Protein AF-0000000084533457 (afdb_homodimer)

Solvent-accessible surface area (backbone atoms only — not comparable to full-atom values): 25313 Å² total; per-residue (Å²): 115,80,77,41,49,51,48,24,44,57,60,74,36,68,66,51,47,45,72,42,27,30,34,26,41,60,38,74,40,74,82,47,90,66,35,37,81,44,15,37,37,72,59,75,63,66,35,71,66,60,92,63,49,63,60,55,22,42,52,46,94,38,44,37,50,47,30,35,30,41,43,26,63,57,58,88,76,48,69,46,67,65,41,41,50,59,51,54,64,70,58,70,28,91,75,57,40,80,71,50,72,47,79,39,67,43,50,27,77,52,61,59,56,39,87,90,76,60,30,19,49,38,48,28,42,53,59,88,79,62,45,43,44,82,52,34,73,72,40,50,23,35,38,37,34,33,62,20,86,14,50,32,27,46,32,38,42,54,46,24,45,65,61,50,37,56,72,76,32,93,65,32,70,80,31,62,74,49,46,62,52,56,40,54,60,44,51,88,67,82,52,84,54,50,29,36,40,32,64,36,46,55,46,19,30,38,34,30,28,35,52,38,28,29,26,40,35,23,18,52,92,30,87,39,42,29,26,36,36,33,32,36,33,62,52,69,72,75,82,51,68,68,64,43,116,78,75,38,49,51,49,26,43,56,62,73,36,68,65,51,46,45,72,41,29,30,34,26,42,58,39,74,38,73,83,48,91,67,35,37,81,47,16,36,36,72,58,76,61,68,36,71,65,61,90,62,49,63,63,53,22,45,53,46,94,37,44,37,52,48,31,36,31,41,42,28,64,55,59,86,77,47,69,47,66,67,43,41,51,57,50,52,64,70,57,70,28,93,74,57,41,80,71,50,72,48,80,39,68,44,50,27,77,51,60,61,55,38,86,89,77,60,29,20,51,37,48,27,41,53,56,88,79,62,45,44,44,80,52,33,74,70,43,52,22,36,37,39,35,31,62,22,85,15,49,31,26,45,32,37,41,54,46,23,45,64,60,51,37,56,73,75,33,96,64,32,70,79,32,64,74,49,46,63,52,57,41,55,60,45,51,87,67,82,53,84,52,49,31,34,41,31,64,36,45,55,44,19,30,37,35,30,29,36,50,38,28,30,25,42,35,23,19,52,92,31,86,39,42,28,26,36,37,34,31,36,33,62,55,69,72,75,81,53,68,68,63,43

Organism: Streptomyces rubellomurinus (strain ATCC 31215) (NCBI:txid359131)

Foldseek 3Di:
DPQQQLFAEEDDDVVLQQVFKWKAWWDFDDPDPQAPHLAIFTPPPTDGDDDCVNVSRHDDPPHDQLRYKFKFFAPPQDQDPVSVVVVVCVQPFVDKAWPDKDKAFAAFRFGDADPVPRHHRHFWFDCPVQDALVCLSVFFKKKKAKNFQKKKKKKWKRHWQSVLLVVPDPPRRRGRGTRVSVSVSCPPPPDIIMMMIGIHHNRMMMIHNRNTIGIGMHNRPMDGMIMMIMITGDGGPPSHDGPD/DPQQQLFAEEDDDVVLQQVFKWKAWWDFDDPDPQAPHLAIFTPPDTDGDDDCVNVSRHDDPPHDQLRYKFKFFAPPQDQDPVSVVVVVCPQPFVDKAWPDKDKAFAAFRFGDADPVPRHHRHFWFDCPVQDALVCLSVFWKKKKAKNFQKKKKKKWKRHWQSVLLVVPDPPSRGGRGTRVSVSVSCPPPPDIIMMMIGIHHNRMMMIHNRNTIGIGMHNRPMDGMIMMIMITGDGGPPSHDGPD

Sequence (488 aa):
MTSMHPAAIAFRDPAALRDRCEIGGVRLLRGDPDHESGAVLPAGEWAPLSGDLPAQCAPSVFTKDSGLVEFFRAPATVTDEYSLAALVRVLGDPHPIPLGTTDDPPGEPVTHRLPETGLRPGLHIDSYQNLPYLERDTSRRRLCVNLGPGERYLLLATINIKSICRTLHDHYETHYPHTDDLRQFLAGGRRRLGVLRIRIEPGEGWIAPTAMLPYDESTEDQELPSATASWLGTWERGLFGPLIMTSMHPAAIAFRDPAALRDRCEIGGVRLLRGDPDHESGAVLPAGEWAPLSGDLPAQCAPSVFTKDSGLVEFFRAPATVTDEYSLAALVRVLGDPHPIPLGTTDDPPGEPVTHRLPETGLRPGLHIDSYQNLPYLERDTSRRRLCVNLGPGERYLLLATINIKSICRTLHDHYETHYPHTDDLRQFLAGGRRRLGVLRIRIEPGEGWIAPTAMLPYDESTEDQELPSATASWLGTWERGLFGPLI

Secondary structure (DSSP, 8-state):
-----SSEEP-S-HHHHHHHEEEE-EEE--S-TTEEEEEEEE-S--EEPPTTHHHHH---TTB-GGGEEEEEEPPTT--SHHHHHHHHTTSS-SS-EEEEEEEE-TT-S-----TTT--EEESB---SS---GGGGGGPPEEEEEE-SSS-EEEEEESS-HHHHHHHH-TTGGG----HHHHHHHHTTS-----EEEEEE-TTEEEEE-TTTS-EEEE-TT-SS-EEEEEEEE---TTSS----/-----SSEEP-S-HHHHHHHEEEE-EEE--S-TTE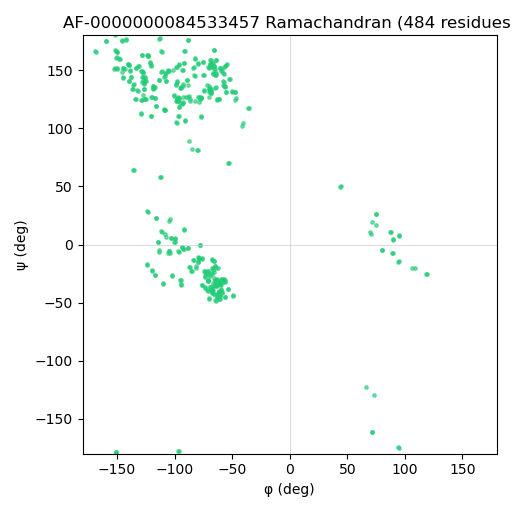EEEEEEE-S--EE--TTHHHHH---TTB-GGGEEEEEEPPTT--SHHHHHHHHTTSS-SS-EEEEEEEE-TT-S-----TTT--EEESB---SS---GGGGGGPPEEEEEE-SSS-EEEEEESS-HHHHHHHH-TTGGG----HHHHHHHHTTS-----EEEEEE-TTEEEEE-TTTS-EEEE-TT-SS-EEEEEEEE---TTSS----

Structure (mmCIF, N/CA/C/O backbone):
data_AF-0000000084533457-model_v1
#
loop_
_entity.id
_entity.type
_entity.pdbx_description
1 polymer 'Uncharacterized protein'
#
loop_
_atom_site.group_PDB
_atom_site.id
_atom_site.type_symbol
_atom_site.label_atom_id
_atom_site.label_alt_id
_atom_site.label_comp_id
_atom_site.label_asym_id
_atom_site.label_entity_id
_atom_site.label_seq_id
_atom_site.pdbx_PDB_ins_code
_atom_site.Cartn_x
_atom_site.Cartn_y
_atom_site.Cartn_z
_atom_site.occupancy
_atom_site.B_iso_or_equiv
_atom_site.auth_seq_id
_atom_site.auth_comp_id
_atom_site.auth_asym_id
_atom_site.auth_atom_id
_atom_site.pdbx_PDB_model_num
ATOM 1 N N . MET A 1 1 ? -15.844 3.191 -5.438 1 30.03 1 MET A N 1
ATOM 2 C CA . MET A 1 1 ? -14.719 2.779 -4.605 1 30.03 1 MET A CA 1
ATOM 3 C C . MET A 1 1 ? -13.5 2.461 -5.465 1 30.03 1 MET A C 1
ATOM 5 O O . MET A 1 1 ? -13.586 1.679 -6.414 1 30.03 1 MET A O 1
ATOM 9 N N . THR A 1 2 ? -12.695 3.354 -5.727 1 34.66 2 THR A N 1
ATOM 10 C CA . THR A 1 2 ? -11.523 3.111 -6.566 1 34.66 2 THR A CA 1
ATOM 11 C C . THR A 1 2 ? -10.898 1.758 -6.238 1 34.66 2 THR A C 1
ATOM 13 O O . THR A 1 2 ? -10.695 1.428 -5.07 1 34.66 2 THR A O 1
ATOM 16 N N . SER A 1 3 ? -11.133 0.85 -7.113 1 40.31 3 SER A N 1
ATOM 17 C CA . SER A 1 3 ? -10.672 -0.527 -6.977 1 40.31 3 SER A CA 1
ATOM 18 C C . SER A 1 3 ? -9.164 -0.582 -6.723 1 40.31 3 SER A C 1
ATOM 20 O O . SER A 1 3 ? -8.375 -0.182 -7.578 1 40.31 3 SER A O 1
ATOM 22 N N . MET A 1 4 ? -8.773 -0.173 -5.574 1 44.91 4 MET A N 1
ATOM 23 C CA . MET A 1 4 ? -7.402 -0.374 -5.102 1 44.91 4 MET A CA 1
ATOM 24 C C . MET A 1 4 ? -6.855 -1.718 -5.574 1 44.91 4 MET A C 1
ATOM 26 O O . MET A 1 4 ? -7.598 -2.699 -5.66 1 44.91 4 MET A O 1
ATOM 30 N N . HIS A 1 5 ? -5.797 -1.54 -6.375 1 56.28 5 HIS A N 1
ATOM 31 C CA . HIS A 1 5 ? -5.184 -2.826 -6.691 1 56.28 5 HIS A CA 1
ATOM 32 C C . HIS A 1 5 ? -4.996 -3.67 -5.438 1 56.28 5 HIS A C 1
ATOM 34 O O . HIS A 1 5 ? -4.512 -3.174 -4.418 1 56.28 5 HIS A O 1
ATOM 40 N N . PRO A 1 6 ? -5.57 -4.883 -5.488 1 58.97 6 PRO A N 1
ATOM 41 C CA . PRO A 1 6 ? -5.699 -5.793 -4.348 1 58.97 6 PRO A CA 1
ATOM 42 C C . PRO A 1 6 ? -4.352 -6.156 -3.729 1 58.97 6 PRO A C 1
ATOM 44 O O . PRO A 1 6 ? -4.258 -6.371 -2.518 1 58.97 6 PRO A O 1
ATOM 47 N N . ALA A 1 7 ? -3.27 -6.246 -4.484 1 68.69 7 ALA A N 1
ATOM 48 C CA . ALA A 1 7 ? -1.914 -6.605 -4.074 1 68.69 7 ALA A CA 1
ATOM 49 C C . ALA A 1 7 ? -0.874 -5.797 -4.844 1 68.69 7 ALA A C 1
ATOM 51 O O . ALA A 1 7 ? -1.183 -5.207 -5.883 1 68.69 7 ALA A O 1
ATOM 52 N N . ALA A 1 8 ? 0.263 -5.586 -4.195 1 87.81 8 ALA A N 1
ATOM 53 C CA . ALA A 1 8 ? 1.361 -4.863 -4.832 1 87.81 8 ALA A CA 1
ATOM 54 C C . ALA A 1 8 ? 2.326 -5.824 -5.52 1 87.81 8 ALA A C 1
ATOM 56 O O . ALA A 1 8 ? 2.695 -6.855 -4.949 1 87.81 8 ALA A O 1
ATOM 57 N N . ILE A 1 9 ? 2.58 -5.578 -6.754 1 90.62 9 ILE A N 1
ATOM 58 C CA . ILE A 1 9 ? 3.559 -6.355 -7.504 1 90.62 9 ILE A CA 1
ATOM 59 C C . ILE A 1 9 ? 4.922 -5.668 -7.445 1 90.62 9 ILE A C 1
ATOM 61 O O . ILE A 1 9 ? 5.066 -4.527 -7.883 1 90.62 9 ILE A O 1
ATOM 65 N N . ALA A 1 10 ? 5.867 -6.422 -6.918 1 91.25 10 ALA A N 1
ATOM 66 C CA . ALA A 1 10 ? 7.219 -5.883 -6.82 1 91.25 10 ALA A CA 1
ATOM 67 C C . ALA A 1 10 ? 7.941 -5.965 -8.156 1 91.25 10 ALA A C 1
ATOM 69 O O . ALA A 1 10 ? 7.988 -7.027 -8.789 1 91.25 10 ALA A O 1
ATOM 70 N N . PHE A 1 11 ? 8.477 -4.805 -8.586 1 89 11 PHE A N 1
ATOM 71 C CA . PHE A 1 11 ? 9.289 -4.75 -9.789 1 89 11 PHE A CA 1
ATOM 72 C C . PHE A 1 11 ? 10.297 -3.607 -9.719 1 89 11 PHE A C 1
ATOM 74 O O . PHE A 1 11 ? 10.062 -2.613 -9.023 1 89 11 PHE A O 1
ATOM 81 N N . ARG A 1 12 ? 11.406 -3.809 -10.406 1 85.19 12 ARG A N 1
ATOM 82 C CA . ARG A 1 12 ? 12.414 -2.752 -10.492 1 85.19 12 ARG A CA 1
ATOM 83 C C . ARG A 1 12 ? 12.219 -1.925 -11.766 1 85.19 12 ARG A C 1
ATOM 85 O O . ARG A 1 12 ? 12.531 -0.73 -11.781 1 85.19 12 ARG A O 1
ATOM 92 N N . ASP A 1 13 ? 11.711 -2.588 -12.812 1 86.88 13 ASP A N 1
ATOM 93 C CA . ASP A 1 13 ? 11.547 -1.988 -14.141 1 86.88 13 ASP A CA 1
ATOM 94 C C . ASP A 1 13 ? 10.133 -2.193 -14.664 1 86.88 13 ASP A C 1
ATOM 96 O O . ASP A 1 13 ? 9.758 -3.301 -15.055 1 86.88 13 ASP A O 1
ATOM 100 N N . PRO A 1 14 ? 9.375 -1.06 -14.773 1 86.56 14 PRO A N 1
ATOM 101 C CA . PRO A 1 14 ? 8.008 -1.207 -15.273 1 86.56 14 PRO A CA 1
ATOM 102 C C . PRO A 1 14 ? 7.945 -1.837 -16.672 1 86.56 14 PRO A C 1
ATOM 104 O O . PRO A 1 14 ? 6.98 -2.525 -17 1 86.56 14 PRO A O 1
ATOM 107 N N . ALA A 1 15 ? 8.977 -1.591 -17.438 1 90.5 15 ALA A N 1
ATOM 108 C CA . ALA A 1 15 ? 9.016 -2.17 -18.766 1 90.5 15 ALA A CA 1
ATOM 109 C C . ALA A 1 15 ? 9.117 -3.689 -18.703 1 90.5 15 ALA A C 1
ATOM 111 O O . ALA A 1 15 ? 8.547 -4.395 -19.547 1 90.5 15 ALA A O 1
ATOM 112 N N . ALA A 1 16 ? 9.836 -4.207 -17.734 1 92.81 16 ALA A N 1
ATOM 113 C CA . ALA A 1 16 ? 9.961 -5.652 -17.562 1 92.81 16 ALA A CA 1
ATOM 114 C C . ALA A 1 16 ? 8.625 -6.273 -17.156 1 92.81 16 ALA A C 1
ATOM 116 O O . ALA A 1 16 ? 8.289 -7.375 -17.594 1 92.81 16 ALA A O 1
ATOM 117 N N . LEU A 1 17 ? 7.918 -5.582 -16.312 1 92.38 17 LEU A N 1
ATOM 118 C CA . LEU A 1 17 ? 6.586 -6.055 -15.953 1 92.38 17 LEU A CA 1
ATOM 119 C C . LEU A 1 17 ? 5.668 -6.082 -17.172 1 92.38 17 LEU A C 1
ATOM 121 O O . LEU A 1 17 ? 4.965 -7.066 -17.406 1 92.38 17 LEU A O 1
ATOM 125 N N . ARG A 1 18 ? 5.742 -5.055 -17.984 1 93 18 ARG A N 1
ATOM 126 C CA . ARG A 1 18 ? 4.91 -4.961 -19.188 1 93 18 ARG A CA 1
ATOM 127 C C . ARG A 1 18 ? 5.238 -6.082 -20.172 1 93 18 ARG A C 1
ATOM 129 O O . ARG A 1 18 ? 4.348 -6.605 -20.844 1 93 18 ARG A O 1
ATOM 136 N N . ASP A 1 19 ? 6.434 -6.383 -20.172 1 94 19 ASP A N 1
ATOM 137 C CA . ASP A 1 19 ? 6.895 -7.383 -21.141 1 94 19 ASP A CA 1
ATOM 138 C C . ASP A 1 19 ? 6.34 -8.766 -20.797 1 94 19 ASP A C 1
ATOM 140 O O . ASP A 1 19 ? 6.148 -9.594 -21.688 1 94 19 ASP A O 1
ATOM 144 N N . ARG A 1 20 ? 6.004 -9.008 -19.578 1 94.81 20 ARG A N 1
ATOM 145 C CA . ARG A 1 20 ? 5.625 -10.367 -19.219 1 94.81 20 ARG A CA 1
ATOM 146 C C . ARG A 1 20 ? 4.156 -10.445 -18.828 1 94.81 20 ARG A C 1
ATOM 148 O O . ARG A 1 20 ? 3.613 -11.531 -18.625 1 94.81 20 ARG A O 1
ATOM 155 N N . CYS A 1 21 ? 3.559 -9.305 -18.766 1 94.81 21 CYS A N 1
ATOM 156 C CA . CYS A 1 21 ? 2.217 -9.273 -18.203 1 94.81 21 CYS A CA 1
ATOM 157 C C . CYS A 1 21 ? 1.195 -8.82 -19.234 1 94.81 21 CYS A C 1
ATOM 159 O O . CYS A 1 21 ? 1.444 -7.875 -19.984 1 94.81 21 CYS A O 1
ATOM 161 N N . GLU A 1 22 ? 0.096 -9.445 -19.344 1 95.75 22 GLU A N 1
ATOM 162 C CA . GLU A 1 22 ? -1.092 -9.047 -20.094 1 95.75 22 GLU A CA 1
ATOM 163 C C . GLU A 1 22 ? -2.322 -8.992 -19.188 1 95.75 22 GLU A C 1
ATOM 165 O O . GLU A 1 22 ? -2.291 -9.492 -18.062 1 95.75 22 GLU A O 1
ATOM 170 N N . ILE A 1 23 ? -3.309 -8.305 -19.688 1 94.25 23 ILE A N 1
ATOM 171 C CA . ILE A 1 23 ? -4.539 -8.195 -18.906 1 94.25 23 ILE A CA 1
ATOM 172 C C . ILE A 1 23 ? -5.73 -8.594 -19.781 1 94.25 23 ILE A C 1
ATOM 174 O O . ILE A 1 23 ? -5.719 -8.398 -20.984 1 94.25 23 ILE A O 1
ATOM 178 N N . GLY A 1 24 ? -6.699 -9.234 -19.188 1 95.12 24 GLY A N 1
ATOM 179 C CA . GLY A 1 24 ? -7.941 -9.625 -19.828 1 95.12 24 GLY A CA 1
ATOM 180 C C . GLY A 1 24 ? -9.117 -9.688 -18.859 1 95.12 24 GLY A C 1
ATOM 181 O O . GLY A 1 24 ? -9 -9.281 -17.703 1 95.12 24 GLY A O 1
ATOM 182 N N . GLY A 1 25 ? -10.219 -10.062 -19.438 1 95.44 25 GLY A N 1
ATOM 183 C CA . GLY A 1 25 ? -11.406 -10.266 -18.609 1 95.44 25 GLY A CA 1
ATOM 184 C C . GLY A 1 25 ? -11.617 -11.711 -18.219 1 95.44 25 GLY A C 1
ATOM 185 O O . GLY A 1 25 ? -10.758 -12.562 -18.469 1 95.44 25 GLY A O 1
ATOM 186 N N . VAL A 1 26 ? -12.734 -11.898 -17.5 1 97.06 26 VAL A N 1
ATOM 187 C CA . VAL A 1 26 ? -13.055 -13.25 -17.062 1 97.06 26 VAL A CA 1
ATOM 188 C C . VAL A 1 26 ? -14.445 -13.641 -17.578 1 97.06 26 VAL A C 1
ATOM 190 O O . VAL A 1 26 ? -15.203 -12.789 -18.047 1 97.06 26 VAL A O 1
ATOM 193 N N . ARG A 1 27 ? -14.672 -14.953 -17.547 1 95.31 27 ARG A N 1
ATOM 194 C CA . ARG A 1 27 ? -15.984 -15.5 -17.844 1 95.31 27 ARG A CA 1
ATOM 195 C C . ARG A 1 27 ? -16.391 -16.547 -16.812 1 95.31 27 ARG A C 1
ATOM 197 O O . ARG A 1 27 ? -15.531 -17.203 -16.219 1 95.31 27 ARG A O 1
ATOM 204 N N . LEU A 1 28 ? -17.656 -16.656 -16.641 1 94.88 28 LEU A N 1
ATOM 205 C CA . LEU A 1 28 ? -18.219 -17.703 -15.789 1 94.88 28 LEU A CA 1
ATOM 206 C C . LEU A 1 28 ? -18.609 -18.922 -16.609 1 94.88 28 LEU A C 1
ATOM 208 O O . LEU A 1 28 ? -19.219 -18.797 -17.672 1 94.88 28 LEU A O 1
ATOM 212 N N . LEU A 1 29 ? -18.234 -20.016 -16.062 1 93.31 29 LEU A N 1
ATOM 213 C CA . LEU A 1 29 ? -18.578 -21.25 -16.75 1 93.31 29 LEU A CA 1
ATOM 214 C C . LEU A 1 29 ? -19.828 -21.875 -16.141 1 93.31 29 LEU A C 1
ATOM 216 O O . LEU A 1 29 ? -20.031 -21.812 -14.922 1 93.31 29 LEU A O 1
ATOM 220 N N . ARG A 1 30 ? -20.672 -22.406 -17.094 1 87.38 30 ARG A N 1
ATOM 221 C CA . ARG A 1 30 ? -21.844 -23.172 -16.656 1 87.38 30 ARG A CA 1
ATOM 222 C C . ARG A 1 30 ? -21.875 -24.531 -17.328 1 87.38 30 ARG A C 1
ATOM 224 O O . ARG A 1 30 ? -21.828 -24.641 -18.562 1 87.38 30 ARG A O 1
ATOM 231 N N . GLY A 1 31 ? -21.953 -25.516 -16.547 1 84.56 31 GLY A N 1
ATOM 232 C CA . GLY A 1 31 ? -22.219 -26.859 -17.031 1 84.56 31 GLY A CA 1
ATOM 233 C C . GLY A 1 31 ? -21 -27.484 -17.719 1 84.56 31 GLY A C 1
ATOM 234 O O . GLY A 1 31 ? -21.156 -28.328 -18.609 1 84.56 31 GLY A O 1
ATOM 235 N N . ASP A 1 32 ? -19.859 -27.047 -17.594 1 90 32 ASP A N 1
ATOM 236 C CA . ASP A 1 32 ? -18.656 -27.656 -18.141 1 90 32 ASP A CA 1
ATOM 237 C C . ASP A 1 32 ? -18.188 -28.844 -17.281 1 90 32 ASP A C 1
ATOM 239 O O . ASP A 1 32 ? -17.984 -28.688 -16.078 1 90 32 ASP A O 1
ATOM 243 N N . PRO A 1 33 ? -18.078 -29.984 -17.844 1 92.56 33 PRO A N 1
ATOM 244 C CA . PRO A 1 33 ? -17.812 -31.203 -17.047 1 92.56 33 PRO A CA 1
ATOM 245 C C . PRO A 1 33 ? -16.438 -31.172 -16.391 1 92.56 33 PRO A C 1
ATOM 247 O O . PRO A 1 33 ? -16.203 -31.906 -15.422 1 92.56 33 PRO A O 1
ATOM 250 N N . ASP A 1 34 ? -15.461 -30.438 -16.875 1 95.06 34 ASP A N 1
ATOM 251 C CA . ASP A 1 34 ? -14.109 -30.422 -16.344 1 95.06 34 ASP A CA 1
ATOM 252 C C . ASP A 1 34 ? -13.945 -29.328 -15.289 1 95.06 34 ASP A C 1
ATOM 254 O O . ASP A 1 34 ? -12.891 -29.219 -14.656 1 95.06 34 ASP A O 1
ATOM 258 N N . HIS A 1 35 ? -15.016 -28.531 -15.102 1 96.62 35 HIS A N 1
ATOM 259 C CA . HIS A 1 35 ? -14.945 -27.391 -14.195 1 96.62 35 HIS A CA 1
ATOM 260 C C . HIS A 1 35 ? -16.109 -27.406 -13.203 1 96.62 35 HIS A C 1
ATOM 262 O O . HIS A 1 35 ? -17.156 -27.984 -13.477 1 96.62 35 HIS A O 1
ATOM 268 N N . GLU A 1 36 ? -15.773 -26.844 -11.977 1 95.56 36 GLU A N 1
ATOM 269 C CA . GLU A 1 36 ? -16.891 -26.609 -11.055 1 95.56 36 GLU A CA 1
ATOM 270 C C . GLU A 1 36 ? -17.922 -25.672 -11.664 1 95.56 36 GLU A C 1
ATOM 272 O O . GLU A 1 36 ? -17.578 -24.797 -12.461 1 95.56 36 GLU A O 1
ATOM 277 N N . SER A 1 37 ? -19.188 -25.969 -11.18 1 92.75 37 SER A N 1
ATOM 278 C CA . SER A 1 37 ? -20.234 -25.047 -11.617 1 92.75 37 SER A CA 1
ATOM 279 C C . SER A 1 37 ? -19.953 -23.625 -11.133 1 92.75 37 SER A C 1
ATOM 281 O O . SER A 1 37 ? -19.656 -23.406 -9.953 1 92.75 37 SER A O 1
ATOM 283 N N . GLY A 1 38 ? -19.938 -22.688 -12.125 1 94.5 38 GLY A N 1
ATOM 284 C CA . GLY A 1 38 ? -19.688 -21.297 -11.797 1 94.5 38 GLY A CA 1
ATOM 285 C C . GLY A 1 38 ? -18.219 -20.938 -11.773 1 94.5 38 GLY A C 1
ATOM 286 O O . GLY A 1 38 ? -17.844 -19.844 -11.336 1 94.5 38 GLY A O 1
ATOM 287 N N . ALA A 1 39 ? -17.422 -21.875 -12.273 1 97.25 39 ALA A N 1
ATOM 288 C CA . ALA A 1 39 ? -15.992 -21.594 -12.305 1 97.25 39 ALA A CA 1
ATOM 289 C C . ALA A 1 39 ? -15.703 -20.328 -13.094 1 97.25 39 ALA A C 1
ATOM 291 O O . ALA A 1 39 ? -16.312 -20.078 -14.141 1 97.25 39 ALA A O 1
ATOM 292 N N . VAL A 1 40 ? -14.812 -19.5 -12.562 1 97.75 40 VAL A N 1
ATOM 293 C CA . VAL A 1 40 ? -14.391 -18.25 -13.211 1 97.75 40 VAL A CA 1
ATOM 294 C C . VAL A 1 40 ? -13.094 -18.5 -13.977 1 97.75 40 VAL A C 1
ATOM 296 O O . VAL A 1 40 ? -12.078 -18.859 -13.391 1 97.75 40 VAL A O 1
ATOM 299 N N . LEU A 1 41 ? -13.148 -18.312 -15.289 1 97.56 41 LEU A N 1
ATOM 300 C CA . LEU A 1 41 ? -11.984 -18.5 -16.156 1 97.56 41 LEU A CA 1
ATOM 301 C C . LEU A 1 41 ? -11.648 -17.234 -16.922 1 97.56 41 LEU A C 1
ATOM 303 O O . LEU A 1 41 ? -12.508 -16.359 -17.094 1 97.56 41 LEU A O 1
ATOM 307 N N . PRO A 1 42 ? -10.375 -17.125 -17.328 1 97.44 42 PRO A N 1
ATOM 308 C CA . PRO A 1 42 ? -10.086 -16.047 -18.281 1 97.44 42 PRO A CA 1
ATOM 309 C C . PRO A 1 42 ? -10.93 -16.141 -19.547 1 97.44 42 PRO A C 1
ATOM 311 O O . PRO A 1 42 ? -11.203 -17.234 -20.031 1 97.44 42 PRO A O 1
ATOM 314 N N . ALA A 1 43 ? -11.25 -14.953 -20.094 1 95.38 43 ALA A N 1
ATOM 315 C CA . ALA A 1 43 ? -12.039 -14.898 -21.312 1 95.38 43 ALA A CA 1
ATOM 316 C C . ALA A 1 43 ? -11.156 -15.062 -22.547 1 95.38 43 ALA A C 1
ATOM 318 O O . ALA A 1 43 ? -11.656 -15.305 -23.656 1 95.38 43 ALA A O 1
ATOM 319 N N . GLY A 1 44 ? -9.875 -14.977 -22.469 1 88.25 44 GLY A N 1
ATOM 320 C CA . GLY A 1 44 ? -8.945 -15.203 -23.562 1 88.25 44 GLY A CA 1
ATOM 321 C C . GLY A 1 44 ? -8.555 -13.938 -24.281 1 88.25 44 GLY A C 1
ATOM 322 O O . GLY A 1 44 ? -7.617 -13.938 -25.094 1 88.25 44 GLY A O 1
ATOM 323 N N . GLU A 1 45 ? -9.148 -12.812 -24.188 1 91.38 45 GLU A N 1
ATOM 324 C CA . GLU A 1 45 ? -8.82 -11.547 -24.828 1 91.38 45 GLU A CA 1
ATOM 325 C C . GLU A 1 45 ? -7.777 -10.766 -24.031 1 91.38 45 GLU A C 1
ATOM 327 O O . GLU A 1 45 ? -8.109 -9.789 -23.359 1 91.38 45 GLU A O 1
ATOM 332 N N . TRP A 1 46 ? -6.5 -11.211 -24.312 1 95.94 46 TRP A N 1
ATOM 333 C CA . TRP A 1 46 ? -5.41 -10.602 -23.562 1 95.94 46 TRP A CA 1
ATOM 334 C C . TRP A 1 46 ? -4.902 -9.344 -24.266 1 95.94 46 TRP A C 1
ATOM 336 O O . TRP A 1 46 ? -4.793 -9.312 -25.484 1 95.94 46 TRP A O 1
ATOM 346 N N . ALA A 1 47 ? -4.645 -8.328 -23.562 1 95.5 47 ALA A N 1
ATOM 347 C CA . ALA A 1 47 ? -4.074 -7.074 -24.031 1 95.5 47 ALA A CA 1
ATOM 348 C C . ALA A 1 47 ? -2.85 -6.68 -23.203 1 95.5 47 ALA A C 1
ATOM 350 O O . ALA A 1 47 ? -2.744 -7.043 -22.031 1 95.5 47 ALA A O 1
ATOM 351 N N . PRO A 1 48 ? -1.915 -6.02 -23.891 1 93.44 48 PRO A N 1
ATOM 352 C CA . PRO A 1 48 ? -0.808 -5.492 -23.094 1 93.44 48 PRO A CA 1
ATOM 353 C C . PRO A 1 48 ? -1.278 -4.578 -21.969 1 93.44 48 PRO A C 1
ATOM 355 O O . PRO A 1 48 ? -2.365 -4 -22.047 1 93.44 48 PRO A O 1
ATOM 358 N N . LEU A 1 49 ? -0.421 -4.539 -20.922 1 87.19 49 LEU A N 1
ATOM 359 C CA . LEU A 1 49 ? -0.746 -3.605 -19.859 1 87.19 49 LEU A CA 1
ATOM 360 C C . LEU A 1 49 ? -0.721 -2.168 -20.359 1 87.19 49 LEU A C 1
ATOM 362 O O . LEU A 1 49 ? 0.161 -1.795 -21.141 1 87.19 49 LEU A O 1
ATOM 366 N N . SER A 1 50 ? -1.802 -1.476 -20.156 1 75.06 50 SER A N 1
ATOM 367 C CA . SER A 1 50 ? -1.876 -0.097 -20.625 1 75.06 50 SER A CA 1
ATOM 368 C C . SER A 1 50 ? -1.647 0.89 -19.484 1 75.06 50 SER A C 1
ATOM 370 O O . SER A 1 50 ? -1.885 0.565 -18.328 1 75.06 50 SER A O 1
ATOM 372 N N . GLY A 1 51 ? -1.068 2.09 -19.906 1 71.06 51 GLY A N 1
ATOM 373 C CA . GLY A 1 51 ? -1.149 3.307 -19.109 1 71.06 51 GLY A CA 1
ATOM 374 C C . GLY A 1 51 ? -0.396 3.215 -17.797 1 71.06 51 GLY A C 1
ATOM 375 O O . GLY A 1 51 ? 0.781 2.848 -17.781 1 71.06 51 GLY A O 1
ATOM 376 N N . ASP A 1 52 ? -1.153 3.449 -16.641 1 72.5 52 ASP A N 1
ATOM 377 C CA . ASP A 1 52 ? -0.642 3.707 -15.289 1 72.5 52 ASP A CA 1
ATOM 378 C C . ASP A 1 52 ? -0.816 2.482 -14.391 1 72.5 52 ASP A C 1
ATOM 380 O O . ASP A 1 52 ? -0.591 2.557 -13.18 1 72.5 52 ASP A O 1
ATOM 384 N N . LEU A 1 53 ? -0.983 1.302 -15.078 1 75.88 53 LEU A N 1
ATOM 385 C CA . LEU A 1 53 ? -1.28 0.128 -14.258 1 75.88 53 LEU A CA 1
ATOM 386 C C . LEU A 1 53 ? -0.054 -0.307 -13.469 1 75.88 53 LEU A C 1
ATOM 388 O O . LEU A 1 53 ? -0.157 -0.619 -12.273 1 75.88 53 LEU A O 1
ATOM 392 N N . PRO A 1 54 ? 1.156 -0.243 -14.109 1 76.94 54 PRO A N 1
ATOM 393 C CA . PRO A 1 54 ? 2.324 -0.605 -13.305 1 76.94 54 PRO A CA 1
ATOM 394 C C . PRO A 1 54 ? 2.506 0.3 -12.086 1 76.94 54 PRO A C 1
ATOM 396 O O . PRO A 1 54 ? 2.855 -0.178 -11.008 1 76.94 54 PRO A O 1
ATOM 399 N N . ALA A 1 55 ? 2.162 1.488 -12.281 1 76.06 55 ALA A N 1
ATOM 400 C CA . ALA A 1 55 ? 2.295 2.426 -11.172 1 76.06 55 ALA A CA 1
ATOM 401 C C . ALA A 1 55 ? 1.262 2.139 -10.086 1 76.06 55 ALA A C 1
ATOM 403 O O . ALA A 1 55 ? 1.545 2.285 -8.891 1 76.06 55 ALA A O 1
ATOM 404 N N . GLN A 1 56 ? 0.172 1.653 -10.484 1 75.25 56 GLN A N 1
ATOM 405 C CA . GLN A 1 56 ? -0.9 1.337 -9.547 1 75.25 56 GLN A CA 1
ATOM 406 C C . GLN A 1 56 ? -0.578 0.078 -8.75 1 75.25 56 GLN A C 1
ATOM 408 O O . GLN A 1 56 ? -1.025 -0.072 -7.609 1 75.25 56 GLN A O 1
ATOM 413 N N . CYS A 1 57 ? 0.275 -0.721 -9.32 1 79.44 57 CYS A N 1
ATOM 414 C CA . CYS A 1 57 ? 0.582 -2 -8.688 1 79.44 57 CYS A CA 1
ATOM 415 C C . CYS A 1 57 ? 1.855 -1.909 -7.859 1 79.44 57 CYS A C 1
ATOM 417 O O . CYS A 1 57 ? 2.203 -2.85 -7.141 1 79.44 57 CYS A O 1
ATOM 419 N N . ALA A 1 58 ? 2.469 -0.822 -7.949 1 82.56 58 ALA A N 1
ATOM 420 C CA . ALA A 1 58 ? 3.775 -0.71 -7.309 1 82.56 58 ALA A CA 1
ATOM 421 C C . ALA A 1 58 ? 3.641 -0.665 -5.789 1 82.56 58 ALA A C 1
ATOM 423 O O . ALA A 1 58 ? 2.75 0.004 -5.262 1 82.56 58 ALA A O 1
ATOM 424 N N . PRO A 1 59 ? 4.562 -1.438 -5.129 1 85.75 59 PRO A N 1
ATOM 425 C CA . PRO A 1 59 ? 4.562 -1.353 -3.666 1 85.75 59 PRO A CA 1
ATOM 426 C C . PRO A 1 59 ? 5.199 -0.065 -3.15 1 85.75 59 PRO A C 1
ATOM 428 O O . PRO A 1 59 ? 5.895 0.627 -3.898 1 85.75 59 PRO A O 1
ATOM 431 N N . SER A 1 60 ? 4.824 0.29 -1.928 1 82.38 60 SER A N 1
ATOM 432 C CA . SER A 1 60 ? 5.523 1.341 -1.193 1 82.38 60 SER A CA 1
ATOM 433 C C . SER A 1 60 ? 6.254 0.776 0.019 1 82.38 60 SER A C 1
ATOM 435 O O . SER A 1 60 ? 6.18 -0.424 0.292 1 82.38 60 SER A O 1
ATOM 437 N N . VAL A 1 61 ? 6.965 1.652 0.722 1 84.5 61 VAL A N 1
ATOM 438 C CA . VAL A 1 61 ? 7.66 1.243 1.938 1 84.5 61 VAL A CA 1
ATOM 439 C C . VAL A 1 61 ? 6.645 0.84 3.004 1 84.5 61 VAL A C 1
ATOM 441 O O . VAL A 1 61 ? 6.988 0.151 3.967 1 84.5 61 VAL A O 1
ATOM 444 N N . PHE A 1 62 ? 5.363 1.208 2.764 1 88.31 62 PHE A N 1
ATOM 445 C CA . PHE A 1 62 ? 4.332 0.923 3.752 1 88.31 62 PHE A CA 1
ATOM 446 C C . PHE A 1 62 ? 3.486 -0.271 3.322 1 88.31 62 PHE A C 1
ATOM 448 O O . PHE A 1 62 ? 2.49 -0.599 3.971 1 88.31 62 PHE A O 1
ATOM 455 N N . THR A 1 63 ? 3.871 -0.906 2.25 1 89.88 63 THR A N 1
ATOM 456 C CA . THR A 1 63 ? 3.199 -2.141 1.86 1 89.88 63 THR A CA 1
ATOM 457 C C . THR A 1 63 ? 3.67 -3.309 2.723 1 89.88 63 THR A C 1
ATOM 459 O O . THR A 1 63 ? 4.871 -3.559 2.838 1 89.88 63 THR A O 1
ATOM 462 N N . LYS A 1 64 ? 2.699 -3.99 3.311 1 91.31 64 LYS A N 1
ATOM 463 C CA . LYS A 1 64 ? 3.029 -5.188 4.082 1 91.31 64 LYS A CA 1
ATOM 464 C C . LYS A 1 64 ? 3.607 -6.277 3.182 1 91.31 64 LYS A C 1
ATOM 466 O O . LYS A 1 64 ? 3.145 -6.469 2.055 1 91.31 64 LYS A O 1
ATOM 471 N N . ASP A 1 65 ? 4.543 -7.012 3.799 1 92.19 65 ASP A N 1
ATOM 472 C CA . ASP A 1 65 ? 5.137 -8.109 3.045 1 92.19 65 ASP A CA 1
ATOM 473 C C . ASP A 1 65 ? 4.078 -9.141 2.652 1 92.19 65 ASP A C 1
ATOM 475 O O . ASP A 1 65 ? 4.141 -9.719 1.565 1 92.19 65 ASP A O 1
ATOM 479 N N . SER A 1 66 ? 3.066 -9.312 3.479 1 92.94 66 SER A N 1
ATOM 480 C CA . SER A 1 66 ? 2.029 -10.312 3.258 1 92.94 66 SER A CA 1
ATOM 481 C C . SER A 1 66 ? 1.183 -9.977 2.035 1 92.94 66 SER A C 1
ATOM 483 O O . SER A 1 66 ? 0.423 -10.812 1.547 1 92.94 66 SER A O 1
ATOM 485 N N . GLY A 1 67 ? 1.324 -8.789 1.564 1 93.25 67 GLY A N 1
ATOM 486 C CA . GLY A 1 67 ? 0.518 -8.367 0.43 1 93.25 67 GLY A CA 1
ATOM 487 C C . GLY A 1 67 ? 1.312 -8.258 -0.858 1 93.25 67 GLY A C 1
ATOM 488 O O . GLY A 1 67 ? 0.786 -7.816 -1.883 1 93.25 67 GLY A O 1
ATOM 489 N N . LEU A 1 68 ? 2.551 -8.672 -0.853 1 93.75 68 LEU A N 1
ATOM 490 C CA . LEU A 1 68 ? 3.424 -8.492 -2.008 1 93.75 68 LEU A CA 1
ATOM 491 C C . LEU A 1 68 ? 3.383 -9.711 -2.918 1 93.75 68 LEU A C 1
ATOM 493 O O . LEU A 1 68 ? 3.385 -10.852 -2.439 1 93.75 68 LEU A O 1
ATOM 497 N N . VAL A 1 69 ? 3.301 -9.414 -4.168 1 95.81 69 VAL A N 1
ATOM 498 C CA . VAL A 1 69 ? 3.598 -10.398 -5.199 1 95.81 69 VAL A CA 1
ATOM 499 C C . VAL A 1 69 ? 5.023 -10.203 -5.715 1 95.81 69 VAL A C 1
ATOM 501 O O . VAL A 1 69 ? 5.387 -9.102 -6.137 1 95.81 69 VAL A O 1
ATOM 504 N N . GLU A 1 70 ? 5.812 -11.211 -5.641 1 96.56 70 GLU A N 1
ATOM 505 C CA . GLU A 1 70 ? 7.215 -11.125 -6.047 1 96.56 70 GLU A CA 1
ATOM 506 C C . GLU A 1 70 ? 7.566 -12.242 -7.031 1 96.56 70 GLU A C 1
ATOM 508 O O . GLU A 1 70 ? 7.086 -13.367 -6.902 1 96.56 70 GLU A O 1
ATOM 513 N N . PHE A 1 71 ? 8.344 -11.891 -8.023 1 97.44 71 PHE A N 1
ATOM 514 C CA . PHE A 1 71 ? 8.844 -12.844 -9.008 1 97.44 71 PHE A CA 1
ATOM 515 C C . PHE A 1 71 ? 10.359 -13 -8.898 1 97.44 71 PHE A C 1
ATOM 517 O O . PHE A 1 71 ? 11.07 -12.016 -8.672 1 97.44 71 PHE A O 1
ATOM 524 N N . PHE A 1 72 ? 10.773 -14.266 -9.086 1 97.25 72 PHE A N 1
ATOM 525 C CA . PHE A 1 72 ? 12.203 -14.516 -8.906 1 97.25 72 PHE A CA 1
ATOM 526 C C . PHE A 1 72 ? 12.656 -15.672 -9.789 1 97.25 72 PHE A C 1
ATOM 528 O O . PHE A 1 72 ? 11.836 -16.406 -10.336 1 97.25 72 PHE A O 1
ATOM 535 N N . ARG A 1 73 ? 13.922 -15.734 -10.008 1 97.5 73 ARG A N 1
ATOM 536 C CA . ARG A 1 73 ? 14.562 -16.922 -10.57 1 97.5 73 ARG A CA 1
ATOM 537 C C . ARG A 1 73 ? 15.164 -17.781 -9.469 1 97.5 73 ARG A C 1
ATOM 539 O O . ARG A 1 73 ? 15.922 -17.297 -8.633 1 97.5 73 ARG A O 1
ATOM 546 N N . ALA A 1 74 ? 14.727 -19.016 -9.5 1 97 74 ALA A N 1
ATOM 547 C CA . ALA A 1 74 ? 15.312 -19.938 -8.516 1 97 74 ALA A CA 1
ATOM 548 C C . ALA A 1 74 ? 16.797 -20.172 -8.805 1 97 74 ALA A C 1
ATOM 550 O O . ALA A 1 74 ? 17.219 -20.141 -9.961 1 97 74 ALA A O 1
ATOM 551 N N . PRO A 1 75 ? 17.562 -20.375 -7.691 1 95.62 75 PRO A N 1
ATOM 552 C CA . PRO A 1 75 ? 18.953 -20.734 -7.918 1 95.62 75 PRO A CA 1
ATOM 553 C C . PRO A 1 75 ? 19.109 -21.969 -8.805 1 95.62 75 PRO A C 1
ATOM 555 O O . PRO A 1 75 ? 18.234 -22.844 -8.812 1 95.62 75 PRO A O 1
ATOM 558 N N . ALA A 1 76 ? 20.234 -22.062 -9.469 1 94.44 76 ALA A N 1
ATOM 559 C CA . ALA A 1 76 ? 20.484 -23.156 -10.406 1 94.44 76 ALA A CA 1
ATOM 560 C C . ALA A 1 76 ? 20.484 -24.516 -9.695 1 94.44 76 ALA A C 1
ATOM 562 O O . ALA A 1 76 ? 20.25 -25.547 -10.32 1 94.44 76 ALA A O 1
ATOM 563 N N . THR A 1 77 ? 20.672 -24.469 -8.422 1 94.69 77 THR A N 1
ATOM 564 C CA . THR A 1 77 ? 20.719 -25.688 -7.633 1 94.69 77 THR A CA 1
ATOM 565 C C . THR A 1 77 ? 19.312 -26.25 -7.422 1 94.69 77 THR A C 1
ATOM 567 O O . THR A 1 77 ? 19.156 -27.406 -6.996 1 94.69 77 THR A O 1
ATOM 570 N N . VAL A 1 78 ? 18.312 -25.516 -7.719 1 96.38 78 VAL A N 1
ATOM 571 C CA . VAL A 1 78 ? 16.938 -25.969 -7.574 1 96.38 78 VAL A CA 1
ATOM 572 C C . VAL A 1 78 ? 16.469 -26.609 -8.875 1 96.38 78 VAL A C 1
ATOM 574 O O . VAL A 1 78 ? 16.188 -25.922 -9.859 1 96.38 78 VAL A O 1
ATOM 577 N N . THR A 1 79 ? 16.359 -27.969 -8.812 1 94.38 79 THR A N 1
ATOM 578 C CA . THR A 1 79 ? 16 -28.672 -10.031 1 94.38 79 THR A CA 1
ATOM 579 C C . THR A 1 79 ? 14.758 -29.531 -9.82 1 94.38 79 THR A C 1
ATOM 581 O O . THR A 1 79 ? 14.156 -30.016 -10.781 1 94.38 79 THR A O 1
ATOM 584 N N . ASP A 1 80 ? 14.5 -29.75 -8.562 1 95.44 80 ASP A N 1
ATOM 585 C CA . ASP A 1 80 ? 13.336 -30.578 -8.242 1 95.44 80 ASP A CA 1
ATOM 586 C C . ASP A 1 80 ? 12.742 -30.188 -6.895 1 95.44 80 ASP A C 1
ATOM 588 O O . ASP A 1 80 ? 13.148 -29.188 -6.293 1 95.44 80 ASP A O 1
ATOM 592 N N . GLU A 1 81 ? 11.695 -30.891 -6.543 1 95.69 81 GLU A N 1
ATOM 593 C CA . GLU A 1 81 ? 10.969 -30.578 -5.312 1 95.69 81 GLU A CA 1
ATOM 594 C C . GLU A 1 81 ? 11.883 -30.688 -4.094 1 95.69 81 GLU A C 1
ATOM 596 O O . GLU A 1 81 ? 11.742 -29.906 -3.143 1 95.69 81 GLU A O 1
ATOM 601 N N . TYR A 1 82 ? 12.812 -31.609 -4.102 1 96.25 82 TYR A N 1
ATOM 602 C CA . TYR A 1 82 ? 13.688 -31.828 -2.955 1 96.25 82 TYR A CA 1
ATOM 603 C C . TYR A 1 82 ? 14.664 -30.672 -2.785 1 96.25 82 TYR A C 1
ATOM 605 O O . TYR A 1 82 ? 14.867 -30.172 -1.674 1 96.25 82 TYR A O 1
ATOM 613 N N . SER A 1 83 ? 15.25 -30.281 -3.887 1 97.12 83 SER A N 1
ATOM 614 C CA . SER A 1 83 ? 16.172 -29.141 -3.818 1 97.12 83 SER A CA 1
ATOM 615 C C . SER A 1 83 ? 15.422 -27.859 -3.482 1 97.12 83 SER A C 1
ATOM 617 O O . SER A 1 83 ? 15.969 -26.984 -2.809 1 97.12 83 SER A O 1
ATOM 619 N N . LEU A 1 84 ? 14.18 -27.781 -3.963 1 97.31 84 LEU A N 1
ATOM 620 C CA . LEU A 1 84 ? 13.383 -26.609 -3.592 1 97.31 84 LEU A CA 1
ATOM 621 C C . LEU A 1 84 ? 13.047 -26.641 -2.105 1 97.31 84 LEU A C 1
ATOM 623 O O . LEU A 1 84 ? 13.07 -25.594 -1.441 1 97.31 84 LEU A O 1
ATOM 627 N N . ALA A 1 85 ? 12.75 -27.797 -1.599 1 97 85 ALA A N 1
ATOM 628 C CA . ALA A 1 85 ? 12.469 -27.938 -0.171 1 97 85 ALA A CA 1
ATOM 629 C C . ALA A 1 85 ? 13.664 -27.484 0.666 1 97 85 ALA A C 1
ATOM 631 O O . ALA A 1 85 ? 13.5 -26.828 1.694 1 97 85 ALA A O 1
ATOM 632 N N . ALA A 1 86 ? 14.828 -27.844 0.234 1 96.38 86 ALA A N 1
ATOM 633 C CA . ALA A 1 86 ? 16.047 -27.438 0.932 1 96.38 86 ALA A CA 1
ATOM 634 C C . ALA A 1 86 ? 16.188 -25.922 0.945 1 96.38 86 ALA A C 1
ATOM 636 O O . ALA A 1 86 ? 16.547 -25.328 1.968 1 96.38 86 ALA A O 1
ATOM 637 N N . LEU A 1 87 ? 15.875 -25.328 -0.161 1 96.31 87 LEU A N 1
ATOM 638 C CA . LEU A 1 87 ? 15.93 -23.875 -0.257 1 96.31 87 LEU A CA 1
ATOM 639 C C . LEU A 1 87 ? 14.906 -23.234 0.671 1 96.31 87 LEU A C 1
ATOM 641 O O . LEU A 1 87 ? 15.234 -22.312 1.425 1 96.31 87 LEU A O 1
ATOM 645 N N . VAL A 1 88 ? 13.664 -23.688 0.67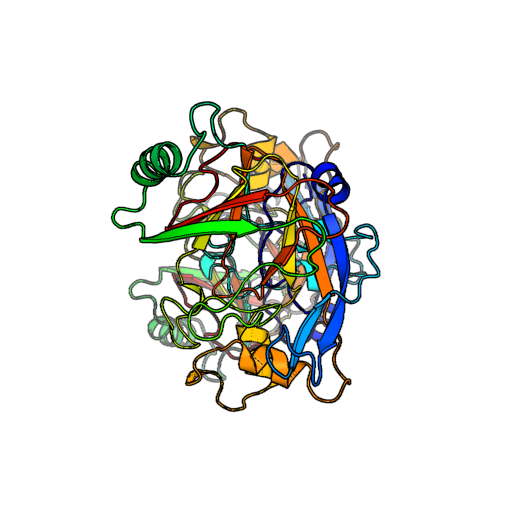 1 96.94 88 VAL A N 1
ATOM 646 C CA . VAL A 1 88 ? 12.555 -23.109 1.43 1 96.94 88 VAL A CA 1
ATOM 647 C C . VAL A 1 88 ? 12.883 -23.141 2.92 1 96.94 88 VAL A C 1
ATOM 649 O O . VAL A 1 88 ? 12.531 -22.203 3.656 1 96.94 88 VAL A O 1
ATOM 652 N N . ARG A 1 89 ? 13.641 -24.078 3.352 1 94.38 89 ARG A N 1
ATOM 653 C CA . ARG A 1 89 ? 13.977 -24.25 4.758 1 94.38 89 ARG A CA 1
ATOM 654 C C . ARG A 1 89 ? 14.852 -23.109 5.262 1 94.38 89 ARG A C 1
ATOM 656 O O . ARG A 1 89 ? 14.914 -22.859 6.465 1 94.38 89 ARG A O 1
ATOM 663 N N . VAL A 1 90 ? 15.461 -22.469 4.336 1 93.44 90 VAL A N 1
ATOM 664 C CA . VAL A 1 90 ? 16.422 -21.469 4.797 1 93.44 90 VAL A CA 1
ATOM 665 C C . VAL A 1 90 ? 15.898 -20.062 4.449 1 93.44 90 VAL A C 1
ATOM 667 O O . VAL A 1 90 ? 16.641 -19.094 4.527 1 93.44 90 VAL A O 1
ATOM 670 N N . LEU A 1 91 ? 14.664 -19.969 4.047 1 93.88 91 LEU A N 1
ATOM 671 C CA . LEU A 1 91 ? 14.141 -18.672 3.6 1 93.88 91 LEU A CA 1
ATOM 672 C C . LEU A 1 91 ? 13.578 -17.875 4.773 1 93.88 91 LEU A C 1
ATOM 674 O O . LEU A 1 91 ? 13.102 -16.766 4.594 1 93.88 91 LEU A O 1
ATOM 678 N N . GLY A 1 92 ? 13.555 -18.391 5.949 1 88.38 92 GLY A N 1
ATOM 679 C CA . GLY A 1 92 ? 13.234 -17.562 7.102 1 88.38 92 GLY A CA 1
ATOM 680 C C . GLY A 1 92 ? 11.992 -18.031 7.844 1 88.38 92 GLY A C 1
ATOM 681 O O . GLY A 1 92 ? 11.805 -17.703 9.016 1 88.38 92 GLY A O 1
ATOM 682 N N . ASP A 1 93 ? 11.031 -18.734 7.203 1 91.06 93 ASP A N 1
ATOM 683 C CA . ASP A 1 93 ? 9.875 -19.281 7.906 1 91.06 93 ASP A CA 1
ATOM 684 C C . ASP A 1 93 ? 10.258 -20.547 8.672 1 91.06 93 ASP A C 1
ATOM 686 O O . ASP A 1 93 ? 10.758 -21.516 8.078 1 91.06 93 ASP A O 1
ATOM 690 N N . PRO A 1 94 ? 9.969 -20.562 9.922 1 89.62 94 PRO A N 1
ATOM 691 C CA . PRO A 1 94 ? 10.375 -21.719 10.711 1 89.62 94 PRO A CA 1
ATOM 692 C C . PRO A 1 94 ? 9.523 -22.953 10.414 1 89.62 94 PRO A C 1
ATOM 694 O O . PRO A 1 94 ? 9.961 -24.094 10.648 1 89.62 94 PRO A O 1
ATOM 697 N N . HIS A 1 95 ? 8.266 -22.734 9.922 1 93.62 95 HIS A N 1
ATOM 698 C CA . HIS A 1 95 ? 7.391 -23.875 9.664 1 93.62 95 HIS A CA 1
ATOM 699 C C . HIS A 1 95 ? 6.68 -23.719 8.32 1 93.62 95 HIS A C 1
ATOM 701 O O . HIS A 1 95 ? 5.453 -23.656 8.266 1 93.62 95 HIS A O 1
ATOM 707 N N . PRO A 1 96 ? 7.469 -23.719 7.266 1 95.75 96 PRO A N 1
ATOM 708 C CA . PRO A 1 96 ? 6.797 -23.688 5.965 1 95.75 96 PRO A CA 1
ATOM 709 C C . PRO A 1 96 ? 5.961 -24.938 5.703 1 95.75 96 PRO A C 1
ATOM 711 O O . PRO A 1 96 ? 6.293 -26.016 6.191 1 95.75 96 PRO A O 1
ATOM 714 N N . ILE A 1 97 ? 4.879 -24.828 4.988 1 96.44 97 ILE A N 1
ATOM 715 C CA . ILE A 1 97 ? 3.955 -25.922 4.715 1 96.44 97 ILE A CA 1
ATOM 716 C C . ILE A 1 97 ? 4.066 -26.344 3.252 1 96.44 97 ILE A C 1
ATOM 718 O O . ILE A 1 97 ? 3.738 -25.562 2.352 1 96.44 97 ILE A O 1
ATOM 722 N N . PRO A 1 98 ? 4.488 -27.547 3.02 1 96.56 98 PRO A N 1
ATOM 723 C CA . PRO A 1 98 ? 4.512 -28.031 1.634 1 96.56 98 PRO A CA 1
ATOM 724 C C . PRO A 1 98 ? 3.111 -28.219 1.056 1 96.56 98 PRO A C 1
ATOM 726 O O . PRO A 1 98 ? 2.236 -28.781 1.726 1 96.56 98 PRO A O 1
ATOM 729 N N . LEU A 1 99 ? 2.916 -27.734 -0.153 1 95.62 99 LEU A N 1
ATOM 730 C CA . LEU A 1 99 ? 1.634 -27.906 -0.827 1 95.62 99 LEU A CA 1
ATOM 731 C C . LEU A 1 99 ? 1.727 -28.969 -1.915 1 95.62 99 LEU A C 1
ATOM 733 O O . LEU A 1 99 ? 0.719 -29.312 -2.533 1 95.62 99 LEU A O 1
ATOM 737 N N . GLY A 1 100 ? 2.955 -29.453 -2.129 1 93.25 100 GLY A N 1
ATOM 738 C CA . GLY A 1 100 ? 3.148 -30.547 -3.064 1 93.25 100 GLY A CA 1
ATOM 739 C C . GLY A 1 100 ? 3.514 -30.094 -4.461 1 93.25 100 GLY A C 1
ATOM 740 O O . GLY A 1 100 ? 3.828 -28.906 -4.668 1 93.25 100 GLY A O 1
ATOM 741 N N . THR A 1 101 ? 3.586 -31.047 -5.32 1 95.75 101 THR A N 1
ATOM 742 C CA . THR A 1 101 ? 3.926 -30.828 -6.723 1 95.75 101 THR A CA 1
ATOM 743 C C . THR A 1 101 ? 2.719 -31.078 -7.617 1 95.75 101 THR A C 1
ATOM 745 O O . THR A 1 101 ? 1.818 -31.844 -7.254 1 95.75 101 THR A O 1
ATOM 748 N N . THR A 1 102 ? 2.695 -30.359 -8.688 1 95.88 102 THR A N 1
ATOM 749 C CA . THR A 1 102 ? 1.658 -30.562 -9.695 1 95.88 102 THR A CA 1
ATOM 750 C C . THR A 1 102 ? 2.268 -30.625 -11.094 1 95.88 102 THR A C 1
ATOM 752 O O . THR A 1 102 ? 3.131 -29.812 -11.438 1 95.88 102 THR A O 1
ATOM 755 N N . ASP A 1 103 ? 1.837 -31.609 -11.828 1 96.56 103 ASP A N 1
ATOM 756 C CA . ASP A 1 103 ? 2.141 -31.719 -13.258 1 96.56 103 ASP A CA 1
ATOM 757 C C . ASP A 1 103 ? 0.958 -31.25 -14.102 1 96.56 103 ASP A C 1
ATOM 759 O O . ASP A 1 103 ? -0.162 -31.734 -13.93 1 96.56 103 ASP A O 1
ATOM 763 N N . ASP A 1 104 ? 1.271 -30.344 -15 1 97.62 104 ASP A N 1
ATOM 764 C CA . ASP A 1 104 ? 0.189 -29.781 -15.805 1 97.62 104 ASP A CA 1
ATOM 765 C C . ASP A 1 104 ? 0.471 -29.938 -17.297 1 97.62 104 ASP A C 1
ATOM 767 O O . ASP A 1 104 ? 1.532 -29.531 -17.781 1 97.62 104 ASP A O 1
ATOM 771 N N . PRO A 1 105 ? -0.488 -30.562 -18.047 1 97.44 105 PRO A N 1
ATOM 772 C CA . PRO A 1 105 ? -0.343 -30.578 -19.5 1 97.44 105 PRO A CA 1
ATOM 773 C C . PRO A 1 105 ? -0.401 -29.188 -20.125 1 97.44 105 PRO A C 1
ATOM 775 O O . PRO A 1 105 ? -0.857 -28.25 -19.469 1 97.44 105 PRO A O 1
ATOM 778 N N . PRO A 1 106 ? 0.152 -29.031 -21.375 1 97.94 106 PRO A N 1
ATOM 779 C CA . PRO A 1 106 ? 0.059 -27.734 -22.047 1 97.94 106 PRO A CA 1
ATOM 780 C C . PRO A 1 106 ? -1.363 -27.406 -22.5 1 97.94 106 PRO A C 1
ATOM 782 O O . PRO A 1 106 ? -2.191 -28.297 -22.656 1 97.94 106 PRO A O 1
ATOM 785 N N . GLY A 1 107 ? -1.674 -26.094 -22.578 1 97.19 107 GLY A N 1
ATOM 786 C CA . GLY A 1 107 ? -2.871 -25.641 -23.281 1 97.19 107 GLY A CA 1
ATOM 787 C C . GLY A 1 107 ? -4.059 -25.453 -22.359 1 97.19 107 GLY A C 1
ATOM 788 O O . GLY A 1 107 ? -5.184 -25.234 -22.812 1 97.19 107 GLY A O 1
ATOM 789 N N . GLU A 1 108 ? -3.852 -25.562 -21.047 1 96.69 108 GLU A N 1
ATOM 790 C CA . GLU A 1 108 ? -4.961 -25.453 -20.109 1 96.69 108 GLU A CA 1
ATOM 791 C C . GLU A 1 108 ? -5.191 -24 -19.703 1 96.69 108 GLU A C 1
ATOM 793 O O . GLU A 1 108 ? -4.273 -23.328 -19.219 1 96.69 108 GLU A O 1
ATOM 798 N N . PRO A 1 109 ? -6.418 -23.484 -19.828 1 96.88 109 PRO A N 1
ATOM 799 C CA . PRO A 1 109 ? -6.707 -22.109 -19.422 1 96.88 109 PRO A CA 1
ATOM 800 C C . PRO A 1 109 ? -6.484 -21.875 -17.922 1 96.88 109 PRO A C 1
ATOM 802 O O . PRO A 1 109 ? -6.141 -20.781 -17.5 1 96.88 109 PRO A O 1
ATOM 805 N N . VAL A 1 110 ? -6.738 -22.891 -17.125 1 98.25 110 VAL A N 1
ATOM 806 C CA . VAL A 1 110 ? -6.414 -22.922 -15.703 1 98.25 110 VAL A CA 1
ATOM 807 C C . VAL A 1 110 ? -5.91 -24.328 -15.336 1 98.25 110 VAL A C 1
ATOM 809 O O . VAL A 1 110 ? -6.25 -25.312 -15.992 1 98.25 110 VAL A O 1
ATOM 812 N N . THR A 1 111 ? -5.121 -24.359 -14.273 1 97.94 111 THR A N 1
ATOM 813 C CA . THR A 1 111 ? -4.426 -25.625 -14.078 1 97.94 111 THR A CA 1
ATOM 814 C C . THR A 1 111 ? -4.852 -26.281 -12.766 1 97.94 111 THR A C 1
ATOM 816 O O . THR A 1 111 ? -4.77 -27.5 -12.625 1 97.94 111 THR A O 1
ATOM 819 N N . HIS A 1 112 ? -5.293 -25.531 -11.781 1 97.56 112 HIS A N 1
ATOM 820 C CA . HIS A 1 112 ? -5.551 -26.109 -10.469 1 97.56 112 HIS A CA 1
ATOM 821 C C . HIS A 1 112 ? -6.746 -27.047 -10.508 1 97.56 112 HIS A C 1
ATOM 823 O O . HIS A 1 112 ? -7.801 -26.703 -11.047 1 97.56 112 HIS A O 1
ATOM 829 N N . ARG A 1 113 ? -6.57 -28.234 -9.938 1 96.06 113 ARG A N 1
ATOM 830 C CA . ARG A 1 113 ? -7.633 -29.219 -9.758 1 96.06 113 ARG A CA 1
ATOM 831 C C . ARG A 1 113 ? -7.859 -29.516 -8.281 1 96.06 113 ARG A C 1
ATOM 833 O O . ARG A 1 113 ? -6.898 -29.688 -7.523 1 96.06 113 ARG A O 1
ATOM 840 N N . LEU A 1 114 ? -9.094 -29.562 -7.953 1 94.5 114 LEU A N 1
ATOM 841 C CA . LEU A 1 114 ? -9.422 -29.969 -6.59 1 94.5 114 LEU A CA 1
ATOM 842 C C . LEU A 1 114 ? -9.102 -31.438 -6.367 1 94.5 114 LEU A C 1
ATOM 844 O O . LEU A 1 114 ? -9.539 -32.312 -7.137 1 94.5 114 LEU A O 1
ATOM 848 N N . PRO A 1 115 ? -8.414 -31.703 -5.316 1 89 115 PRO A N 1
ATOM 849 C CA . PRO A 1 115 ? -8.062 -33.094 -5.082 1 89 115 PRO A CA 1
ATOM 850 C C . PRO A 1 115 ? -9.289 -33.969 -4.832 1 89 115 PRO A C 1
ATOM 852 O O . PRO A 1 115 ? -9.305 -35.156 -5.211 1 89 115 PRO A O 1
ATOM 855 N N . GLU A 1 116 ? -10.32 -33.438 -4.262 1 91 116 GLU A N 1
ATOM 856 C CA . GLU A 1 116 ? -11.5 -34.188 -3.857 1 91 116 GLU A CA 1
ATOM 857 C C . GLU A 1 116 ? -12.336 -34.594 -5.066 1 91 116 GLU A C 1
ATOM 859 O O . GLU A 1 116 ? -12.883 -35.688 -5.105 1 91 116 GLU A O 1
ATOM 864 N N . THR A 1 117 ? -12.414 -33.75 -6.059 1 92.75 117 THR A N 1
ATOM 865 C CA . THR A 1 117 ? -13.375 -33.969 -7.133 1 92.75 117 THR A CA 1
ATOM 866 C C . THR A 1 117 ? -12.656 -34.125 -8.477 1 92.75 117 THR A C 1
ATOM 868 O O . THR A 1 117 ? -13.227 -34.625 -9.438 1 92.75 117 THR A O 1
ATOM 871 N N . GLY A 1 118 ? -11.438 -33.562 -8.492 1 94.12 118 GLY A N 1
ATOM 872 C CA . GLY A 1 118 ? -10.711 -33.5 -9.75 1 94.12 118 GLY A CA 1
ATOM 873 C C . GLY A 1 118 ? -11.148 -32.375 -10.656 1 94.12 118 GLY A C 1
ATOM 874 O O . GLY A 1 118 ? -10.578 -32.156 -11.727 1 94.12 118 GLY A O 1
ATOM 875 N N . LEU A 1 119 ? -12.18 -31.641 -10.266 1 96.12 119 LEU A N 1
ATOM 876 C CA . LEU A 1 119 ? -12.688 -30.531 -11.062 1 96.12 119 LEU A CA 1
ATOM 877 C C . LEU A 1 119 ? -11.82 -29.281 -10.883 1 96.12 119 LEU A C 1
ATOM 879 O O . LEU A 1 119 ? -11.102 -29.172 -9.891 1 96.12 119 LEU A O 1
ATOM 883 N N . ARG A 1 120 ? -11.875 -28.438 -11.898 1 97.25 120 ARG A N 1
ATOM 884 C CA . ARG A 1 120 ? -11.172 -27.172 -11.828 1 97.25 120 ARG A CA 1
ATOM 885 C C . ARG A 1 120 ? -12.078 -26.062 -11.297 1 97.25 120 ARG A C 1
ATOM 887 O O . ARG A 1 120 ? -13.117 -25.766 -11.891 1 97.25 120 ARG A O 1
ATOM 894 N N . PRO A 1 121 ? -11.688 -25.469 -10.266 1 97.19 121 PRO A N 1
ATOM 895 C CA . PRO A 1 121 ? -12.516 -24.391 -9.727 1 97.19 121 PRO A CA 1
ATOM 896 C C . PRO A 1 121 ? -12.352 -23.078 -10.492 1 97.19 121 PRO A C 1
ATOM 898 O O . PRO A 1 121 ? -13.148 -22.141 -10.32 1 97.19 121 PRO A O 1
ATOM 901 N N . GLY A 1 122 ? -11.297 -22.969 -11.398 1 98.19 122 GLY A N 1
ATOM 902 C CA . GLY A 1 122 ? -10.945 -21.672 -11.961 1 98.19 122 GLY A CA 1
ATOM 903 C C . GLY A 1 122 ? -10.289 -20.734 -10.953 1 98.19 122 GLY A C 1
ATOM 904 O O . GLY A 1 122 ? -9.688 -21.203 -9.977 1 98.19 122 GLY A O 1
ATOM 905 N N . LEU A 1 123 ? -10.32 -19.469 -11.305 1 98.38 123 LEU A N 1
ATOM 906 C CA . LEU A 1 123 ? -9.805 -18.516 -10.32 1 98.38 123 LEU A CA 1
ATOM 907 C C . LEU A 1 123 ? -10.391 -18.797 -8.938 1 98.38 123 LEU A C 1
ATOM 909 O O . LEU A 1 123 ? -11.602 -19.016 -8.805 1 98.38 123 LEU A O 1
ATOM 913 N N . HIS A 1 124 ? -9.516 -18.859 -7.941 1 98.38 124 HIS A N 1
ATOM 914 C CA . HIS A 1 124 ? -9.906 -19.219 -6.582 1 98.38 124 HIS A CA 1
ATOM 915 C C . HIS A 1 124 ? -8.992 -18.562 -5.555 1 98.38 124 HIS A C 1
ATOM 917 O O . HIS A 1 124 ? -7.977 -17.953 -5.918 1 98.38 124 HIS A O 1
ATOM 923 N N . ILE A 1 125 ? -9.391 -18.578 -4.332 1 97.38 125 ILE A N 1
ATOM 924 C CA . ILE A 1 125 ? -8.469 -18.203 -3.258 1 97.38 125 ILE A CA 1
ATOM 925 C C . ILE A 1 125 ? -8.086 -19.453 -2.459 1 97.38 125 ILE A C 1
ATOM 927 O O . ILE A 1 125 ? -8.891 -20.375 -2.303 1 97.38 125 ILE A O 1
ATOM 931 N N . ASP A 1 126 ? -6.824 -19.422 -2.02 1 95.69 126 ASP A N 1
ATOM 932 C CA . ASP A 1 126 ? -6.391 -20.484 -1.127 1 95.69 126 ASP A CA 1
ATOM 933 C C . ASP A 1 126 ? -7.043 -20.359 0.247 1 95.69 126 ASP A C 1
ATOM 935 O O . ASP A 1 126 ? -7.113 -19.25 0.803 1 95.69 126 ASP A O 1
ATOM 939 N N . SER A 1 127 ? -7.543 -21.453 0.772 1 91.69 127 SER A N 1
ATOM 940 C CA . SER A 1 127 ? -8.211 -21.406 2.068 1 91.69 127 SER A CA 1
ATOM 941 C C . SER A 1 127 ? -7.57 -22.391 3.055 1 91.69 127 SER A C 1
ATOM 943 O O . SER A 1 127 ? -8.234 -22.875 3.973 1 91.69 127 SER A O 1
ATOM 945 N N . TYR A 1 128 ? -6.316 -22.641 2.857 1 91.5 128 TYR A N 1
ATOM 946 C CA . TYR A 1 128 ? -5.605 -23.578 3.711 1 91.5 128 TYR A CA 1
ATOM 947 C C . TYR A 1 128 ? -5.699 -23.172 5.176 1 91.5 128 TYR A C 1
ATOM 949 O O . TYR A 1 128 ? -5.977 -24 6.043 1 91.5 128 TYR A O 1
ATOM 957 N N . GLN A 1 129 ? -5.484 -21.891 5.441 1 93 129 GLN A N 1
ATOM 958 C CA . GLN A 1 129 ? -5.566 -21.391 6.812 1 93 129 GLN A CA 1
ATOM 959 C C . GLN A 1 129 ? -6.996 -21.016 7.176 1 93 129 GLN A C 1
ATOM 961 O O . GLN A 1 129 ? -7.336 -20.922 8.359 1 93 129 GLN A O 1
ATOM 966 N N . ASN A 1 130 ? -7.781 -20.812 6.23 1 94.62 130 ASN A N 1
ATOM 967 C CA . ASN A 1 130 ? -9.195 -20.469 6.371 1 94.62 130 ASN A CA 1
ATOM 968 C C . ASN A 1 130 ? -9.406 -19.406 7.453 1 94.62 130 ASN A C 1
ATOM 970 O O . ASN A 1 130 ? -10.227 -19.594 8.352 1 94.62 130 ASN A O 1
ATOM 974 N N . LEU A 1 131 ? -8.672 -18.312 7.418 1 96.38 131 LEU A N 1
ATOM 975 C CA . LEU A 1 131 ? -8.805 -17.234 8.375 1 96.38 131 LEU A CA 1
ATOM 976 C C . LEU A 1 131 ? -10.055 -16.406 8.094 1 96.38 131 LEU A C 1
ATOM 978 O O . LEU A 1 131 ? -10.469 -16.266 6.941 1 96.38 131 LEU A O 1
ATOM 982 N N . PRO A 1 132 ? -10.68 -15.906 9.211 1 97.31 132 PRO A N 1
ATOM 983 C CA . PRO A 1 132 ? -11.828 -15.023 9.008 1 97.31 132 PRO A CA 1
ATOM 984 C C . PRO A 1 132 ? -11.445 -13.703 8.344 1 97.31 132 PRO A C 1
ATOM 986 O O . PRO A 1 132 ? -10.258 -13.383 8.227 1 97.31 132 PRO A O 1
ATOM 989 N N . TYR A 1 133 ? -12.461 -12.977 7.895 1 96.56 133 TYR A N 1
ATOM 990 C CA . TYR A 1 133 ? -12.305 -11.734 7.152 1 96.56 133 TYR A CA 1
ATOM 991 C C . TYR A 1 133 ? -11.328 -10.797 7.855 1 96.56 133 TYR A C 1
ATOM 993 O O . TYR A 1 133 ? -10.398 -10.273 7.234 1 96.56 133 TYR A O 1
ATOM 1001 N N . LEU A 1 134 ? -11.406 -10.648 9.141 1 93.56 134 LEU A N 1
ATOM 1002 C CA . LEU A 1 134 ? -10.648 -9.641 9.875 1 93.56 134 LEU A CA 1
ATOM 1003 C C . LEU A 1 134 ? -9.164 -10 9.914 1 93.56 134 LEU A C 1
ATOM 1005 O O . LEU A 1 134 ? -8.312 -9.117 10.016 1 93.56 134 LEU A O 1
ATOM 1009 N N . GLU A 1 135 ? -8.82 -11.266 9.742 1 95.06 135 GLU A N 1
ATOM 1010 C CA . GLU A 1 135 ? -7.438 -11.719 9.859 1 95.06 135 GLU A CA 1
ATOM 1011 C C . GLU A 1 135 ? -6.906 -12.227 8.523 1 95.06 135 GLU A C 1
ATOM 1013 O O . GLU A 1 135 ? -5.75 -12.648 8.43 1 95.06 135 GLU A O 1
ATOM 1018 N N . ARG A 1 136 ? -7.699 -12.148 7.488 1 95.19 136 ARG A N 1
ATOM 1019 C CA . ARG A 1 136 ? -7.379 -12.812 6.227 1 95.19 136 ARG A CA 1
ATOM 1020 C C . ARG A 1 136 ? -6.102 -12.242 5.617 1 95.19 136 ARG A C 1
ATOM 1022 O O . ARG A 1 136 ? -5.32 -12.969 5 1 95.19 136 ARG A O 1
ATOM 1029 N N . ASP A 1 137 ? -5.797 -10.922 5.867 1 91.56 137 ASP A N 1
ATOM 1030 C CA . ASP A 1 137 ? -4.645 -10.266 5.262 1 91.56 137 ASP A CA 1
ATOM 1031 C C . ASP A 1 137 ? -3.352 -10.656 5.977 1 91.56 137 ASP A C 1
ATOM 1033 O O . ASP A 1 137 ? -2.26 -10.273 5.555 1 91.56 137 ASP A O 1
ATOM 1037 N N . THR A 1 138 ? -3.455 -11.5 7.016 1 92.38 138 THR A N 1
ATOM 1038 C CA . THR A 1 138 ? -2.277 -12 7.715 1 92.38 138 THR A CA 1
ATOM 1039 C C . THR A 1 138 ? -1.925 -13.406 7.238 1 92.38 138 THR A C 1
ATOM 1041 O O . THR A 1 138 ? -1.009 -14.039 7.77 1 92.38 138 THR A O 1
ATOM 1044 N N . SER A 1 139 ? -2.656 -13.859 6.234 1 95.12 139 SER A N 1
ATOM 1045 C CA . SER A 1 139 ? -2.424 -15.203 5.707 1 95.12 139 SER A CA 1
ATOM 1046 C C . SER A 1 139 ? -1.005 -15.344 5.172 1 95.12 139 SER A C 1
ATOM 1048 O O . SER A 1 139 ? -0.4 -14.367 4.73 1 95.12 139 SER A O 1
ATOM 1050 N N . ARG A 1 140 ? -0.542 -16.578 5.238 1 96.19 140 ARG A N 1
ATOM 1051 C CA . ARG A 1 140 ? 0.741 -16.922 4.637 1 96.19 140 ARG A CA 1
ATOM 1052 C C . ARG A 1 140 ? 0.691 -16.781 3.119 1 96.19 140 ARG A C 1
ATOM 1054 O O . ARG A 1 140 ? -0.372 -16.922 2.512 1 96.19 140 ARG A O 1
ATOM 1061 N N . ARG A 1 141 ? 1.824 -16.484 2.557 1 97.06 141 ARG A N 1
ATOM 1062 C CA . ARG A 1 141 ? 1.928 -16.406 1.103 1 97.06 141 ARG A CA 1
ATOM 1063 C C . ARG A 1 141 ? 2.34 -17.75 0.505 1 97.06 141 ARG A C 1
ATOM 1065 O O . ARG A 1 141 ? 2.91 -18.594 1.199 1 97.06 141 ARG A O 1
ATOM 1072 N N . ARG A 1 142 ? 1.966 -17.859 -0.721 1 98.06 142 ARG A N 1
ATOM 1073 C CA . ARG A 1 142 ? 2.367 -19.047 -1.468 1 98.06 142 ARG A CA 1
ATOM 1074 C C . ARG A 1 142 ? 3.623 -18.781 -2.289 1 98.06 142 ARG A C 1
ATOM 1076 O O . ARG A 1 142 ? 3.723 -17.766 -2.965 1 98.06 142 ARG A O 1
ATOM 1083 N N . LEU A 1 143 ? 4.594 -19.625 -2.066 1 98.38 143 LEU A N 1
ATOM 1084 C CA . LEU A 1 143 ? 5.766 -19.703 -2.932 1 98.38 143 LEU A CA 1
ATOM 1085 C C . LEU A 1 143 ? 5.625 -20.828 -3.949 1 98.38 143 LEU A C 1
ATOM 1087 O O . LEU A 1 143 ? 5.316 -21.953 -3.584 1 98.38 143 LEU A O 1
ATOM 1091 N N . CYS A 1 144 ? 5.777 -20.531 -5.199 1 98.56 144 CYS A N 1
ATOM 1092 C CA . CYS A 1 144 ? 5.641 -21.516 -6.266 1 98.56 144 CYS A CA 1
ATOM 1093 C C . CYS A 1 144 ? 6.77 -21.375 -7.281 1 98.56 144 CYS A C 1
ATOM 1095 O O . CYS A 1 144 ? 7.156 -20.266 -7.641 1 98.56 144 CYS A O 1
ATOM 1097 N N . VAL A 1 145 ? 7.32 -22.5 -7.727 1 98.69 145 VAL A N 1
ATOM 1098 C CA . VAL A 1 145 ? 8.383 -22.5 -8.734 1 98.69 145 VAL A CA 1
ATOM 1099 C C . VAL A 1 145 ? 7.988 -23.422 -9.891 1 98.69 145 VAL A C 1
ATOM 1101 O O . VAL A 1 145 ? 7.477 -24.516 -9.68 1 98.69 145 VAL A O 1
ATOM 1104 N N . ASN A 1 146 ? 8.18 -22.891 -11.102 1 98.69 146 ASN A N 1
ATOM 1105 C CA . ASN A 1 146 ? 8.047 -23.703 -12.305 1 98.69 146 ASN A CA 1
ATOM 1106 C C . ASN A 1 146 ? 9.266 -24.594 -12.508 1 98.69 146 ASN A C 1
ATOM 1108 O O . ASN A 1 146 ? 10.336 -24.125 -12.891 1 98.69 146 ASN A O 1
ATOM 1112 N N . LEU A 1 147 ? 9.055 -25.844 -12.32 1 97.81 147 LEU A N 1
ATOM 1113 C CA . LEU A 1 147 ? 10.156 -26.812 -12.391 1 97.81 147 LEU A CA 1
ATOM 1114 C C . LEU A 1 147 ? 10.117 -27.594 -13.695 1 97.81 147 LEU A C 1
ATOM 1116 O O . LEU A 1 147 ? 10.992 -28.422 -13.953 1 97.81 147 LEU A O 1
ATOM 1120 N N . GLY A 1 148 ? 9.078 -27.422 -14.469 1 96.44 148 GLY A N 1
ATOM 1121 C CA . GLY A 1 148 ? 8.93 -28.141 -15.727 1 96.44 148 GLY A CA 1
ATOM 1122 C C . GLY A 1 148 ? 9.562 -27.422 -16.906 1 96.44 148 GLY A C 1
ATOM 1123 O O . GLY A 1 148 ? 10.086 -26.312 -16.75 1 96.44 148 GLY A O 1
ATOM 1124 N N . PRO A 1 149 ? 9.516 -28.078 -18.031 1 97.62 149 PRO A N 1
ATOM 1125 C CA . PRO A 1 149 ? 10.18 -27.531 -19.219 1 97.62 149 PRO A CA 1
ATOM 1126 C C . PRO A 1 149 ? 9.344 -26.469 -19.922 1 97.62 149 PRO A C 1
ATOM 1128 O O . PRO A 1 149 ? 9.867 -25.703 -20.734 1 97.62 149 PRO A O 1
ATOM 1131 N N . GLY A 1 150 ? 8.047 -26.453 -19.672 1 98.19 150 GLY A N 1
ATOM 1132 C CA . GLY A 1 150 ? 7.188 -25.5 -20.375 1 98.19 150 GLY A CA 1
ATOM 1133 C C . GLY A 1 150 ? 6.973 -24.219 -19.594 1 98.19 150 GLY A C 1
ATOM 1134 O O . GLY A 1 150 ? 6.914 -24.219 -18.359 1 98.19 150 GLY A O 1
ATOM 1135 N N . GLU A 1 151 ? 6.762 -23.125 -20.359 1 97.94 151 GLU A N 1
ATOM 1136 C CA . GLU A 1 151 ? 6.32 -21.859 -19.75 1 97.94 151 GLU A CA 1
ATOM 1137 C C . GLU A 1 151 ? 4.891 -21.984 -19.234 1 97.94 151 GLU A C 1
ATOM 1139 O O . GLU A 1 151 ? 4.133 -22.844 -19.656 1 97.94 151 GLU A O 1
ATOM 1144 N N . ARG A 1 152 ? 4.656 -21.219 -18.312 1 98.5 152 ARG A N 1
ATOM 1145 C CA . ARG A 1 152 ? 3.309 -21.141 -17.75 1 98.5 152 ARG A CA 1
ATOM 1146 C C . ARG A 1 152 ? 2.988 -19.719 -17.297 1 98.5 152 ARG A C 1
ATOM 1148 O O . ARG A 1 152 ? 3.828 -18.812 -17.406 1 98.5 152 ARG A O 1
ATOM 1155 N N . TYR A 1 153 ? 1.75 -19.484 -16.859 1 98.62 153 TYR A N 1
ATOM 1156 C CA . TYR A 1 153 ? 1.312 -18.156 -16.438 1 98.62 153 TYR A CA 1
ATOM 1157 C C . TYR A 1 153 ? 0.709 -18.188 -15.039 1 98.62 153 TYR A C 1
ATOM 1159 O O . TYR A 1 153 ? -0.007 -19.141 -14.695 1 98.62 153 TYR A O 1
ATOM 1167 N N . LEU A 1 154 ? 1.047 -17.203 -14.273 1 98.56 154 LEU A N 1
ATOM 1168 C CA . LEU A 1 154 ? 0.268 -16.891 -13.078 1 98.56 154 LEU A CA 1
ATOM 1169 C C . LEU A 1 154 ? -0.896 -15.969 -13.422 1 98.56 154 LEU A C 1
ATOM 1171 O O . LEU A 1 154 ? -0.705 -14.938 -14.07 1 98.56 154 LEU A O 1
ATOM 1175 N N . LEU A 1 155 ? -2.057 -16.391 -13.07 1 98.19 155 LEU A N 1
ATOM 1176 C CA . LEU A 1 155 ? -3.256 -15.578 -13.211 1 98.19 155 LEU A CA 1
ATOM 1177 C C . LEU A 1 155 ? -3.615 -14.898 -11.891 1 98.19 155 LEU A C 1
ATOM 1179 O O . LEU A 1 155 ? -3.738 -15.57 -10.867 1 98.19 155 LEU A O 1
ATOM 1183 N N . LEU A 1 156 ? -3.715 -13.586 -11.945 1 96.5 156 LEU A N 1
ATOM 1184 C CA . LEU A 1 156 ? -4.066 -12.836 -10.75 1 96.5 156 LEU A CA 1
ATOM 1185 C C . LEU A 1 156 ? -5.23 -11.883 -11.031 1 96.5 156 LEU A C 1
ATOM 1187 O O . LEU A 1 156 ? -5.152 -11.047 -11.938 1 96.5 156 LEU A O 1
ATOM 1191 N N . ALA A 1 157 ? -6.27 -12.047 -10.227 1 95.31 157 ALA A N 1
ATOM 1192 C CA . ALA A 1 157 ? -7.375 -11.102 -10.344 1 95.31 157 ALA A CA 1
ATOM 1193 C C . ALA A 1 157 ? -6.953 -9.703 -9.898 1 95.31 157 ALA A C 1
ATOM 1195 O O . ALA A 1 157 ? -6.059 -9.555 -9.062 1 95.31 157 ALA A O 1
ATOM 1196 N N . THR A 1 158 ? -7.672 -8.664 -10.414 1 90.12 158 THR A N 1
ATOM 1197 C CA . THR A 1 158 ? -7.328 -7.277 -10.109 1 90.12 158 THR A CA 1
ATOM 1198 C C . THR A 1 158 ? -8.109 -6.781 -8.891 1 90.12 158 THR A C 1
ATOM 1200 O O . THR A 1 158 ? -8.219 -5.574 -8.664 1 90.12 158 THR A O 1
ATOM 1203 N N . ILE A 1 159 ? -8.734 -7.691 -8.164 1 90.69 159 ILE A N 1
ATOM 1204 C CA . ILE A 1 159 ? -9.469 -7.359 -6.949 1 90.69 159 ILE A CA 1
ATOM 1205 C C . ILE A 1 159 ? -9.172 -8.406 -5.871 1 90.69 159 ILE A C 1
ATOM 1207 O O . ILE A 1 159 ? -8.961 -9.578 -6.18 1 90.69 159 ILE A O 1
ATOM 1211 N N . ASN A 1 160 ? -9.094 -7.957 -4.617 1 93.19 160 ASN A N 1
ATOM 1212 C CA . ASN A 1 160 ? -8.859 -8.922 -3.547 1 93.19 160 ASN A CA 1
ATOM 1213 C C . ASN A 1 160 ? -10.164 -9.438 -2.959 1 93.19 160 ASN A C 1
ATOM 1215 O O . ASN A 1 160 ? -11.219 -8.812 -3.129 1 93.19 160 ASN A O 1
ATOM 1219 N N . ILE A 1 161 ? -10.07 -10.484 -2.213 1 95.69 161 ILE A N 1
ATOM 1220 C CA . ILE A 1 161 ? -11.25 -11.203 -1.751 1 95.69 161 ILE A CA 1
ATOM 1221 C C . ILE A 1 161 ? -11.953 -10.391 -0.664 1 95.69 161 ILE A C 1
ATOM 1223 O O . ILE A 1 161 ? -13.164 -10.508 -0.479 1 95.69 161 ILE A O 1
ATOM 1227 N N . LYS A 1 162 ? -11.25 -9.594 0.057 1 93.5 162 LYS A N 1
ATOM 1228 C CA . LYS A 1 162 ? -11.891 -8.766 1.081 1 93.5 162 LYS A CA 1
ATOM 1229 C C . LYS A 1 162 ? -12.789 -7.711 0.452 1 93.5 162 LYS A C 1
ATOM 1231 O O . LYS A 1 162 ? -13.891 -7.453 0.944 1 93.5 162 LYS A O 1
ATOM 1236 N N . SER A 1 163 ? -12.328 -7.102 -0.633 1 90.88 163 SER A N 1
ATOM 1237 C CA . SER A 1 163 ? -13.156 -6.141 -1.35 1 90.88 163 SER A CA 1
ATOM 1238 C C . SER A 1 163 ? -14.43 -6.793 -1.884 1 90.88 163 SER A C 1
ATOM 1240 O O . SER A 1 163 ? -15.508 -6.203 -1.827 1 90.88 163 SER A O 1
ATOM 1242 N N . ILE A 1 164 ? -14.234 -7.934 -2.363 1 93.81 164 ILE A N 1
ATOM 1243 C CA . ILE A 1 164 ? -15.383 -8.688 -2.863 1 93.81 164 ILE A CA 1
ATOM 1244 C C . ILE A 1 164 ? -16.375 -8.93 -1.728 1 93.81 164 ILE A C 1
ATOM 1246 O O . ILE A 1 164 ? -17.562 -8.68 -1.874 1 93.81 164 ILE A O 1
ATOM 1250 N N . CYS A 1 165 ? -15.891 -9.359 -0.576 1 94.81 165 CYS A N 1
ATOM 1251 C CA . CYS A 1 165 ? -16.75 -9.656 0.569 1 94.81 165 CYS A CA 1
ATOM 1252 C C . CYS A 1 165 ? -17.5 -8.406 1.026 1 94.81 165 CYS A C 1
ATOM 1254 O O . CYS A 1 165 ? -18.688 -8.477 1.351 1 94.81 165 CYS A O 1
ATOM 1256 N N . ARG A 1 166 ? -16.844 -7.285 1.028 1 90.5 166 ARG A N 1
ATOM 1257 C CA . ARG A 1 166 ? -17.484 -6.043 1.451 1 90.5 166 ARG A CA 1
ATOM 1258 C C . ARG A 1 166 ? -18.625 -5.672 0.521 1 90.5 166 ARG A C 1
ATOM 1260 O O . ARG A 1 166 ? -19.609 -5.059 0.951 1 90.5 166 ARG A O 1
ATOM 1267 N N . THR A 1 167 ? -18.422 -5.973 -0.745 1 89.75 167 THR A N 1
ATOM 1268 C CA . THR A 1 167 ? -19.438 -5.672 -1.747 1 89.75 167 THR A CA 1
ATOM 1269 C C . THR A 1 167 ? -20.656 -6.594 -1.588 1 89.75 167 THR A C 1
ATOM 1271 O O . THR A 1 167 ? -21.797 -6.172 -1.781 1 89.75 167 THR A O 1
ATOM 1274 N N . LEU A 1 168 ? -20.469 -7.789 -1.147 1 93.69 168 LEU A N 1
ATOM 1275 C CA . LEU A 1 168 ? -21.5 -8.82 -1.189 1 93.69 168 LEU A CA 1
ATOM 1276 C C . LEU A 1 168 ? -22.266 -8.875 0.129 1 93.69 168 LEU A C 1
ATOM 1278 O O . LEU A 1 168 ? -23.438 -9.234 0.152 1 93.69 168 LEU A O 1
ATOM 1282 N N . HIS A 1 169 ? -21.484 -8.602 1.226 1 94.12 169 HIS A N 1
ATOM 1283 C CA . HIS A 1 169 ? -22.031 -8.922 2.533 1 94.12 169 HIS A CA 1
ATOM 1284 C C . HIS A 1 169 ? -22.172 -7.676 3.396 1 94.12 169 HIS A C 1
ATOM 1286 O O . HIS A 1 169 ? -21.234 -6.891 3.521 1 94.12 169 HIS A O 1
ATOM 1292 N N . ASP A 1 170 ? -23.312 -7.535 4.031 1 91.94 170 ASP A N 1
ATOM 1293 C CA . ASP A 1 170 ? -23.531 -6.434 4.961 1 91.94 170 ASP A CA 1
ATOM 1294 C C . ASP A 1 170 ? -22.672 -6.602 6.223 1 91.94 170 ASP A C 1
ATOM 1296 O O . ASP A 1 170 ? -22.141 -5.629 6.754 1 91.94 170 ASP A O 1
ATOM 1300 N N . HIS A 1 171 ? -22.531 -7.867 6.641 1 92.94 171 HIS A N 1
ATOM 1301 C CA . HIS A 1 171 ? -21.734 -8.18 7.82 1 92.94 171 HIS A CA 1
ATOM 1302 C C . HIS A 1 171 ? -20.469 -8.953 7.441 1 92.94 171 HIS A C 1
ATOM 1304 O O . HIS A 1 171 ? -20.188 -10.008 8.016 1 92.94 171 HIS A O 1
ATOM 1310 N N . TYR A 1 172 ? -19.703 -8.289 6.574 1 92.94 172 TYR A N 1
ATOM 1311 C CA . TYR A 1 172 ? -18.516 -8.945 6.016 1 92.94 172 TYR A CA 1
ATOM 1312 C C . TYR A 1 172 ? -17.484 -9.227 7.102 1 92.94 172 TYR A C 1
ATOM 1314 O O . TYR A 1 172 ? -16.672 -10.141 6.965 1 92.94 172 TYR A O 1
ATOM 1322 N N . GLU A 1 173 ? -17.516 -8.609 8.258 1 92.44 173 GLU A N 1
ATOM 1323 C CA . GLU A 1 173 ? -16.5 -8.727 9.297 1 92.44 173 GLU A CA 1
ATOM 1324 C C . GLU A 1 173 ? -16.531 -10.109 9.938 1 92.44 173 GLU A C 1
ATOM 1326 O O . GLU A 1 173 ? -15.508 -10.57 10.461 1 92.44 173 GLU A O 1
ATOM 1331 N N . THR A 1 174 ? -17.641 -10.773 9.922 1 94.25 174 THR A N 1
ATOM 1332 C CA . THR A 1 174 ? -17.766 -12.094 10.516 1 94.25 174 THR A CA 1
ATOM 1333 C C . THR A 1 174 ? -17.703 -13.18 9.438 1 94.25 174 THR A C 1
ATOM 1335 O O . THR A 1 174 ? -17.766 -14.367 9.75 1 94.25 174 THR A O 1
ATOM 1338 N N . HIS A 1 175 ? -17.516 -12.805 8.234 1 96.44 175 HIS A N 1
ATOM 1339 C CA . HIS A 1 175 ? -17.5 -13.719 7.098 1 96.44 175 HIS A CA 1
ATOM 1340 C C . HIS A 1 175 ? -16.141 -14.383 6.941 1 96.44 175 HIS A C 1
ATOM 1342 O O . HIS A 1 175 ? -15.117 -13.82 7.344 1 96.44 175 HIS A O 1
ATOM 1348 N N . TYR A 1 176 ? -16.172 -15.641 6.504 1 97.75 176 TYR A N 1
ATOM 1349 C CA . TYR A 1 176 ? -14.969 -16.328 6.035 1 97.75 176 TYR A CA 1
ATOM 1350 C C . TYR A 1 176 ? -14.875 -16.281 4.512 1 97.75 176 TYR A C 1
ATOM 1352 O O . TYR A 1 176 ? -15.609 -16.984 3.82 1 97.75 176 TYR A O 1
ATOM 1360 N N . PRO A 1 177 ? -13.984 -15.414 3.992 1 97.44 177 PRO A N 1
ATOM 1361 C CA . PRO A 1 177 ? -13.883 -15.305 2.535 1 97.44 177 PRO A CA 1
ATOM 1362 C C . PRO A 1 177 ? -13.688 -16.656 1.854 1 97.44 177 PRO A C 1
ATOM 1364 O O . PRO A 1 177 ? -12.961 -17.516 2.369 1 97.44 177 PRO A O 1
ATOM 1367 N N . HIS A 1 178 ? -14.273 -16.828 0.759 1 97.19 178 HIS A N 1
ATOM 1368 C CA . HIS A 1 178 ? -14.273 -18.094 0.032 1 97.19 178 HIS A CA 1
ATOM 1369 C C . HIS A 1 178 ? -14.328 -17.859 -1.475 1 97.19 178 HIS A C 1
ATOM 1371 O O . HIS A 1 178 ? -14.797 -16.812 -1.929 1 97.19 178 HIS A O 1
ATOM 1377 N N . THR A 1 179 ? -13.906 -18.891 -2.195 1 97.31 179 THR A N 1
ATOM 1378 C CA . THR A 1 179 ? -13.969 -18.844 -3.652 1 97.31 179 THR A CA 1
ATOM 1379 C C . THR A 1 179 ? -15.391 -18.594 -4.129 1 97.31 179 THR A C 1
ATOM 1381 O O . THR A 1 179 ? -15.594 -17.906 -5.141 1 97.31 179 THR A O 1
ATOM 1384 N N . ASP A 1 180 ? -16.328 -19.016 -3.393 1 96.56 180 ASP A N 1
ATOM 1385 C CA . ASP A 1 180 ? -17.734 -18.812 -3.758 1 96.56 180 ASP A CA 1
ATOM 1386 C C . ASP A 1 180 ? -18.094 -17.328 -3.76 1 96.56 180 ASP A C 1
ATOM 1388 O O . ASP A 1 180 ? -19 -16.906 -4.469 1 96.56 180 ASP A O 1
ATOM 1392 N N . ASP A 1 181 ? -17.453 -16.562 -2.932 1 96.88 181 ASP A N 1
ATOM 1393 C CA . ASP A 1 181 ? -17.672 -15.117 -2.947 1 96.88 181 ASP A CA 1
ATOM 1394 C C . ASP A 1 181 ? -17.328 -14.516 -4.309 1 96.88 181 ASP A C 1
ATOM 1396 O O . ASP A 1 181 ? -18.016 -13.617 -4.789 1 96.88 181 ASP A O 1
ATOM 1400 N N . LEU A 1 182 ? -16.266 -15.016 -4.895 1 96.94 182 LEU A N 1
ATOM 1401 C CA . LEU A 1 182 ? -15.883 -14.57 -6.23 1 96.94 182 LEU A CA 1
ATOM 1402 C C . LEU A 1 182 ? -16.953 -14.914 -7.25 1 96.94 182 LEU A C 1
ATOM 1404 O O . LEU A 1 182 ? -17.344 -14.078 -8.062 1 96.94 182 LEU A O 1
ATOM 1408 N N . ARG A 1 183 ? -17.453 -16.141 -7.172 1 96.94 183 ARG A N 1
ATOM 1409 C CA . ARG A 1 183 ? -18.5 -16.594 -8.086 1 96.94 183 ARG A CA 1
ATOM 1410 C C . ARG A 1 183 ? -19.75 -15.727 -7.941 1 96.94 183 ARG A C 1
ATOM 1412 O O . ARG A 1 183 ? -20.328 -15.281 -8.938 1 96.94 183 ARG A O 1
ATOM 1419 N N . GLN A 1 184 ? -20.094 -15.477 -6.727 1 96.25 184 GLN A N 1
ATOM 1420 C CA . GLN A 1 184 ? -21.266 -14.664 -6.453 1 96.25 184 GLN A CA 1
ATOM 1421 C C . GLN A 1 184 ? -21.062 -13.227 -6.938 1 96.25 184 GLN A C 1
ATOM 1423 O O . GLN A 1 184 ? -22 -12.609 -7.457 1 96.25 184 GLN A O 1
ATOM 1428 N N . PHE A 1 185 ? -19.953 -12.727 -6.703 1 96.25 185 PHE A N 1
ATOM 1429 C CA . PHE A 1 185 ? -19.609 -11.375 -7.117 1 96.25 185 PHE A CA 1
ATOM 1430 C C . PHE A 1 185 ? -19.844 -11.188 -8.609 1 96.25 185 PHE A C 1
ATOM 1432 O O . PHE A 1 185 ? -20.297 -10.125 -9.047 1 96.25 185 PHE A O 1
ATOM 1439 N N . LEU A 1 186 ? -19.547 -12.195 -9.344 1 95.94 186 LEU A N 1
ATOM 1440 C CA . LEU A 1 186 ? -19.641 -12.109 -10.797 1 95.94 186 LEU A CA 1
ATOM 1441 C C . LEU A 1 186 ? -21 -12.609 -11.289 1 95.94 186 LEU A C 1
ATOM 1443 O O . LEU A 1 186 ? -21.312 -12.484 -12.477 1 95.94 186 LEU A O 1
ATOM 1447 N N . ALA A 1 187 ? -21.719 -13.031 -10.242 1 89.81 187 ALA A N 1
ATOM 1448 C CA . ALA A 1 187 ? -23.016 -13.586 -10.609 1 89.81 187 ALA A CA 1
ATOM 1449 C C . ALA A 1 187 ? -23.953 -12.492 -11.109 1 89.81 187 ALA A C 1
ATOM 1451 O O . ALA A 1 187 ? -23.922 -11.359 -10.617 1 89.81 187 ALA A O 1
ATOM 1452 N N . GLY A 1 188 ? -24.594 -12.586 -12.156 1 82.25 188 GLY A N 1
ATOM 1453 C CA . GLY A 1 188 ? -25.578 -11.656 -12.695 1 82.25 188 GLY A CA 1
ATOM 1454 C C . GLY A 1 188 ? -25.047 -10.852 -13.875 1 82.25 188 GLY A C 1
ATOM 1455 O O . GLY A 1 188 ? -25.812 -10.211 -14.586 1 82.25 188 GLY A O 1
ATOM 1456 N N . GLY A 1 189 ? -23.75 -10.758 -14 1 80.38 189 GLY A N 1
ATOM 1457 C CA . GLY A 1 189 ? -23.156 -10.211 -15.203 1 80.38 189 GLY A CA 1
ATOM 1458 C C . GLY A 1 189 ? -22.953 -8.703 -15.141 1 80.38 189 GLY A C 1
ATOM 1459 O O . GLY A 1 189 ? -22.531 -8.086 -16.125 1 80.38 189 GLY A O 1
ATOM 1460 N N . ARG A 1 190 ? -23.234 -8.023 -14 1 79.94 190 ARG A N 1
ATOM 1461 C CA . ARG A 1 190 ? -23.141 -6.566 -13.898 1 79.94 190 ARG A CA 1
ATOM 1462 C C . ARG A 1 190 ? -21.719 -6.133 -13.57 1 79.94 190 ARG A C 1
ATOM 1464 O O . ARG A 1 190 ? -21.312 -5.012 -13.883 1 79.94 190 ARG A O 1
ATOM 1471 N N . ARG A 1 191 ? -20.984 -7.016 -13 1 88.5 191 ARG A N 1
ATOM 1472 C CA . ARG A 1 191 ? -19.641 -6.637 -12.578 1 88.5 191 ARG A CA 1
ATOM 1473 C C . ARG A 1 191 ? -18.594 -7.258 -13.484 1 88.5 191 ARG A C 1
ATOM 1475 O O . ARG A 1 191 ? -18.75 -8.398 -13.938 1 88.5 191 ARG A O 1
ATOM 1482 N N . ARG A 1 192 ? -17.625 -6.457 -13.734 1 89.31 192 ARG A N 1
ATOM 1483 C CA . ARG A 1 192 ? -16.484 -6.91 -14.523 1 89.31 192 ARG A CA 1
ATOM 1484 C C . ARG A 1 192 ? -15.25 -7.086 -13.648 1 89.31 192 ARG A C 1
ATOM 1486 O O . ARG A 1 192 ? -15.117 -6.43 -12.617 1 89.31 192 ARG A O 1
ATOM 1493 N N . LEU A 1 193 ? -14.461 -8.039 -14.031 1 92.44 193 LEU A N 1
ATOM 1494 C CA . LEU A 1 193 ? -13.227 -8.336 -13.312 1 92.44 193 LEU A CA 1
ATOM 1495 C C . LEU A 1 193 ? -12.062 -8.508 -14.281 1 92.44 193 LEU A C 1
ATOM 1497 O O . LEU A 1 193 ? -12.172 -9.219 -15.281 1 92.44 193 LEU A O 1
ATOM 1501 N N . GLY A 1 194 ? -11.055 -7.707 -13.969 1 92.31 194 GLY A N 1
ATOM 1502 C CA . GLY A 1 194 ? -9.82 -7.926 -14.703 1 92.31 194 GLY A CA 1
ATOM 1503 C C . GLY A 1 194 ? -8.961 -9.031 -14.117 1 92.31 194 GLY A C 1
ATOM 1504 O O . GLY A 1 194 ? -9.023 -9.297 -12.914 1 92.31 194 GLY A O 1
ATOM 1505 N N . VAL A 1 195 ? -8.219 -9.633 -14.984 1 95.38 195 VAL A N 1
ATOM 1506 C CA . VAL A 1 195 ? -7.258 -10.648 -14.57 1 95.38 195 VAL A CA 1
ATOM 1507 C C . VAL A 1 195 ? -5.938 -10.438 -15.305 1 95.38 195 VAL A C 1
ATOM 1509 O O . VAL A 1 195 ? -5.926 -10.141 -16.5 1 95.38 195 VAL A O 1
ATOM 1512 N N . LEU A 1 196 ? -4.887 -10.492 -14.555 1 94.94 196 LEU A N 1
ATOM 1513 C CA . LEU A 1 196 ? -3.545 -10.438 -15.125 1 94.94 196 LEU A CA 1
ATOM 1514 C C . LEU A 1 196 ? -3.045 -11.836 -15.461 1 94.94 196 LEU A C 1
ATOM 1516 O O . LEU A 1 196 ? -3.311 -12.789 -14.727 1 94.94 196 LEU A O 1
ATOM 1520 N N . ARG A 1 197 ? -2.379 -11.938 -16.516 1 96.81 197 ARG A N 1
ATOM 1521 C CA . ARG A 1 197 ? -1.597 -13.125 -16.859 1 96.81 197 ARG A CA 1
ATOM 1522 C C . ARG A 1 197 ? -0.11 -12.789 -16.938 1 96.81 197 ARG A C 1
ATOM 1524 O O . ARG A 1 197 ? 0.305 -11.953 -17.734 1 96.81 197 ARG A O 1
ATOM 1531 N N . ILE A 1 198 ? 0.67 -13.43 -16.109 1 97 198 ILE A N 1
ATOM 1532 C CA . ILE A 1 198 ? 2.092 -13.125 -15.977 1 97 198 ILE A CA 1
ATOM 1533 C C . ILE A 1 198 ? 2.918 -14.367 -16.328 1 97 198 ILE A C 1
ATOM 1535 O O . ILE A 1 198 ? 2.756 -15.422 -15.711 1 97 198 ILE A O 1
ATOM 1539 N N . ARG A 1 199 ? 3.805 -14.195 -17.188 1 98.12 199 ARG A N 1
ATOM 1540 C CA . ARG A 1 199 ? 4.59 -15.312 -17.688 1 98.12 199 ARG A CA 1
ATOM 1541 C C . ARG A 1 199 ? 5.613 -15.773 -16.656 1 98.12 199 ARG A C 1
ATOM 1543 O O . ARG A 1 199 ? 6.297 -14.953 -16.047 1 98.12 199 ARG A O 1
ATOM 1550 N N . ILE A 1 200 ? 5.652 -17.047 -16.453 1 98.44 200 ILE A N 1
ATOM 1551 C CA . ILE A 1 200 ? 6.629 -17.703 -15.594 1 98.44 200 ILE A CA 1
ATOM 1552 C C . ILE A 1 200 ? 7.434 -18.719 -16.391 1 98.44 200 ILE A C 1
ATOM 1554 O O . ILE A 1 200 ? 6.906 -19.766 -16.781 1 98.44 200 ILE A O 1
ATOM 1558 N N . GLU A 1 201 ? 8.68 -18.453 -16.609 1 98.12 201 GLU A N 1
ATOM 1559 C CA . GLU A 1 201 ? 9.547 -19.359 -17.359 1 98.12 201 GLU A CA 1
ATOM 1560 C C . GLU A 1 201 ? 10.078 -20.484 -16.484 1 98.12 201 GLU A C 1
ATOM 1562 O O . GLU A 1 201 ? 10.008 -20.406 -15.25 1 98.12 201 GLU A O 1
ATOM 1567 N N . PRO A 1 202 ? 10.539 -21.609 -17.172 1 97.88 202 PRO A N 1
ATOM 1568 C CA . PRO A 1 202 ? 11.188 -22.656 -16.391 1 97.88 202 PRO A CA 1
ATOM 1569 C C . PRO A 1 202 ? 12.281 -22.109 -15.469 1 97.88 202 PRO A C 1
ATOM 1571 O O . PRO A 1 202 ? 13.094 -21.281 -15.891 1 97.88 202 PRO A O 1
ATOM 1574 N N . GLY A 1 203 ? 12.211 -22.531 -14.195 1 97.81 203 GLY A N 1
ATOM 1575 C CA . GLY A 1 203 ? 13.203 -22.078 -13.227 1 97.81 203 GLY A CA 1
ATOM 1576 C C . GLY A 1 203 ? 12.797 -20.797 -12.523 1 97.81 203 GLY A C 1
ATOM 1577 O O . GLY A 1 203 ? 13.453 -20.375 -11.57 1 97.81 203 GLY A O 1
ATOM 1578 N N . GLU A 1 204 ? 11.734 -20.203 -12.961 1 98.19 204 GLU A N 1
ATOM 1579 C CA . GLU A 1 204 ? 11.227 -19 -12.305 1 98.19 204 GLU A CA 1
ATOM 1580 C C . GLU A 1 204 ? 10.125 -19.328 -11.312 1 98.19 204 GLU A C 1
ATOM 1582 O O . GLU A 1 204 ? 9.523 -20.406 -11.383 1 98.19 204 GLU A O 1
ATOM 1587 N N . GLY A 1 205 ? 9.977 -18.438 -10.328 1 98.06 205 GLY A N 1
ATOM 1588 C CA . GLY A 1 205 ? 8.938 -18.609 -9.328 1 98.06 205 GLY A CA 1
ATOM 1589 C C . GLY A 1 205 ? 8.297 -17.312 -8.906 1 98.06 205 GLY A C 1
ATOM 1590 O O . GLY A 1 205 ? 8.617 -16.25 -9.453 1 98.06 205 GLY A O 1
ATOM 1591 N N . TRP A 1 206 ? 7.336 -17.5 -8.086 1 98.12 206 TRP A N 1
ATOM 1592 C CA . TRP A 1 206 ? 6.629 -16.344 -7.539 1 98.12 206 TRP A CA 1
ATOM 1593 C C . TRP A 1 206 ? 6.215 -16.594 -6.094 1 98.12 206 TRP A C 1
ATOM 1595 O O . TRP A 1 206 ? 6.109 -17.734 -5.656 1 98.12 206 TRP A O 1
ATOM 1605 N N . ILE A 1 207 ? 6.109 -15.531 -5.32 1 97.62 207 ILE A N 1
ATOM 1606 C CA . ILE A 1 207 ? 5.488 -15.477 -4.004 1 97.62 207 ILE A CA 1
ATOM 1607 C C . ILE A 1 207 ? 4.281 -14.539 -4.043 1 97.62 207 ILE A C 1
ATOM 1609 O O . ILE A 1 207 ? 4.395 -13.398 -4.488 1 97.62 207 ILE A O 1
ATOM 1613 N N . ALA A 1 208 ? 3.111 -15.008 -3.627 1 97.44 208 ALA A N 1
ATOM 1614 C CA . ALA A 1 208 ? 1.905 -14.188 -3.729 1 97.44 208 ALA A CA 1
ATOM 1615 C C . ALA A 1 208 ? 0.917 -14.523 -2.617 1 97.44 208 ALA A C 1
ATOM 1617 O O . ALA A 1 208 ? 0.92 -15.641 -2.094 1 97.44 208 ALA A O 1
ATOM 1618 N N . PRO A 1 209 ? 0.13 -13.547 -2.229 1 96.81 209 PRO A N 1
ATOM 1619 C CA . PRO A 1 209 ? -0.915 -13.797 -1.233 1 96.81 209 PRO A CA 1
ATOM 1620 C C . PRO A 1 209 ? -2.156 -14.453 -1.834 1 96.81 209 PRO A C 1
ATOM 1622 O O . PRO A 1 209 ? -3.221 -13.836 -1.893 1 96.81 209 PRO A O 1
ATOM 1625 N N . THR A 1 210 ? -2.064 -15.711 -1.998 1 97.5 210 THR A N 1
ATOM 1626 C CA . THR A 1 210 ? -3.08 -16.438 -2.75 1 97.5 210 THR A CA 1
ATOM 1627 C C . THR A 1 210 ? -4.324 -16.672 -1.896 1 97.5 210 THR A C 1
ATOM 1629 O O . THR A 1 210 ? -5.375 -17.062 -2.412 1 97.5 210 THR A O 1
ATOM 1632 N N . ALA A 1 211 ? -4.242 -16.422 -0.606 1 97.12 211 ALA A N 1
ATOM 1633 C CA . ALA A 1 211 ? -5.43 -16.469 0.243 1 97.12 211 ALA A CA 1
ATOM 1634 C C . ALA A 1 211 ? -6.242 -15.188 0.111 1 97.12 211 ALA A C 1
ATOM 1636 O O . ALA A 1 211 ? -7.398 -15.125 0.54 1 97.12 211 ALA A O 1
ATOM 1637 N N . MET A 1 212 ? -5.656 -14.195 -0.431 1 95.81 212 MET A N 1
ATOM 1638 C CA . MET A 1 212 ? -6.277 -12.875 -0.53 1 95.81 212 MET A CA 1
ATOM 1639 C C . MET A 1 212 ? -6.633 -12.547 -1.977 1 95.81 212 MET A C 1
ATOM 1641 O O . MET A 1 212 ? -7.598 -11.828 -2.234 1 95.81 212 MET A O 1
ATOM 1645 N N . LEU A 1 213 ? -5.844 -13.023 -2.885 1 95.88 213 LEU A N 1
ATOM 1646 C CA . LEU A 1 213 ? -5.996 -12.703 -4.297 1 95.88 213 LEU A CA 1
ATOM 1647 C C . LEU A 1 213 ? -6.488 -13.914 -5.082 1 95.88 213 LEU A C 1
ATOM 1649 O O . LEU A 1 213 ? -5.801 -14.938 -5.156 1 95.88 213 LEU A O 1
ATOM 1653 N N . PRO A 1 214 ? -7.695 -13.727 -5.625 1 97.19 214 PRO A N 1
ATOM 1654 C CA . PRO A 1 214 ? -8.086 -14.82 -6.512 1 97.19 214 PRO A CA 1
ATOM 1655 C C . PRO A 1 214 ? -7.062 -15.078 -7.617 1 97.19 214 PRO A C 1
ATOM 1657 O O . PRO A 1 214 ? -6.613 -14.133 -8.273 1 97.19 214 PRO A O 1
ATOM 1660 N N . TYR A 1 215 ? -6.727 -16.328 -7.742 1 98.31 215 TYR A N 1
ATOM 1661 C CA . TYR A 1 215 ? -5.652 -16.672 -8.672 1 98.31 215 TYR A CA 1
ATOM 1662 C C . TYR A 1 215 ? -5.855 -18.078 -9.25 1 98.31 215 TYR A C 1
ATOM 1664 O O . TYR A 1 215 ? -6.742 -18.812 -8.812 1 98.31 215 TYR A O 1
ATOM 1672 N N . ASP A 1 216 ? -5.191 -18.344 -10.211 1 98.56 216 ASP A N 1
ATOM 1673 C CA . ASP A 1 216 ? -4.871 -19.656 -10.742 1 98.56 216 ASP A CA 1
ATOM 1674 C C . ASP A 1 216 ? -3.631 -19.609 -11.633 1 98.56 216 ASP A C 1
ATOM 1676 O O . ASP A 1 216 ? -2.973 -18.562 -11.727 1 98.56 216 ASP A O 1
ATOM 1680 N N . GLU A 1 217 ? -3.205 -20.719 -12.07 1 98.62 217 GLU A N 1
ATOM 1681 C CA . GLU A 1 217 ? -2.17 -20.75 -13.102 1 98.62 217 GLU A CA 1
ATOM 1682 C C . GLU A 1 217 ? -2.729 -21.281 -14.422 1 98.62 217 GLU A C 1
ATOM 1684 O O . GLU A 1 217 ? -3.881 -21.719 -14.484 1 98.62 217 GLU A O 1
ATOM 1689 N N . SER A 1 218 ? -1.925 -21.078 -15.477 1 98.56 218 SER A N 1
ATOM 1690 C CA . SER A 1 218 ? -2.352 -21.438 -16.828 1 98.56 218 SER A CA 1
ATOM 1691 C C . SER A 1 218 ? -1.176 -21.938 -17.656 1 98.56 218 SER A C 1
ATOM 1693 O O . SER A 1 218 ? -0.05 -21.453 -17.5 1 98.56 218 SER A O 1
ATOM 1695 N N . THR A 1 219 ? -1.441 -22.906 -18.484 1 98.31 219 THR A N 1
ATOM 1696 C CA . THR A 1 219 ? -0.488 -23.328 -19.5 1 98.31 219 THR A CA 1
ATOM 1697 C C . THR A 1 219 ? -1.038 -23.078 -20.891 1 98.31 219 THR A C 1
ATOM 1699 O O . THR A 1 219 ? -0.635 -23.734 -21.859 1 98.31 219 THR A O 1
ATOM 1702 N N . GLU A 1 220 ? -1.98 -22.141 -20.938 1 96.62 220 GLU A N 1
ATOM 1703 C CA . GLU A 1 220 ? -2.576 -21.781 -22.219 1 96.62 220 GLU A CA 1
ATOM 1704 C C . GLU A 1 220 ? -1.51 -21.328 -23.219 1 96.62 220 GLU A C 1
ATOM 1706 O O . GLU A 1 220 ? -0.573 -20.625 -22.859 1 96.62 220 GLU A O 1
ATOM 1711 N N . ASP A 1 221 ? -1.696 -21.766 -24.516 1 94.81 221 ASP A N 1
ATOM 1712 C CA . ASP A 1 221 ? -0.858 -21.359 -25.625 1 94.81 221 ASP A CA 1
ATOM 1713 C C . ASP A 1 221 ? 0.538 -21.969 -25.531 1 94.81 221 ASP A C 1
ATOM 1715 O O . ASP A 1 221 ? 1.46 -21.547 -26.234 1 94.81 221 ASP A O 1
ATOM 1719 N N . GLN A 1 222 ? 0.706 -22.938 -24.547 1 97.06 222 GLN A N 1
ATOM 1720 C CA . GLN A 1 222 ? 2.008 -23.578 -24.422 1 97.06 222 GLN A CA 1
ATOM 1721 C C . GLN A 1 222 ? 2.027 -24.922 -25.141 1 97.06 222 GLN A C 1
ATOM 1723 O O . GLN A 1 222 ? 0.986 -25.562 -25.281 1 97.06 222 GLN A O 1
ATOM 1728 N N . GLU A 1 223 ? 3.211 -25.297 -25.562 1 97.31 223 GLU A N 1
ATOM 1729 C CA . GLU A 1 223 ? 3.375 -26.562 -26.281 1 97.31 223 GLU A CA 1
ATOM 1730 C C . GLU A 1 223 ? 3.951 -27.641 -25.375 1 97.31 223 GLU A C 1
ATOM 1732 O O . GLU A 1 223 ? 3.709 -28.828 -25.594 1 97.31 223 GLU A O 1
ATOM 1737 N N . LEU A 1 224 ? 4.68 -27.266 -24.375 1 98.12 224 LEU A N 1
ATOM 1738 C CA . LEU A 1 224 ? 5.32 -28.203 -23.469 1 98.12 224 LEU A CA 1
ATOM 1739 C C . LEU A 1 224 ? 4.598 -28.234 -22.125 1 98.12 224 LEU A C 1
ATOM 1741 O O . LEU A 1 224 ? 4.031 -27.234 -21.688 1 98.12 224 LEU A O 1
ATOM 1745 N N . PRO A 1 225 ? 4.621 -29.406 -21.469 1 97.75 225 PRO A N 1
ATOM 1746 C CA . PRO A 1 225 ? 4.07 -29.484 -20.125 1 97.75 225 PRO A CA 1
ATOM 1747 C C . PRO A 1 225 ? 4.898 -28.719 -19.094 1 97.75 225 PRO A C 1
ATOM 1749 O O . PRO A 1 225 ? 6.047 -28.359 -19.359 1 97.75 225 PRO A O 1
ATOM 1752 N N . SER A 1 226 ? 4.25 -28.406 -18.016 1 97.31 226 SER A N 1
ATOM 1753 C CA . SER A 1 226 ? 4.961 -27.766 -16.922 1 97.31 226 SER A CA 1
ATOM 1754 C C . SER A 1 226 ? 4.711 -28.5 -15.602 1 97.31 226 SER A C 1
ATOM 1756 O O . SER A 1 226 ? 3.863 -29.391 -15.539 1 97.31 226 SER A O 1
ATOM 1758 N N . ALA A 1 227 ? 5.582 -28.203 -14.641 1 97.62 227 ALA A N 1
ATOM 1759 C CA . ALA A 1 227 ? 5.488 -28.766 -13.289 1 97.62 227 ALA A CA 1
ATOM 1760 C C . ALA A 1 227 ? 5.824 -27.703 -12.242 1 97.62 227 ALA A C 1
ATOM 1762 O O . ALA A 1 227 ? 6.715 -26.875 -12.445 1 97.62 227 ALA A O 1
ATOM 1763 N N . THR A 1 228 ? 5.07 -27.75 -11.18 1 98.25 228 THR A N 1
ATOM 1764 C CA . THR A 1 228 ? 5.32 -26.75 -10.141 1 98.25 228 THR A CA 1
ATOM 1765 C C . THR A 1 228 ? 5.426 -27.422 -8.773 1 98.25 228 THR A C 1
ATOM 1767 O O . THR A 1 228 ? 4.922 -28.516 -8.57 1 98.25 228 THR A O 1
ATOM 1770 N N . ALA A 1 229 ? 6.121 -26.828 -7.898 1 98.38 229 ALA A N 1
ATOM 1771 C CA . ALA A 1 229 ? 6.125 -27.109 -6.469 1 98.38 229 ALA A CA 1
ATOM 1772 C C . ALA A 1 229 ? 5.84 -25.844 -5.656 1 98.38 229 ALA A C 1
ATOM 1774 O O . ALA A 1 229 ? 6.301 -24.766 -6.004 1 98.38 229 ALA A O 1
ATOM 1775 N N . SER A 1 230 ? 5.102 -26.047 -4.551 1 97.94 230 SER A N 1
ATOM 1776 C CA . SER A 1 230 ? 4.656 -24.859 -3.814 1 97.94 230 SER A CA 1
ATOM 1777 C C . SER A 1 230 ? 4.758 -25.078 -2.309 1 97.94 230 SER A C 1
ATOM 1779 O O . SER A 1 230 ? 4.723 -26.219 -1.838 1 97.94 230 SER A O 1
ATOM 1781 N N . TRP A 1 231 ? 4.898 -24.047 -1.602 1 98.06 231 TRP A N 1
ATOM 1782 C CA . TRP A 1 231 ? 4.898 -23.984 -0.144 1 98.06 231 TRP A CA 1
ATOM 1783 C C . TRP A 1 231 ? 4.117 -22.766 0.344 1 98.06 231 TRP A C 1
ATOM 1785 O O . TRP A 1 231 ? 4.055 -21.75 -0.342 1 98.06 231 TRP A O 1
ATOM 1795 N N . LEU A 1 232 ? 3.549 -22.922 1.477 1 97.56 232 LEU A N 1
ATOM 1796 C CA . LEU A 1 232 ? 3.025 -21.781 2.209 1 97.56 232 LEU A CA 1
ATOM 1797 C C . LEU A 1 232 ? 4.008 -21.328 3.289 1 97.56 232 LEU A C 1
ATOM 1799 O O . LEU A 1 232 ? 4.617 -22.156 3.961 1 97.56 232 LEU A O 1
ATOM 1803 N N . GLY A 1 233 ? 4.172 -20 3.4 1 97.12 233 GLY A N 1
ATOM 1804 C CA . GLY A 1 233 ? 5.035 -19.484 4.449 1 97.12 233 GLY A CA 1
ATOM 1805 C C . GLY A 1 233 ? 4.906 -17.984 4.648 1 97.12 233 GLY A C 1
ATOM 1806 O O . GLY A 1 233 ? 4.195 -17.312 3.898 1 97.12 233 GLY A O 1
ATOM 1807 N N . THR A 1 234 ? 5.461 -17.547 5.797 1 95.19 234 THR A N 1
ATOM 1808 C CA . THR A 1 234 ? 5.668 -16.125 6.059 1 95.19 234 THR A CA 1
ATOM 1809 C C . THR A 1 234 ? 7.094 -15.719 5.707 1 95.19 234 THR A C 1
ATOM 1811 O O . THR A 1 234 ? 8.047 -16.125 6.371 1 95.19 234 THR A O 1
ATOM 1814 N N . TRP A 1 235 ? 7.191 -14.922 4.633 1 94.69 235 TRP A N 1
ATOM 1815 C CA . TRP A 1 235 ? 8.508 -14.555 4.125 1 94.69 235 TRP A CA 1
ATOM 1816 C C . TRP A 1 235 ? 8.648 -13.039 4.023 1 94.69 235 TRP A C 1
ATOM 1818 O O . TRP A 1 235 ? 7.699 -12.344 3.65 1 94.69 235 TRP A O 1
ATOM 1828 N N . GLU A 1 236 ? 9.836 -12.602 4.371 1 92.81 236 GLU A N 1
ATOM 1829 C CA . GLU A 1 236 ? 10.148 -11.188 4.18 1 92.81 236 GLU A CA 1
ATOM 1830 C C . GLU A 1 236 ? 10.266 -10.844 2.699 1 92.81 236 GLU A C 1
ATOM 1832 O O . GLU A 1 236 ? 10.469 -11.734 1.864 1 92.81 236 GLU A O 1
ATOM 1837 N N . ARG A 1 237 ? 10.047 -9.609 2.424 1 92 237 ARG A N 1
ATOM 1838 C CA . ARG A 1 237 ? 10.203 -9.172 1.042 1 92 237 ARG A CA 1
ATOM 1839 C C . ARG A 1 237 ? 11.664 -9.273 0.602 1 92 237 ARG A C 1
ATOM 1841 O O . ARG A 1 237 ? 12.57 -9.227 1.433 1 92 237 ARG A O 1
ATOM 1848 N N . GLY A 1 238 ? 11.883 -9.438 -0.675 1 91.06 238 GLY A N 1
ATOM 1849 C CA . GLY A 1 238 ? 13.203 -9.312 -1.275 1 91.06 238 GLY A CA 1
ATOM 1850 C C . GLY A 1 238 ? 14.102 -10.508 -0.991 1 91.06 238 GLY A C 1
ATOM 1851 O O . GLY A 1 238 ? 15.328 -10.367 -0.942 1 91.06 238 GLY A O 1
ATOM 1852 N N . LEU A 1 239 ? 13.469 -11.602 -0.767 1 91.19 239 LEU A N 1
ATOM 1853 C CA . LEU A 1 239 ? 14.258 -12.797 -0.486 1 91.19 239 LEU A CA 1
ATOM 1854 C C . LEU A 1 239 ? 15.148 -13.148 -1.669 1 91.19 239 LEU A C 1
ATOM 1856 O O . LEU A 1 239 ? 16.25 -13.68 -1.485 1 91.19 239 LEU A O 1
ATOM 1860 N N . PHE A 1 240 ? 14.547 -12.797 -2.797 1 90.81 240 PHE A N 1
ATOM 1861 C CA . PHE A 1 240 ? 15.273 -13.117 -4.023 1 90.81 240 PHE A CA 1
ATOM 1862 C C . PHE A 1 240 ? 15.562 -11.859 -4.824 1 90.81 240 PHE A C 1
ATOM 1864 O O . PHE A 1 240 ? 14.945 -10.812 -4.594 1 90.81 240 PHE A O 1
ATOM 1871 N N . GLY A 1 241 ? 16.656 -11.914 -5.633 1 86.81 241 GLY A N 1
ATOM 1872 C CA . GLY A 1 241 ? 16.766 -10.836 -6.602 1 86.81 241 GLY A CA 1
ATOM 1873 C C . GLY A 1 241 ? 15.562 -10.703 -7.508 1 86.81 241 GLY A C 1
ATOM 1874 O O . GLY A 1 241 ? 14.969 -11.711 -7.91 1 86.81 241 GLY A O 1
ATOM 1875 N N . PRO A 1 242 ? 15.094 -9.508 -7.738 1 86.88 242 PRO A N 1
ATOM 1876 C CA . PRO A 1 242 ? 13.883 -9.336 -8.547 1 86.88 242 PRO A CA 1
ATOM 1877 C C . PRO A 1 242 ? 14.07 -9.797 -9.992 1 86.88 242 PRO A C 1
ATOM 1879 O O . PRO A 1 242 ? 15.117 -9.555 -10.594 1 86.88 242 PRO A O 1
ATOM 1882 N N . LEU A 1 243 ? 13.094 -10.477 -10.414 1 91.19 243 LEU A N 1
ATOM 1883 C CA . LEU A 1 243 ? 13.047 -10.93 -11.805 1 91.19 243 LEU A CA 1
ATOM 1884 C C . LEU A 1 243 ? 12.672 -9.781 -12.734 1 91.19 243 LEU A C 1
ATOM 1886 O O . LEU A 1 243 ? 13.078 -9.758 -13.898 1 91.19 243 LEU A O 1
ATOM 1890 N N . ILE A 1 244 ? 11.852 -8.953 -12.227 1 90.88 244 ILE A N 1
ATOM 1891 C CA . ILE A 1 244 ? 11.352 -7.832 -13.008 1 90.88 244 ILE A CA 1
ATOM 1892 C C . ILE A 1 244 ? 11.57 -6.531 -12.242 1 90.88 244 ILE A C 1
ATOM 1894 O O . ILE A 1 244 ? 11.688 -6.539 -11.016 1 90.88 244 ILE A O 1
ATOM 1898 N N . MET B 1 1 ? 12.031 4.84 -11.703 1 29.83 1 MET B N 1
ATOM 1899 C CA . MET B 1 1 ? 11.422 4.312 -10.484 1 29.83 1 MET B CA 1
ATOM 1900 C C . MET B 1 1 ? 10.055 4.941 -10.234 1 29.83 1 MET B C 1
ATOM 1902 O O . MET B 1 1 ? 9.922 6.164 -10.227 1 29.83 1 MET B O 1
ATOM 1906 N N . THR B 1 2 ? 9.055 4.387 -10.719 1 34.59 2 THR B N 1
ATOM 1907 C CA . THR B 1 2 ? 7.719 4.945 -10.531 1 34.59 2 THR B CA 1
ATOM 1908 C C . THR B 1 2 ? 7.531 5.445 -9.102 1 34.59 2 THR B C 1
ATOM 1910 O O . THR B 1 2 ? 7.863 4.746 -8.141 1 34.59 2 T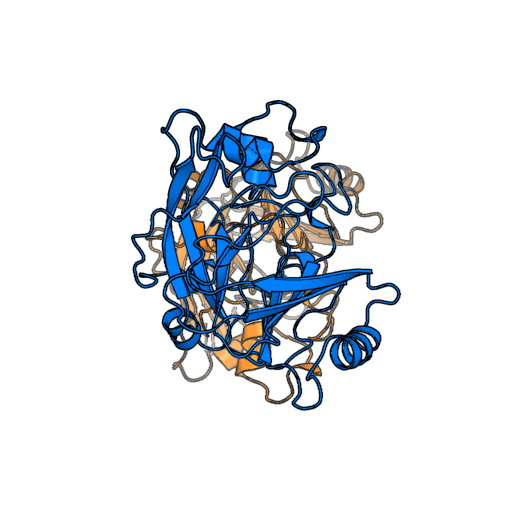HR B O 1
ATOM 1913 N N . SER B 1 3 ? 7.625 6.738 -8.977 1 39.31 3 SER B N 1
ATOM 1914 C CA . SER B 1 3 ? 7.535 7.41 -7.684 1 39.31 3 SER B CA 1
ATOM 1915 C C . SER B 1 3 ? 6.27 7 -6.934 1 39.31 3 SER B C 1
ATOM 1917 O O . SER B 1 3 ? 5.156 7.25 -7.402 1 39.31 3 SER B O 1
ATOM 1919 N N . MET B 1 4 ? 6.238 5.789 -6.496 1 45.09 4 MET B N 1
ATOM 1920 C CA . MET B 1 4 ? 5.211 5.352 -5.551 1 45.09 4 MET B CA 1
ATOM 1921 C C . MET B 1 4 ? 4.852 6.469 -4.582 1 45.09 4 MET B C 1
ATOM 1923 O O . MET B 1 4 ? 5.719 7.254 -4.184 1 45.09 4 MET B O 1
ATOM 1927 N N . HIS B 1 5 ? 3.57 6.824 -4.711 1 56.03 5 HIS B N 1
ATOM 1928 C CA . HIS B 1 5 ? 3.201 7.809 -3.701 1 56.03 5 HIS B CA 1
ATOM 1929 C C . HIS B 1 5 ? 3.701 7.398 -2.318 1 56.03 5 HIS B C 1
ATOM 1931 O O . HIS B 1 5 ? 3.586 6.234 -1.934 1 56.03 5 HIS B O 1
ATOM 1937 N N . PRO B 1 6 ? 4.438 8.32 -1.707 1 58.97 6 PRO B N 1
ATOM 1938 C CA . PRO B 1 6 ? 5.18 8.102 -0.465 1 58.97 6 PRO B CA 1
ATOM 1939 C C . PRO B 1 6 ? 4.289 7.617 0.678 1 58.97 6 PRO B C 1
ATOM 1941 O O . PRO B 1 6 ? 4.738 6.848 1.532 1 58.97 6 PRO B O 1
ATOM 1944 N N . ALA B 1 7 ? 3.033 8.008 0.742 1 68.88 7 ALA B N 1
ATOM 1945 C CA . ALA B 1 7 ? 2.061 7.66 1.774 1 68.88 7 ALA B CA 1
ATOM 1946 C C . ALA B 1 7 ? 0.661 7.523 1.184 1 68.88 7 ALA B C 1
ATOM 1948 O O . ALA B 1 7 ? 0.383 8.039 0.1 1 68.88 7 ALA B O 1
ATOM 1949 N N . ALA B 1 8 ? -0.111 6.637 1.789 1 87.25 8 ALA B N 1
ATOM 1950 C CA . ALA B 1 8 ? -1.492 6.43 1.359 1 87.25 8 ALA B CA 1
ATOM 1951 C C . ALA B 1 8 ? -2.439 7.391 2.074 1 87.25 8 ALA B C 1
ATOM 1953 O O . ALA B 1 8 ? -2.334 7.586 3.287 1 87.25 8 ALA B O 1
ATOM 1954 N N . ILE B 1 9 ? -3.223 8.086 1.318 1 90.06 9 ILE B N 1
ATOM 1955 C CA . ILE B 1 9 ? -4.25 8.961 1.873 1 90.06 9 ILE B CA 1
ATOM 1956 C C . ILE B 1 9 ? -5.582 8.219 1.929 1 90.06 9 ILE B C 1
ATOM 1958 O O . ILE B 1 9 ? -6.102 7.781 0.899 1 90.06 9 ILE B O 1
ATOM 1962 N N . ALA B 1 10 ? -6.09 8.141 3.139 1 90.81 10 ALA B N 1
ATOM 1963 C CA . ALA B 1 10 ? -7.375 7.473 3.322 1 90.81 10 ALA B CA 1
ATOM 1964 C C . ALA B 1 10 ? -8.531 8.391 2.934 1 90.81 10 ALA B C 1
ATOM 1966 O O . ALA B 1 10 ? -8.609 9.531 3.395 1 90.81 10 ALA B O 1
ATOM 1967 N N . PHE B 1 11 ? -9.391 7.867 2.049 1 88.44 11 PHE B N 1
ATOM 1968 C CA . PHE B 1 11 ? -10.602 8.578 1.668 1 88.44 11 PHE B CA 1
ATOM 1969 C C . PHE B 1 11 ? -11.695 7.605 1.249 1 88.44 11 PHE B C 1
ATOM 1971 O O . PHE B 1 11 ? -11.398 6.492 0.807 1 88.44 11 PHE B O 1
ATOM 1978 N N . ARG B 1 12 ? -12.922 8.047 1.44 1 84.69 12 ARG B N 1
ATOM 1979 C CA . ARG B 1 12 ? -14.062 7.246 0.996 1 84.69 12 ARG B CA 1
ATOM 1980 C C . ARG B 1 12 ? -14.539 7.691 -0.381 1 84.69 12 ARG B C 1
ATOM 1982 O O . ARG B 1 12 ? -15.062 6.887 -1.154 1 84.69 12 ARG B O 1
ATOM 1989 N N . ASP B 1 13 ? -14.359 8.992 -0.646 1 86.44 13 ASP B N 1
ATOM 1990 C CA . ASP B 1 13 ? -14.844 9.617 -1.874 1 86.44 13 ASP B CA 1
ATOM 1991 C C . ASP B 1 13 ? -13.734 10.406 -2.559 1 86.44 13 ASP B C 1
ATOM 1993 O O . ASP B 1 13 ? -13.352 11.484 -2.09 1 86.44 13 ASP B O 1
ATOM 1997 N N . PRO B 1 14 ? -13.312 9.906 -3.766 1 86.19 14 PRO B N 1
ATOM 1998 C CA . PRO B 1 14 ? -12.25 10.633 -4.461 1 86.19 14 PRO B CA 1
ATOM 1999 C C . PRO B 1 14 ? -12.625 12.086 -4.766 1 86.19 14 PRO B C 1
ATOM 2001 O O . PRO B 1 14 ? -11.758 12.961 -4.801 1 86.19 14 PRO B O 1
ATOM 2004 N N . ALA B 1 15 ? -13.891 12.297 -4.957 1 90.19 15 ALA B N 1
ATOM 2005 C CA . ALA B 1 15 ? -14.344 13.656 -5.234 1 90.19 15 ALA B CA 1
ATOM 2006 C C . ALA B 1 15 ? -14.133 14.562 -4.027 1 90.19 15 ALA B C 1
ATOM 2008 O O . ALA B 1 15 ? -13.812 15.742 -4.176 1 90.19 15 ALA B O 1
ATOM 2009 N N . ALA B 1 16 ? -14.297 14.031 -2.842 1 92.69 16 ALA B N 1
ATOM 2010 C CA . ALA B 1 16 ? -14.078 14.812 -1.624 1 92.69 16 ALA B CA 1
ATOM 2011 C C . ALA B 1 16 ? -12.602 15.164 -1.459 1 92.69 16 ALA B C 1
ATOM 2013 O O . ALA B 1 16 ? -12.273 16.266 -1.003 1 92.69 16 ALA B O 1
ATOM 2014 N N . LEU B 1 17 ? -11.773 14.227 -1.782 1 92.25 17 LEU B N 1
ATOM 2015 C CA . LEU B 1 17 ? -10.344 14.516 -1.75 1 92.25 17 LEU B CA 1
ATOM 2016 C C . LEU B 1 17 ? -9.984 15.617 -2.748 1 92.25 17 LEU B C 1
ATOM 2018 O O . LEU B 1 17 ? -9.258 16.547 -2.414 1 92.25 17 LEU B O 1
ATOM 2022 N N . ARG B 1 18 ? -10.555 15.547 -3.934 1 92.88 18 ARG B N 1
ATOM 2023 C CA . ARG B 1 18 ? -10.289 16.531 -4.973 1 92.88 18 ARG B CA 1
ATOM 2024 C C . ARG B 1 18 ? -10.766 17.922 -4.551 1 92.88 18 ARG B C 1
ATOM 2026 O O . ARG B 1 18 ? -10.133 18.922 -4.875 1 92.88 18 ARG B O 1
ATOM 2033 N N . ASP B 1 19 ? -11.797 17.891 -3.861 1 93.88 19 ASP B N 1
ATOM 2034 C CA . ASP B 1 19 ? -12.406 19.156 -3.457 1 93.88 19 ASP B CA 1
ATOM 2035 C C . ASP B 1 19 ? -11.516 19.906 -2.463 1 93.88 19 ASP B C 1
ATOM 2037 O O . ASP B 1 19 ? -11.539 21.125 -2.4 1 93.88 19 ASP B O 1
ATOM 2041 N N . ARG B 1 20 ? -10.703 19.219 -1.749 1 94.62 20 ARG B N 1
ATOM 2042 C CA . ARG B 1 20 ? -9.961 19.891 -0.69 1 94.62 20 ARG B CA 1
ATOM 2043 C C . ARG B 1 20 ? -8.469 19.922 -0.998 1 94.62 20 ARG B C 1
ATOM 2045 O O . ARG B 1 20 ? -7.695 20.578 -0.289 1 94.62 20 ARG B O 1
ATOM 2052 N N . CYS B 1 21 ? -8.125 19.281 -2.053 1 94.75 21 CYS B N 1
ATOM 2053 C CA . CYS B 1 21 ? -6.699 19.078 -2.289 1 94.75 21 CYS B CA 1
ATOM 2054 C C . CYS B 1 21 ? -6.27 19.75 -3.588 1 94.75 21 CYS B C 1
ATOM 2056 O O . CYS B 1 21 ? -6.965 19.656 -4.602 1 94.75 21 CYS B O 1
ATOM 2058 N N . GLU B 1 22 ? -5.207 20.438 -3.605 1 95.62 22 GLU B N 1
ATOM 2059 C CA . GLU B 1 22 ? -4.5 20.953 -4.77 1 95.62 22 GLU B CA 1
ATOM 2060 C C . GLU B 1 22 ? -3.051 20.484 -4.801 1 95.62 22 GLU B C 1
ATOM 2062 O O . GLU B 1 22 ? -2.547 19.953 -3.809 1 95.62 22 GLU B O 1
ATOM 2067 N N . ILE B 1 23 ? -2.488 20.594 -5.977 1 94.31 23 ILE B N 1
ATOM 2068 C CA . ILE B 1 23 ? -1.099 20.172 -6.121 1 94.31 23 ILE B CA 1
ATOM 2069 C C . ILE B 1 23 ? -0.283 21.297 -6.758 1 94.31 23 ILE B C 1
ATOM 2071 O O . ILE B 1 23 ? -0.805 22.078 -7.559 1 94.31 23 ILE B O 1
ATOM 2075 N N . GLY B 1 24 ? 0.936 21.438 -6.348 1 95.12 24 GLY B N 1
ATOM 2076 C CA . GLY B 1 24 ? 1.882 22.391 -6.887 1 95.12 24 GLY B CA 1
ATOM 2077 C C . GLY B 1 24 ? 3.324 21.938 -6.781 1 95.12 24 GLY B C 1
ATOM 2078 O O . GLY B 1 24 ? 3.594 20.797 -6.402 1 95.12 24 GLY B O 1
ATOM 2079 N N . GLY B 1 25 ? 4.176 22.812 -7.242 1 95.38 25 GLY B N 1
ATOM 2080 C CA . GLY B 1 25 ? 5.602 22.547 -7.109 1 95.38 25 GLY B CA 1
ATOM 2081 C C . GLY B 1 25 ? 6.219 23.234 -5.902 1 95.38 25 GLY B C 1
ATOM 2082 O O . GLY B 1 25 ? 5.512 23.828 -5.086 1 95.38 25 GLY B O 1
ATOM 2083 N N . VAL B 1 26 ? 7.535 23.031 -5.805 1 97 26 VAL B N 1
ATOM 2084 C CA . VAL B 1 26 ? 8.25 23.641 -4.688 1 97 26 VAL B CA 1
ATOM 2085 C C . VAL B 1 26 ? 9.383 24.516 -5.215 1 97 26 VAL B C 1
ATOM 2087 O O . VAL B 1 26 ? 9.719 24.453 -6.398 1 97 26 VAL B O 1
ATOM 2090 N N . ARG B 1 27 ? 9.852 25.375 -4.316 1 95.31 27 ARG B N 1
ATOM 2091 C CA . ARG B 1 27 ? 11.023 26.188 -4.586 1 95.31 27 ARG B CA 1
ATOM 2092 C C . ARG B 1 27 ? 11.992 26.172 -3.408 1 95.31 27 ARG B C 1
ATOM 2094 O O . ARG B 1 27 ? 11.578 25.984 -2.264 1 95.31 27 ARG B O 1
ATOM 2101 N N . LEU B 1 28 ? 13.234 26.359 -3.744 1 94.88 28 LEU B N 1
ATOM 2102 C CA . LEU B 1 28 ? 14.266 26.5 -2.729 1 94.88 28 LEU B CA 1
ATOM 2103 C C . LEU B 1 28 ? 14.523 27.969 -2.416 1 94.88 28 LEU B C 1
ATOM 2105 O O . LEU B 1 28 ? 14.625 28.797 -3.328 1 94.88 28 LEU B O 1
ATOM 2109 N N . LEU B 1 29 ? 14.602 28.219 -1.187 1 93.31 29 LEU B N 1
ATOM 2110 C CA . LEU B 1 29 ? 14.883 29.594 -0.783 1 93.31 29 LEU B CA 1
ATOM 2111 C C . LEU B 1 29 ? 16.375 29.766 -0.477 1 93.31 29 LEU B C 1
ATOM 2113 O O . LEU B 1 29 ? 17 28.859 0.068 1 93.31 29 LEU B O 1
ATOM 2117 N N . ARG B 1 30 ? 16.828 30.969 -0.937 1 88.44 30 ARG B N 1
ATOM 2118 C CA . ARG B 1 30 ? 18.203 31.359 -0.59 1 88.44 30 ARG B CA 1
ATOM 2119 C C . ARG B 1 30 ? 18.219 32.75 0.047 1 88.44 30 ARG B C 1
ATOM 2121 O O . ARG B 1 30 ? 17.719 33.719 -0.53 1 88.44 30 ARG B O 1
ATOM 2128 N N . GLY B 1 31 ? 18.844 32.812 1.17 1 85.19 31 GLY B N 1
ATOM 2129 C CA . GLY B 1 31 ? 19.125 34.094 1.788 1 85.19 31 GLY B CA 1
ATOM 2130 C C . GLY B 1 31 ? 17.891 34.781 2.346 1 85.19 31 GLY B C 1
ATOM 2131 O O . GLY B 1 31 ? 17.844 36 2.422 1 85.19 31 GLY B O 1
ATOM 2132 N N . ASP B 1 32 ? 16.797 34.156 2.602 1 89.81 32 ASP B N 1
ATOM 2133 C CA . ASP B 1 32 ? 15.602 34.75 3.23 1 89.81 32 ASP B CA 1
ATOM 2134 C C . ASP B 1 32 ? 15.75 34.781 4.75 1 89.81 32 ASP B C 1
ATOM 2136 O O . ASP B 1 32 ? 16.016 33.75 5.375 1 89.81 32 ASP B O 1
ATOM 2140 N N . PRO B 1 33 ? 15.641 35.906 5.352 1 92.38 33 PRO B N 1
ATOM 2141 C CA . PRO B 1 33 ? 15.938 36.031 6.781 1 92.38 33 PRO B CA 1
ATOM 2142 C C . PRO B 1 33 ? 14.961 35.281 7.664 1 92.38 33 PRO B C 1
ATOM 2144 O O . PRO B 1 33 ? 15.273 34.969 8.82 1 92.38 33 PRO B O 1
ATOM 2147 N N . ASP B 1 34 ? 13.758 34.969 7.242 1 95.06 34 ASP B N 1
ATOM 2148 C CA . ASP B 1 34 ? 12.75 34.312 8.062 1 95.06 34 ASP B CA 1
ATOM 2149 C C . ASP B 1 34 ? 12.805 32.781 7.879 1 95.06 34 ASP B C 1
ATOM 2151 O O . ASP B 1 34 ? 12.094 32.031 8.555 1 95.06 34 ASP B O 1
ATOM 2155 N N . HIS B 1 35 ? 13.688 32.344 6.965 1 96.62 35 HIS B N 1
ATOM 2156 C CA . HIS B 1 35 ? 13.766 30.906 6.637 1 96.62 35 HIS B CA 1
ATOM 2157 C C . HIS B 1 35 ? 15.195 30.406 6.734 1 96.62 35 HIS B C 1
ATOM 2159 O O . HIS B 1 35 ? 16.141 31.172 6.605 1 96.62 35 HIS B O 1
ATOM 2165 N N . GLU B 1 36 ? 15.266 29.078 7.113 1 95.5 36 GLU B N 1
ATOM 2166 C CA . GLU B 1 36 ? 16.578 28.453 7.004 1 95.5 36 GLU B CA 1
ATOM 2167 C C . GLU B 1 36 ? 17.094 28.5 5.57 1 95.5 36 GLU B C 1
ATOM 2169 O O . GLU B 1 36 ? 16.312 28.484 4.621 1 95.5 36 GLU B O 1
ATOM 2174 N N . SER B 1 37 ? 18.484 28.547 5.547 1 92.62 37 SER B N 1
ATOM 2175 C CA . SER B 1 37 ? 19.078 28.469 4.219 1 92.62 37 SER B CA 1
ATOM 2176 C C . SER B 1 37 ? 18.734 27.156 3.533 1 92.62 37 SER B C 1
ATOM 2178 O O . SER B 1 37 ? 18.875 26.078 4.125 1 92.62 37 SER B O 1
ATOM 2180 N N . GLY B 1 38 ? 18.156 27.297 2.305 1 94.44 38 GLY B N 1
ATOM 2181 C CA . GLY B 1 38 ? 17.797 26.109 1.545 1 94.44 38 GLY B CA 1
ATOM 2182 C C . GLY B 1 38 ? 16.406 25.594 1.865 1 94.44 38 GLY B C 1
ATOM 2183 O O . GLY B 1 38 ? 16.031 24.5 1.441 1 94.44 38 GLY B O 1
ATOM 2184 N N . ALA B 1 39 ? 15.695 26.422 2.598 1 97.19 39 ALA B N 1
ATOM 2185 C CA . ALA B 1 39 ? 14.336 26 2.932 1 97.19 39 ALA B CA 1
ATOM 2186 C C . ALA B 1 39 ? 13.523 25.719 1.672 1 97.19 39 ALA B C 1
ATOM 2188 O O . ALA B 1 39 ? 13.617 26.453 0.687 1 97.19 39 ALA B O 1
ATOM 2189 N N . VAL B 1 40 ? 12.766 24.609 1.696 1 97.75 40 VAL B N 1
ATOM 2190 C CA . VAL B 1 40 ? 11.898 24.234 0.591 1 97.75 40 VAL B CA 1
ATOM 2191 C C . VAL B 1 40 ? 10.477 24.703 0.86 1 97.75 40 VAL B C 1
ATOM 2193 O O . VAL B 1 40 ? 9.859 24.312 1.853 1 97.75 40 VAL B O 1
ATOM 2196 N N . LEU B 1 41 ? 9.977 25.578 -0.013 1 97.56 41 LEU B N 1
ATOM 2197 C CA . LEU B 1 41 ? 8.633 26.125 0.126 1 97.56 41 LEU B CA 1
ATOM 2198 C C . LEU B 1 41 ? 7.793 25.812 -1.108 1 97.56 41 LEU B C 1
ATOM 2200 O O . LEU B 1 41 ? 8.336 25.547 -2.184 1 97.56 41 LEU B O 1
ATOM 2204 N N . PRO B 1 42 ? 6.465 25.828 -0.912 1 97.44 42 PRO B N 1
ATOM 2205 C CA . PRO B 1 42 ? 5.637 25.781 -2.119 1 97.44 42 PRO B CA 1
ATOM 2206 C C . PRO B 1 42 ? 5.922 26.938 -3.072 1 97.44 42 PRO B C 1
ATOM 2208 O O . PRO B 1 42 ? 6.188 28.062 -2.625 1 97.44 42 PRO B O 1
ATOM 2211 N N . ALA B 1 43 ? 5.777 26.656 -4.363 1 95.31 43 ALA B N 1
ATOM 2212 C CA . ALA B 1 43 ? 6.008 27.672 -5.379 1 95.31 43 ALA B CA 1
ATOM 2213 C C . ALA B 1 43 ? 4.777 28.547 -5.566 1 95.31 43 ALA B C 1
ATOM 2215 O O . ALA B 1 43 ? 4.855 29.625 -6.164 1 95.31 43 ALA B O 1
ATOM 2216 N N . GLY B 1 44 ? 3.652 28.188 -5.074 1 88.44 44 GLY B N 1
ATOM 2217 C CA . GLY B 1 44 ? 2.443 29 -5.109 1 88.44 44 GLY B CA 1
ATOM 2218 C C . GLY B 1 44 ? 1.539 28.672 -6.281 1 88.44 44 GLY B C 1
ATOM 2219 O O . GLY B 1 44 ? 0.397 29.125 -6.34 1 88.44 44 GLY B O 1
ATOM 2220 N N . GLU B 1 45 ? 1.905 27.969 -7.301 1 91.88 45 GLU B N 1
ATOM 2221 C CA . GLU B 1 45 ? 1.076 27.578 -8.438 1 91.88 45 GLU B CA 1
ATOM 2222 C C . GLU B 1 45 ? 0.329 26.281 -8.164 1 91.88 45 GLU B C 1
ATOM 2224 O O . GLU B 1 45 ? 0.782 25.203 -8.547 1 91.88 45 GLU B O 1
ATOM 2229 N N . TRP B 1 46 ? -0.885 26.516 -7.582 1 95.88 46 TRP B N 1
ATOM 2230 C CA . TRP B 1 46 ? -1.681 25.344 -7.203 1 95.88 46 TRP B CA 1
ATOM 2231 C C . TRP B 1 46 ? -2.648 24.953 -8.312 1 95.88 46 TRP B C 1
ATOM 2233 O O . TRP B 1 46 ? -3.232 25.828 -8.969 1 95.88 46 TRP B O 1
ATOM 2243 N N . ALA B 1 47 ? -2.775 23.734 -8.57 1 95.5 47 ALA B N 1
ATOM 2244 C CA . ALA B 1 47 ? -3.715 23.188 -9.531 1 95.5 47 ALA B CA 1
ATOM 2245 C C . ALA B 1 47 ? -4.57 22.094 -8.898 1 95.5 47 ALA B C 1
ATOM 2247 O O . ALA B 1 47 ? -4.137 21.422 -7.949 1 95.5 47 ALA B O 1
ATOM 2248 N N . PRO B 1 48 ? -5.805 22 -9.406 1 93.25 48 PRO B N 1
ATOM 2249 C CA . PRO B 1 48 ? -6.59 20.859 -8.93 1 93.25 48 PRO B CA 1
ATOM 2250 C C . PRO B 1 48 ? -5.898 19.516 -9.188 1 93.25 48 PRO B C 1
ATOM 2252 O O . PRO B 1 48 ? -5.062 19.406 -10.086 1 93.25 48 PRO B O 1
ATOM 2255 N N . LEU B 1 49 ? -6.273 18.578 -8.297 1 86.88 49 LEU B N 1
ATOM 2256 C CA . LEU B 1 49 ? -5.742 17.234 -8.539 1 86.88 49 LEU B CA 1
ATOM 2257 C C . LEU B 1 49 ? -6.25 16.688 -9.867 1 86.88 49 LEU B C 1
ATOM 2259 O O . LEU B 1 49 ? -7.422 16.844 -10.203 1 86.88 49 LEU B O 1
ATOM 2263 N N . SER B 1 50 ? -5.352 16.312 -10.727 1 74.88 50 SER B N 1
ATOM 2264 C CA . SER B 1 50 ? -5.746 15.781 -12.031 1 74.88 50 SER B CA 1
ATOM 2265 C C . SER B 1 50 ? -5.562 14.273 -12.086 1 74.88 50 SER B C 1
ATOM 2267 O O . SER B 1 50 ? -4.762 13.711 -11.336 1 74.88 50 SER B O 1
ATOM 2269 N N . GLY B 1 51 ? -6.477 13.672 -12.922 1 71 51 GLY B N 1
ATOM 2270 C CA . GLY B 1 51 ? -6.215 12.32 -13.398 1 71 51 GLY B CA 1
ATOM 2271 C C . GLY B 1 51 ? -6.41 11.266 -12.328 1 71 51 GLY B C 1
ATOM 2272 O O . GLY B 1 51 ? -7.406 11.281 -11.609 1 71 51 GLY B O 1
ATOM 2273 N N . ASP B 1 52 ? -5.34 10.367 -12.188 1 72.38 52 ASP B N 1
ATOM 2274 C CA . ASP B 1 52 ? -5.375 9.117 -11.422 1 72.38 52 ASP B CA 1
ATOM 2275 C C . ASP B 1 52 ? -4.629 9.266 -10.102 1 72.38 52 ASP B C 1
ATOM 2277 O O . ASP B 1 52 ? -4.371 8.273 -9.414 1 72.38 52 ASP B O 1
ATOM 2281 N N . LEU B 1 53 ? -4.504 10.562 -9.664 1 76.06 53 LEU B N 1
ATOM 2282 C CA . LEU B 1 53 ? -3.697 10.766 -8.461 1 76.06 53 LEU B CA 1
ATOM 2283 C C . LEU B 1 53 ? -4.418 10.227 -7.23 1 76.06 53 LEU B C 1
ATOM 2285 O O . LEU B 1 53 ? -3.809 9.555 -6.398 1 76.06 53 LEU B O 1
ATOM 2289 N N . PRO B 1 54 ? -5.777 10.445 -7.176 1 77.06 54 PRO B N 1
ATOM 2290 C CA . PRO B 1 54 ? -6.457 9.867 -6.016 1 77.06 54 PRO B CA 1
ATOM 2291 C C . PRO B 1 54 ? -6.328 8.344 -5.961 1 77.06 54 PRO B C 1
ATOM 2293 O O . PRO B 1 54 ? -6.141 7.773 -4.879 1 77.06 54 PRO B O 1
ATOM 2296 N N . ALA B 1 55 ? -6.32 7.801 -7.086 1 76 55 ALA B N 1
ATOM 2297 C CA . ALA B 1 55 ? -6.199 6.344 -7.129 1 76 55 ALA B CA 1
ATOM 2298 C C . ALA B 1 55 ? -4.797 5.902 -6.727 1 76 55 ALA B C 1
ATOM 2300 O O . ALA B 1 55 ? -4.629 4.863 -6.082 1 76 55 ALA B O 1
ATOM 2301 N N . GLN B 1 56 ? -3.867 6.699 -7.004 1 75.06 56 GLN B N 1
ATOM 2302 C CA . GLN B 1 56 ? -2.48 6.387 -6.676 1 75.06 56 GLN B CA 1
ATOM 2303 C C . GLN B 1 56 ? -2.223 6.527 -5.18 1 75.06 56 GLN B C 1
ATOM 2305 O O . GLN B 1 56 ? -1.352 5.852 -4.629 1 75.06 56 GLN B O 1
ATOM 2310 N N . CYS B 1 57 ? -3.047 7.305 -4.559 1 79.31 57 CYS B N 1
ATOM 2311 C CA . CYS B 1 57 ? -2.838 7.586 -3.143 1 79.31 57 CYS B CA 1
ATOM 2312 C C . CYS B 1 57 ? -3.686 6.668 -2.271 1 79.31 57 CYS B C 1
ATOM 2314 O O . CYS B 1 57 ? -3.539 6.656 -1.048 1 79.31 57 CYS B O 1
ATOM 2316 N N . ALA B 1 58 ? -4.492 5.938 -2.904 1 82.38 58 ALA B N 1
ATOM 2317 C CA . ALA B 1 58 ? -5.449 5.148 -2.137 1 82.38 58 ALA B CA 1
ATOM 2318 C C . ALA B 1 58 ? -4.75 4.016 -1.391 1 82.38 58 ALA B C 1
ATOM 2320 O O . ALA B 1 58 ? -3.869 3.35 -1.941 1 82.38 58 ALA B O 1
ATOM 2321 N N . PRO B 1 59 ? -5.172 3.865 -0.113 1 85.5 59 PRO B N 1
ATOM 2322 C CA . PRO B 1 59 ? -4.621 2.727 0.625 1 85.5 59 PRO B CA 1
ATOM 2323 C C . PRO B 1 59 ? -5.234 1.395 0.198 1 85.5 59 PRO B C 1
ATOM 2325 O O . PRO B 1 59 ? -6.289 1.372 -0.439 1 85.5 59 PRO B O 1
ATOM 2328 N N . SER B 1 60 ? -4.477 0.327 0.461 1 82.25 60 SER B N 1
ATOM 2329 C CA . SER B 1 60 ? -5.012 -1.026 0.351 1 82.25 60 SER B CA 1
ATOM 2330 C C . SER B 1 60 ? -5.086 -1.703 1.715 1 82.25 60 SER B C 1
ATOM 2332 O O . SER B 1 60 ? -4.688 -1.121 2.727 1 82.25 60 SER B O 1
ATOM 2334 N N . VAL B 1 61 ? -5.621 -2.926 1.723 1 84.56 61 VAL B N 1
ATOM 2335 C CA . VAL B 1 61 ? -5.695 -3.697 2.959 1 84.56 61 VAL B CA 1
ATOM 2336 C C . VAL B 1 61 ? -4.285 -4.035 3.441 1 84.56 61 VAL B C 1
ATOM 2338 O O . VAL B 1 61 ? -4.086 -4.363 4.613 1 84.56 61 VAL B O 1
ATOM 2341 N N . PHE B 1 62 ? -3.289 -3.838 2.535 1 88.44 62 PHE B N 1
ATOM 2342 C CA . PHE B 1 62 ? -1.916 -4.191 2.879 1 88.44 62 PHE B CA 1
ATOM 2343 C C . PHE B 1 62 ? -1.104 -2.943 3.209 1 88.44 62 PHE B C 1
ATOM 2345 O O . PHE B 1 62 ? 0.108 -3.025 3.42 1 88.44 62 PHE B O 1
ATOM 2352 N N . THR B 1 63 ? -1.749 -1.814 3.246 1 89.94 63 THR B N 1
ATOM 2353 C CA . THR B 1 63 ? -1.069 -0.604 3.691 1 89.94 63 THR B CA 1
ATOM 2354 C C . THR B 1 63 ? -0.931 -0.589 5.211 1 89.94 63 THR B C 1
ATOM 2356 O O . THR B 1 63 ? -1.919 -0.749 5.93 1 89.94 63 THR B O 1
ATOM 2359 N N . LYS B 1 64 ? 0.304 -0.415 5.66 1 91.25 64 LYS B N 1
ATOM 2360 C CA . LYS B 1 64 ? 0.535 -0.283 7.094 1 91.25 64 LYS B CA 1
ATOM 2361 C C . LYS B 1 64 ? -0.133 0.973 7.645 1 91.25 64 LYS B C 1
ATOM 2363 O O . LYS B 1 64 ? -0.126 2.021 6.996 1 91.25 64 LYS B O 1
ATOM 2368 N N . ASP B 1 65 ? -0.599 0.812 8.891 1 92.25 65 ASP B N 1
ATOM 2369 C CA . ASP B 1 65 ? -1.22 1.966 9.531 1 92.25 65 ASP B CA 1
ATOM 2370 C C . ASP B 1 65 ? -0.227 3.117 9.664 1 92.25 65 ASP B C 1
ATOM 2372 O O . ASP B 1 65 ? -0.601 4.285 9.539 1 92.25 65 ASP B O 1
ATOM 2376 N N . SER B 1 66 ? 1.042 2.801 9.844 1 92.88 66 SER B N 1
ATOM 2377 C CA . SER B 1 66 ? 2.078 3.807 10.062 1 92.88 66 SER B CA 1
ATOM 2378 C C . SER B 1 66 ? 2.299 4.648 8.812 1 92.88 66 SER B C 1
ATOM 2380 O O . SER B 1 66 ? 2.951 5.695 8.867 1 92.88 66 SER B O 1
ATOM 2382 N N . GLY B 1 67 ? 1.761 4.207 7.723 1 93.31 67 GLY B N 1
ATOM 2383 C CA . GLY B 1 67 ? 1.961 4.926 6.473 1 93.31 67 GLY B CA 1
ATOM 2384 C C . GLY B 1 67 ? 0.717 5.648 5.996 1 93.31 67 GLY B C 1
ATOM 2385 O O . GLY B 1 67 ? 0.691 6.176 4.883 1 93.31 67 GLY B O 1
ATOM 2386 N N . LEU B 1 68 ? -0.306 5.711 6.805 1 93.75 68 LEU B N 1
ATOM 2387 C CA . LEU B 1 68 ? -1.581 6.281 6.387 1 93.75 68 LEU B CA 1
ATOM 2388 C C . LEU B 1 68 ? -1.679 7.75 6.793 1 93.75 68 LEU B C 1
ATOM 2390 O O . LEU B 1 68 ? -1.289 8.117 7.902 1 93.75 68 LEU B O 1
ATOM 2394 N N . VAL B 1 69 ? -2.139 8.516 5.852 1 95.81 69 VAL B N 1
ATOM 2395 C CA . VAL B 1 69 ? -2.625 9.859 6.152 1 95.81 69 VAL B CA 1
ATOM 2396 C C . VAL B 1 69 ? -4.148 9.836 6.277 1 95.81 69 VAL B C 1
ATOM 2398 O O . VAL B 1 69 ? -4.844 9.383 5.371 1 95.81 69 VAL B O 1
ATOM 2401 N N . GLU B 1 70 ? -4.645 10.281 7.379 1 96.56 70 GLU B N 1
ATOM 2402 C CA . GLU B 1 70 ? -6.082 10.281 7.637 1 96.56 70 GLU B CA 1
ATOM 2403 C C . GLU B 1 70 ? -6.57 11.656 8.062 1 96.56 70 GLU B C 1
ATOM 2405 O O . GLU B 1 70 ? -5.871 12.383 8.773 1 96.56 70 GLU B O 1
ATOM 2410 N N . PHE B 1 71 ? -7.734 12.031 7.574 1 97.5 71 PHE B N 1
ATOM 2411 C CA . PHE B 1 71 ? -8.391 13.281 7.941 1 97.5 71 PHE B CA 1
ATOM 2412 C C . PHE B 1 71 ? -9.68 13.008 8.703 1 97.5 71 PHE B C 1
ATOM 2414 O O . PHE B 1 71 ? -10.414 12.078 8.383 1 97.5 71 PHE B O 1
ATOM 2421 N N . PHE B 1 72 ? -9.891 13.883 9.711 1 97.25 72 PHE B N 1
ATOM 2422 C CA . PHE B 1 72 ? -11.062 13.641 10.547 1 97.25 72 PHE B CA 1
ATOM 2423 C C . PHE B 1 72 ? -11.609 14.945 11.102 1 97.25 72 PHE B C 1
ATOM 2425 O O . PHE B 1 72 ? -10.938 15.977 11.047 1 97.25 72 PHE B O 1
ATOM 2432 N N . ARG B 1 73 ? -12.82 14.906 11.531 1 97.5 73 ARG B N 1
ATOM 2433 C CA . ARG B 1 73 ? -13.391 15.969 12.359 1 97.5 73 ARG B CA 1
ATOM 2434 C C . ARG B 1 73 ? -13.336 15.594 13.836 1 97.5 73 ARG B C 1
ATOM 2436 O O . ARG B 1 73 ? -13.781 14.508 14.219 1 97.5 73 ARG B O 1
ATOM 2443 N N . ALA B 1 74 ? -12.727 16.484 14.562 1 97.06 74 ALA B N 1
ATOM 2444 C CA . ALA B 1 74 ? -12.695 16.234 16 1 97.06 74 ALA B CA 1
ATOM 2445 C C . ALA B 1 74 ? -14.094 16.312 16.594 1 97.06 74 ALA B C 1
ATOM 2447 O O . ALA B 1 74 ? -14.938 17.078 16.125 1 97.06 74 ALA B O 1
ATOM 2448 N N . PRO B 1 75 ? -14.312 15.477 17.656 1 95.69 75 PRO B N 1
ATOM 2449 C CA . PRO B 1 75 ? -15.586 15.617 18.359 1 95.69 75 PRO B CA 1
ATOM 2450 C C . PRO B 1 75 ? -15.844 17.047 18.844 1 95.69 75 PRO B C 1
ATOM 2452 O O . PRO B 1 75 ? -14.891 17.781 19.141 1 95.69 75 PRO B O 1
ATOM 2455 N N . ALA B 1 76 ? -17.109 17.359 19.016 1 94.5 76 ALA B N 1
ATOM 2456 C CA . ALA B 1 76 ? -17.5 18.719 19.406 1 94.5 76 ALA B CA 1
ATOM 2457 C C . ALA B 1 76 ? -16.953 19.062 20.797 1 94.5 76 ALA B C 1
ATOM 2459 O O . ALA B 1 76 ? -16.812 20.234 21.125 1 94.5 76 ALA B O 1
ATOM 2460 N N . THR B 1 77 ? -16.641 18.047 21.516 1 94.75 77 THR B N 1
ATOM 2461 C CA . THR B 1 77 ? -16.156 18.25 22.875 1 94.75 77 THR B CA 1
ATOM 2462 C C . THR B 1 77 ? -14.703 18.719 22.859 1 94.75 77 THR B C 1
ATOM 2464 O O . THR B 1 77 ? -14.18 19.172 23.875 1 94.75 77 THR B O 1
ATOM 2467 N N . VAL B 1 78 ? -14.055 18.656 21.75 1 96.44 78 VAL B N 1
ATOM 2468 C CA . VAL B 1 78 ? -12.664 19.094 21.625 1 96.44 78 VAL B CA 1
ATOM 2469 C C . VAL B 1 78 ? -12.625 20.562 21.219 1 96.44 78 VAL B C 1
ATOM 2471 O O . VAL B 1 78 ? -12.875 20.891 20.062 1 96.44 78 VAL B O 1
ATOM 2474 N N . THR B 1 79 ? -12.258 21.391 22.219 1 94.38 79 THR B N 1
ATOM 2475 C CA . THR B 1 79 ? -12.281 22.828 21.938 1 94.38 79 THR B CA 1
ATOM 2476 C C . THR B 1 79 ? -10.922 23.453 22.219 1 94.38 79 THR B C 1
ATOM 2478 O O . THR B 1 79 ? -10.656 24.594 21.812 1 94.38 79 THR B O 1
ATOM 2481 N N . ASP B 1 80 ? -10.148 22.719 22.953 1 95.44 80 ASP B N 1
ATOM 2482 C CA . ASP B 1 80 ? -8.82 23.234 23.297 1 95.44 80 ASP B CA 1
ATOM 2483 C C . ASP B 1 80 ? -7.828 22.094 23.516 1 95.44 80 ASP B C 1
ATOM 2485 O O . ASP B 1 80 ? -8.148 20.922 23.266 1 95.44 80 ASP B O 1
ATOM 2489 N N . GLU B 1 81 ? -6.613 22.484 23.828 1 95.75 81 GLU B N 1
ATOM 2490 C CA . GLU B 1 81 ? -5.539 21.516 23.969 1 95.75 81 GLU B CA 1
ATOM 2491 C C . GLU B 1 81 ? -5.863 20.5 25.078 1 95.75 81 GLU B C 1
ATOM 2493 O O . GLU B 1 81 ? -5.508 19.328 24.969 1 95.75 81 GLU B O 1
ATOM 2498 N N . TYR B 1 82 ? -6.531 20.922 26.109 1 96.25 82 TYR B N 1
ATOM 2499 C CA . TYR B 1 82 ? -6.832 20.047 27.234 1 96.25 82 TYR B CA 1
ATOM 2500 C C . TYR B 1 82 ? -7.859 18.984 26.844 1 96.25 82 TYR B C 1
ATOM 2502 O O . TYR B 1 82 ? -7.695 17.812 27.172 1 96.25 82 TYR B O 1
ATOM 2510 N N . SER B 1 83 ? -8.891 19.453 26.203 1 97.12 83 SER B N 1
ATOM 2511 C CA . SER B 1 83 ? -9.898 18.5 25.75 1 97.12 83 SER B CA 1
ATOM 2512 C C . SER B 1 83 ? -9.336 17.547 24.688 1 97.12 83 SER B C 1
ATOM 2514 O O . SER B 1 83 ? -9.719 16.391 24.609 1 97.12 83 SER B O 1
ATOM 2516 N N . LEU B 1 84 ? -8.422 18.094 23.875 1 97.31 84 LEU B N 1
ATOM 2517 C CA . LEU B 1 84 ? -7.77 17.219 22.906 1 97.31 84 LEU B CA 1
ATOM 2518 C C . LEU B 1 84 ? -6.875 16.203 23.609 1 97.31 84 LEU B C 1
ATOM 2520 O O . LEU B 1 84 ? -6.832 15.031 23.203 1 97.31 84 LEU B O 1
ATOM 2524 N N . ALA B 1 85 ? -6.188 16.625 24.625 1 97.12 85 ALA B N 1
ATOM 2525 C CA . ALA B 1 85 ? -5.352 15.719 25.391 1 97.12 85 ALA B CA 1
ATOM 2526 C C . ALA B 1 85 ? -6.18 14.578 25.984 1 97.12 85 ALA B C 1
ATOM 2528 O O . ALA B 1 85 ? -5.742 13.422 25.984 1 97.12 85 ALA B O 1
ATOM 2529 N N . ALA B 1 86 ? -7.332 14.898 26.453 1 96.44 86 ALA B N 1
ATOM 2530 C CA . ALA B 1 86 ? -8.227 13.883 27 1 96.44 86 ALA B CA 1
ATOM 2531 C C . ALA B 1 86 ? -8.633 12.875 25.938 1 96.44 86 ALA B C 1
ATOM 2533 O O . ALA B 1 86 ? -8.664 11.664 26.203 1 96.44 86 ALA B O 1
ATOM 2534 N N . LEU B 1 87 ? -8.906 13.391 24.797 1 96.44 87 LEU B N 1
ATOM 2535 C CA . LEU B 1 87 ? -9.273 12.516 23.688 1 96.44 87 LEU B CA 1
ATOM 2536 C C . LEU B 1 87 ? -8.109 11.602 23.312 1 96.44 87 LEU B C 1
ATOM 2538 O O . LEU B 1 87 ? -8.281 10.391 23.156 1 96.44 87 LEU B O 1
ATOM 2542 N N . VAL B 1 88 ? -6.895 12.133 23.141 1 97 88 VAL B N 1
ATOM 2543 C CA . VAL B 1 88 ? -5.711 11.414 22.703 1 97 88 VAL B CA 1
ATOM 2544 C C . VAL B 1 88 ? -5.422 10.25 23.641 1 97 88 VAL B C 1
ATOM 2546 O O . VAL B 1 88 ? -4.992 9.18 23.219 1 97 88 VAL B O 1
ATOM 2549 N N . ARG B 1 89 ? -5.742 10.383 24.875 1 94.38 89 ARG B N 1
ATOM 2550 C CA . ARG B 1 89 ? -5.465 9.383 25.906 1 94.38 89 ARG B CA 1
ATOM 2551 C C . ARG B 1 89 ? -6.281 8.117 25.672 1 94.38 89 ARG B C 1
ATOM 2553 O O . ARG B 1 89 ? -5.914 7.035 26.141 1 94.38 89 ARG B O 1
ATOM 2560 N N . VAL B 1 90 ? -7.32 8.281 24.922 1 93.62 90 VAL B N 1
ATOM 2561 C CA . VAL B 1 90 ? -8.195 7.121 24.781 1 93.62 90 VAL B CA 1
ATOM 2562 C C . VAL B 1 90 ? -8.117 6.582 23.359 1 93.62 90 VAL B C 1
ATOM 2564 O O . VAL B 1 90 ? -8.938 5.75 22.953 1 93.62 90 VAL B O 1
ATOM 2567 N N . LEU B 1 91 ? -7.188 7.051 22.594 1 94.12 91 LEU B N 1
ATOM 2568 C CA . LEU B 1 91 ? -7.125 6.66 21.188 1 94.12 91 LEU B CA 1
ATOM 2569 C C . LEU B 1 91 ? -6.301 5.387 21.016 1 94.12 91 LEU B C 1
ATOM 2571 O O . LEU B 1 91 ? -6.129 4.906 19.891 1 94.12 91 LEU B O 1
ATOM 2575 N N . GLY B 1 92 ? -5.73 4.844 22.031 1 88.94 92 GLY B N 1
ATOM 2576 C CA . GLY B 1 92 ? -5.137 3.52 21.922 1 88.94 92 GLY B CA 1
ATOM 2577 C C . GLY B 1 92 ? -3.646 3.506 22.188 1 88.94 92 GLY B C 1
ATOM 2578 O O . GLY B 1 92 ? -3.076 2.461 22.516 1 88.94 92 GLY B O 1
ATOM 2579 N N . ASP B 1 93 ? -2.893 4.602 22 1 91.44 93 ASP B N 1
ATOM 2580 C CA . ASP B 1 93 ? -1.475 4.656 22.344 1 91.44 93 ASP B CA 1
ATOM 2581 C C . ASP B 1 93 ? -1.28 4.832 23.844 1 91.44 93 ASP B C 1
ATOM 2583 O O . ASP B 1 93 ? -1.777 5.797 24.438 1 91.44 93 ASP B O 1
ATOM 2587 N N . PRO B 1 94 ? -0.55 3.967 24.438 1 90.06 94 PRO B N 1
ATOM 2588 C CA . PRO B 1 94 ? -0.39 4.062 25.891 1 90.06 94 PRO B CA 1
ATOM 2589 C C . PRO B 1 94 ? 0.492 5.234 26.312 1 90.06 94 PRO B C 1
ATOM 2591 O O . PRO B 1 94 ? 0.395 5.711 27.453 1 90.06 94 PRO B O 1
ATOM 2594 N N . HIS B 1 95 ? 1.386 5.672 25.391 1 93.88 95 HIS B N 1
ATOM 2595 C CA . HIS B 1 95 ? 2.291 6.758 25.75 1 93.88 95 HIS B CA 1
ATOM 2596 C C . HIS B 1 95 ? 2.385 7.789 24.625 1 93.88 95 HIS B C 1
ATOM 2598 O O . HIS B 1 95 ? 3.461 8.008 24.062 1 93.88 95 HIS B O 1
ATOM 2604 N N . PRO B 1 96 ? 1.271 8.422 24.359 1 96 96 PRO B N 1
ATOM 2605 C CA . PRO B 1 96 ? 1.365 9.492 23.359 1 96 96 PRO B CA 1
ATOM 2606 C C . PRO B 1 96 ? 2.25 10.648 23.812 1 96 96 PRO B C 1
ATOM 2608 O O . PRO B 1 96 ? 2.344 10.922 25.016 1 96 96 PRO B O 1
ATOM 2611 N N . ILE B 1 97 ? 2.928 11.312 22.922 1 96.56 97 ILE B N 1
ATOM 2612 C CA . ILE B 1 97 ? 3.855 12.398 23.219 1 96.56 97 ILE B CA 1
ATOM 2613 C C . ILE B 1 97 ? 3.258 13.727 22.781 1 96.56 97 ILE B C 1
ATOM 2615 O O . ILE B 1 97 ? 3.057 13.961 21.578 1 96.56 97 ILE B O 1
ATOM 2619 N N . PRO B 1 98 ? 3.008 14.594 23.703 1 96.62 98 PRO B N 1
ATOM 2620 C CA . PRO B 1 98 ? 2.531 15.922 23.312 1 96.62 98 PRO B CA 1
ATOM 2621 C C . PRO B 1 98 ? 3.604 16.75 22.609 1 96.62 98 PRO B C 1
ATOM 2623 O O . PRO B 1 98 ? 4.758 16.766 23.047 1 96.62 98 PRO B O 1
ATOM 2626 N N . LEU B 1 99 ? 3.215 17.375 21.516 1 95.69 99 LEU B N 1
ATOM 2627 C CA . LEU B 1 99 ? 4.141 18.219 20.781 1 95.69 99 LEU B CA 1
ATOM 2628 C C . LEU B 1 99 ? 3.826 19.703 21.016 1 95.69 99 LEU B C 1
ATOM 2630 O O . LEU B 1 99 ? 4.559 20.578 20.547 1 95.69 99 LEU B O 1
ATOM 2634 N N . GLY B 1 100 ? 2.725 19.922 21.734 1 93.31 100 GLY B N 1
ATOM 2635 C CA . GLY B 1 100 ? 2.387 21.281 22.109 1 93.31 100 GLY B CA 1
ATOM 2636 C C . GLY B 1 100 ? 1.429 21.953 21.156 1 93.31 100 GLY B C 1
ATOM 2637 O O . GLY B 1 100 ? 0.843 21.297 20.297 1 93.31 100 GLY B O 1
ATOM 2638 N N . THR B 1 101 ? 1.208 23.203 21.422 1 95.81 101 THR B N 1
ATOM 2639 C CA . THR B 1 101 ? 0.311 24.031 20.625 1 95.81 101 THR B CA 1
ATOM 2640 C C . THR B 1 101 ? 1.093 25.094 19.859 1 95.81 101 THR B C 1
ATOM 2642 O O . THR B 1 101 ? 2.189 25.484 20.266 1 95.81 101 THR B O 1
ATOM 2645 N N . THR B 1 102 ? 0.563 25.406 18.734 1 95.94 102 THR B N 1
ATOM 2646 C CA . THR B 1 102 ? 1.141 26.484 17.922 1 95.94 102 THR B CA 1
ATOM 2647 C C . THR B 1 102 ? 0.058 27.453 17.453 1 95.94 102 THR B C 1
ATOM 2649 O O . THR B 1 102 ? -1.008 27.031 17 1 95.94 102 THR B O 1
ATOM 2652 N N . ASP B 1 103 ? 0.341 28.719 17.625 1 96.56 103 ASP B N 1
ATOM 2653 C CA . ASP B 1 103 ? -0.474 29.781 17.047 1 96.56 103 ASP B CA 1
ATOM 2654 C C . ASP B 1 103 ? 0.168 30.328 15.781 1 96.56 103 ASP B C 1
ATOM 2656 O O . ASP B 1 103 ? 1.335 30.719 15.789 1 96.56 103 ASP B O 1
ATOM 2660 N N . ASP B 1 104 ? -0.634 30.375 14.75 1 97.69 104 ASP B N 1
ATOM 2661 C CA . ASP B 1 104 ? -0.084 30.797 13.469 1 97.69 104 ASP B CA 1
ATOM 2662 C C . ASP B 1 104 ? -0.892 31.969 12.891 1 97.69 104 ASP B C 1
ATOM 2664 O O . ASP B 1 104 ? -2.111 31.859 12.742 1 97.69 104 ASP B O 1
ATOM 2668 N N . PRO B 1 105 ? -0.196 33.094 12.578 1 97.5 105 PRO B N 1
ATOM 2669 C CA . PRO B 1 105 ? -0.892 34.188 11.859 1 97.5 105 PRO B CA 1
ATOM 2670 C C . PRO B 1 105 ? -1.338 33.75 10.461 1 97.5 105 PRO B C 1
ATOM 2672 O O . PRO B 1 105 ? -0.85 32.75 9.93 1 97.5 105 PRO B O 1
ATOM 2675 N N . PRO B 1 106 ? -2.352 34.469 9.867 1 97.94 106 PRO B N 1
ATOM 2676 C CA . PRO B 1 106 ? -2.773 34.156 8.5 1 97.94 106 PRO B CA 1
ATOM 2677 C C . PRO B 1 106 ? -1.726 34.562 7.457 1 97.94 106 PRO B C 1
ATOM 2679 O O . PRO B 1 106 ? -0.872 35.406 7.719 1 97.94 106 PRO B O 1
ATOM 2682 N N . GLY B 1 107 ? -1.725 33.844 6.32 1 97.19 107 GLY B N 1
ATOM 2683 C CA . GLY B 1 107 ? -1.001 34.312 5.145 1 97.19 107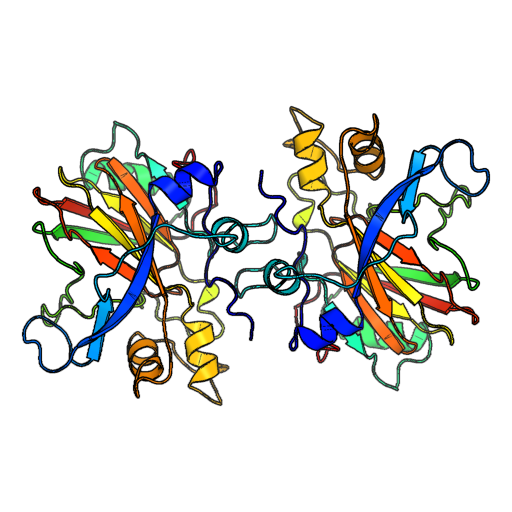 GLY B CA 1
ATOM 2684 C C . GLY B 1 107 ? 0.394 33.719 5.035 1 97.19 107 GLY B C 1
ATOM 2685 O O . GLY B 1 107 ? 1.19 34.156 4.199 1 97.19 107 GLY B O 1
ATOM 2686 N N . GLU B 1 108 ? 0.73 32.75 5.895 1 96.69 108 GLU B N 1
ATOM 2687 C CA . GLU B 1 108 ? 2.076 32.188 5.887 1 96.69 108 GLU B CA 1
ATOM 2688 C C . GLU B 1 108 ? 2.168 31 4.941 1 96.69 108 GLU B C 1
ATOM 2690 O O . GLU B 1 108 ? 1.415 30.031 5.082 1 96.69 108 GLU B O 1
ATOM 2695 N N . PRO B 1 109 ? 3.125 31 3.998 1 96.88 109 PRO B N 1
ATOM 2696 C CA . PRO B 1 109 ? 3.287 29.875 3.092 1 96.88 109 PRO B CA 1
ATOM 2697 C C . PRO B 1 109 ? 3.637 28.578 3.826 1 96.88 109 PRO B C 1
ATOM 2699 O O . PRO B 1 109 ? 3.289 27.484 3.365 1 96.88 109 PRO B O 1
ATOM 2702 N N . VAL B 1 110 ? 4.363 28.688 4.902 1 98.25 110 VAL B N 1
ATOM 2703 C CA . VAL B 1 110 ? 4.641 27.594 5.836 1 98.25 110 VAL B CA 1
ATOM 2704 C C . VAL B 1 110 ? 4.594 28.125 7.27 1 98.25 110 VAL B C 1
ATOM 2706 O O . VAL B 1 110 ? 4.832 29.297 7.512 1 98.25 110 VAL B O 1
ATOM 2709 N N . THR B 1 111 ? 4.309 27.203 8.18 1 98 111 THR B N 1
ATOM 2710 C CA . THR B 1 111 ? 3.996 27.734 9.492 1 98 111 THR B CA 1
ATOM 2711 C C . THR B 1 111 ? 5.016 27.266 10.531 1 98 111 THR B C 1
ATOM 2713 O O . THR B 1 111 ? 5.23 27.938 11.547 1 98 111 THR B O 1
ATOM 2716 N N . HIS B 1 112 ? 5.66 26.141 10.328 1 97.62 112 HIS B N 1
ATOM 2717 C CA . HIS B 1 112 ? 6.516 25.578 11.367 1 97.62 112 HIS B CA 1
ATOM 2718 C C . HIS B 1 112 ? 7.758 26.438 11.578 1 97.62 112 HIS B C 1
ATOM 2720 O O . HIS B 1 112 ? 8.422 26.828 10.617 1 97.62 112 HIS B O 1
ATOM 2726 N N . ARG B 1 113 ? 8.047 26.734 12.836 1 96.06 113 ARG B N 1
ATOM 2727 C CA . ARG B 1 113 ? 9.258 27.438 13.25 1 96.06 113 ARG B CA 1
ATOM 2728 C C . ARG B 1 113 ? 10.086 26.562 14.188 1 96.06 113 ARG B C 1
ATOM 2730 O O . ARG B 1 113 ? 9.547 25.938 15.102 1 96.06 113 ARG B O 1
ATOM 2737 N N . LEU B 1 114 ? 11.344 26.578 13.922 1 94.5 114 LEU B N 1
ATOM 2738 C CA . LEU B 1 114 ? 12.242 25.891 14.828 1 94.5 114 LEU B CA 1
ATOM 2739 C C . LEU B 1 114 ? 12.32 26.594 16.172 1 94.5 114 LEU B C 1
ATOM 2741 O O . LEU B 1 114 ? 12.57 27.812 16.234 1 94.5 114 LEU B O 1
ATOM 2745 N N . PRO B 1 115 ? 12.164 25.844 17.203 1 89.06 115 PRO B N 1
ATOM 2746 C CA . PRO B 1 115 ? 12.203 26.516 18.516 1 89.06 115 PRO B CA 1
ATOM 2747 C C . PRO B 1 115 ? 13.57 27.109 18.828 1 89.06 115 PRO B C 1
ATOM 2749 O O . PRO B 1 115 ? 13.656 28.156 19.484 1 89.06 115 PRO B O 1
ATOM 2752 N N . GLU B 1 116 ? 14.609 26.531 18.312 1 91 116 GLU B N 1
ATOM 2753 C CA . GLU B 1 116 ? 15.977 26.938 18.641 1 91 116 GLU B CA 1
ATOM 2754 C C . GLU B 1 116 ? 16.328 28.266 17.969 1 91 116 GLU B C 1
ATOM 2756 O O . GLU B 1 116 ? 17.016 29.109 18.547 1 91 116 GLU B O 1
ATOM 2761 N N . THR B 1 117 ? 15.859 28.469 16.766 1 92.81 117 THR B N 1
ATOM 2762 C CA . THR B 1 117 ? 16.344 29.609 15.977 1 92.81 117 THR B CA 1
ATOM 2763 C C . THR B 1 117 ? 15.203 30.547 15.633 1 92.81 117 THR B C 1
ATOM 2765 O O . THR B 1 117 ? 15.438 31.719 15.281 1 92.81 117 THR B O 1
ATOM 2768 N N . GLY B 1 118 ? 13.984 29.969 15.68 1 94.19 118 GLY B N 1
ATOM 2769 C CA . GLY B 1 118 ? 12.828 30.734 15.25 1 94.19 118 GLY B CA 1
ATOM 2770 C C . GLY B 1 118 ? 12.656 30.766 13.742 1 94.19 118 GLY B C 1
ATOM 2771 O O . GLY B 1 118 ? 11.68 31.328 13.234 1 94.19 118 GLY B O 1
ATOM 2772 N N . LEU B 1 119 ? 13.602 30.203 13.008 1 96.12 119 LEU B N 1
ATOM 2773 C CA . LEU B 1 119 ? 13.539 30.188 11.547 1 96.12 119 LEU B CA 1
ATOM 2774 C C . LEU B 1 119 ? 12.594 29.094 11.062 1 96.12 119 LEU B C 1
ATOM 2776 O O . LEU B 1 119 ? 12.312 28.141 11.789 1 96.12 119 LEU B O 1
ATOM 2780 N N . ARG B 1 120 ? 12.094 29.312 9.859 1 97.25 120 ARG B N 1
ATOM 2781 C CA . ARG B 1 120 ? 11.242 28.312 9.227 1 97.25 120 ARG B CA 1
ATOM 2782 C C . ARG B 1 120 ? 12.062 27.375 8.344 1 97.25 120 ARG B C 1
ATOM 2784 O O . ARG B 1 120 ? 12.719 27.828 7.398 1 97.25 120 ARG B O 1
ATOM 2791 N N . PRO B 1 121 ? 11.992 26.156 8.609 1 97.12 121 PRO B N 1
ATOM 2792 C CA . PRO B 1 121 ? 12.742 25.219 7.781 1 97.12 121 PRO B CA 1
ATOM 2793 C C . PRO B 1 121 ? 12.047 24.906 6.457 1 97.12 121 PRO B C 1
ATOM 2795 O O . PRO B 1 121 ? 12.656 24.328 5.551 1 97.12 121 PRO B O 1
ATOM 2798 N N . GLY B 1 122 ? 10.719 25.328 6.281 1 98.19 122 GLY B N 1
ATOM 2799 C CA . GLY B 1 122 ? 9.945 24.844 5.152 1 98.19 122 GLY B CA 1
ATOM 2800 C C . GLY B 1 122 ? 9.562 23.391 5.266 1 98.19 122 GLY B C 1
ATOM 2801 O O . GLY B 1 122 ? 9.484 22.844 6.371 1 98.19 122 GLY B O 1
ATOM 2802 N N . LEU B 1 123 ? 9.211 22.828 4.121 1 98.38 123 LEU B N 1
ATOM 2803 C CA . LEU B 1 123 ? 8.961 21.391 4.152 1 98.38 123 LEU B CA 1
ATOM 2804 C C . LEU B 1 123 ? 10.078 20.656 4.883 1 98.38 123 LEU B C 1
ATOM 2806 O O . LEU B 1 123 ? 11.258 20.906 4.641 1 98.38 123 LEU B O 1
ATOM 2810 N N . HIS B 1 124 ? 9.695 19.781 5.812 1 98.38 124 HIS B N 1
ATOM 2811 C CA . HIS B 1 124 ? 10.648 19.078 6.656 1 98.38 124 HIS B CA 1
ATOM 2812 C C . HIS B 1 124 ? 10.102 17.719 7.09 1 98.38 124 HIS B C 1
ATOM 2814 O O . HIS B 1 124 ? 8.93 17.406 6.844 1 98.38 124 HIS B O 1
ATOM 2820 N N . ILE B 1 125 ? 10.945 16.906 7.621 1 97.31 125 ILE B N 1
ATOM 2821 C CA . ILE B 1 125 ? 10.469 15.695 8.289 1 97.31 125 ILE B CA 1
ATOM 2822 C C . ILE B 1 125 ? 10.672 15.828 9.797 1 97.31 125 ILE B C 1
ATOM 2824 O O . ILE B 1 125 ? 11.633 16.453 10.25 1 97.31 125 ILE B O 1
ATOM 2828 N N . ASP B 1 126 ? 9.703 15.258 10.5 1 95.69 126 ASP B N 1
ATOM 2829 C CA . ASP B 1 126 ? 9.867 15.203 11.953 1 95.69 126 ASP B CA 1
ATOM 2830 C C . ASP B 1 126 ? 10.961 14.219 12.344 1 95.69 126 ASP B C 1
ATOM 2832 O O . ASP B 1 126 ? 11.039 13.109 11.797 1 95.69 126 ASP B O 1
ATOM 2836 N N . SER B 1 127 ? 11.836 14.617 13.242 1 91.69 127 SER B N 1
ATOM 2837 C CA . SER B 1 127 ? 12.938 13.75 13.648 1 91.69 127 SER B CA 1
ATOM 2838 C C . SER B 1 127 ? 12.93 13.523 15.156 1 91.69 127 SER B C 1
ATOM 2840 O O . SER B 1 127 ? 13.977 13.266 15.758 1 91.69 127 SER B O 1
ATOM 2842 N N . TYR B 1 128 ? 11.766 13.602 15.719 1 91.44 128 TYR B N 1
ATOM 2843 C CA . TYR B 1 128 ? 11.633 13.438 17.156 1 91.44 128 TYR B CA 1
ATOM 2844 C C . TYR B 1 128 ? 12.211 12.102 17.609 1 91.44 128 TYR B C 1
ATOM 2846 O O . TYR B 1 128 ? 12.961 12.047 18.594 1 91.44 128 TYR B O 1
ATOM 2854 N N . GLN B 1 129 ? 11.883 11.055 16.891 1 93.06 129 GLN B N 1
ATOM 2855 C CA . GLN B 1 129 ? 12.398 9.734 17.234 1 93.06 129 GLN B CA 1
ATOM 2856 C C . GLN B 1 129 ? 13.758 9.484 16.578 1 93.06 129 GLN B C 1
ATOM 2858 O O . GLN B 1 129 ? 14.516 8.625 17.031 1 93.06 129 GLN B O 1
ATOM 2863 N N . ASN B 1 130 ? 14.055 10.203 15.609 1 94.69 130 ASN B N 1
ATOM 2864 C CA . ASN B 1 130 ? 15.312 10.148 14.875 1 94.69 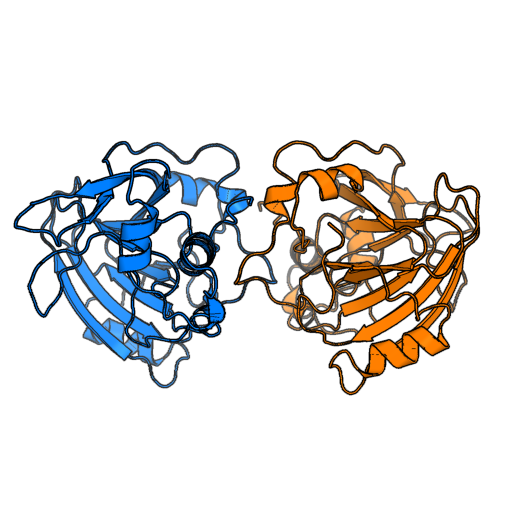130 ASN B CA 1
ATOM 2865 C C . ASN B 1 130 ? 15.734 8.703 14.594 1 94.69 130 ASN B C 1
ATOM 2867 O O . ASN B 1 130 ? 16.859 8.312 14.898 1 94.69 130 ASN B O 1
ATOM 2871 N N . LEU B 1 131 ? 14.836 7.883 14.062 1 96.25 131 LEU B N 1
ATOM 2872 C CA . LEU B 1 131 ? 15.125 6.492 13.727 1 96.25 131 LEU B CA 1
ATOM 2873 C C . LEU B 1 131 ? 15.984 6.406 12.469 1 96.25 131 LEU B C 1
ATOM 2875 O O . LEU B 1 131 ? 15.883 7.254 11.578 1 96.25 131 LEU B O 1
ATOM 2879 N N . PRO B 1 132 ? 16.891 5.371 12.461 1 97.31 132 PRO B N 1
ATOM 2880 C CA . PRO B 1 132 ? 17.688 5.176 11.242 1 97.31 132 PRO B CA 1
ATOM 2881 C C . PRO B 1 132 ? 16.828 4.75 10.047 1 97.31 132 PRO B C 1
ATOM 2883 O O . PRO B 1 132 ? 15.656 4.41 10.211 1 97.31 132 PRO B O 1
ATOM 2886 N N . TYR B 1 133 ? 17.438 4.805 8.875 1 96.56 133 TYR B N 1
ATOM 2887 C CA . TYR B 1 133 ? 16.766 4.527 7.605 1 96.56 133 TYR B CA 1
ATOM 2888 C C . TYR B 1 133 ? 15.977 3.223 7.676 1 96.56 133 TYR B C 1
ATOM 2890 O O . TYR B 1 133 ? 14.805 3.18 7.309 1 96.56 133 TYR B O 1
ATOM 2898 N N . LEU B 1 134 ? 16.531 2.189 8.227 1 93.44 134 LEU B N 1
ATOM 2899 C CA . LEU B 1 134 ? 15.945 0.856 8.172 1 93.44 134 LEU B CA 1
ATOM 2900 C C . LEU B 1 134 ? 14.688 0.78 9.047 1 93.44 134 LEU B C 1
ATOM 2902 O O . LEU B 1 134 ? 13.789 -0.021 8.773 1 93.44 134 LEU B O 1
ATOM 2906 N N . GLU B 1 135 ? 14.562 1.658 10.031 1 95 135 GLU B N 1
ATOM 2907 C CA . GLU B 1 135 ? 13.445 1.597 10.969 1 95 135 GLU B CA 1
ATOM 2908 C C . GLU B 1 135 ? 12.539 2.816 10.828 1 95 135 GLU B C 1
ATOM 2910 O O . GLU B 1 135 ? 11.539 2.939 11.547 1 95 135 GLU B O 1
ATOM 2915 N N . ARG B 1 136 ? 12.836 3.684 9.898 1 95.12 136 ARG B N 1
ATOM 2916 C CA . ARG B 1 136 ? 12.18 4.988 9.836 1 95.12 136 ARG B CA 1
ATOM 2917 C C . ARG B 1 136 ? 10.68 4.836 9.586 1 95.12 136 ARG B C 1
ATOM 2919 O O . ARG B 1 136 ? 9.875 5.613 10.109 1 95.12 136 ARG B O 1
ATOM 2926 N N . ASP B 1 137 ? 10.25 3.75 8.859 1 91.5 137 ASP B N 1
ATOM 2927 C CA . ASP B 1 137 ? 8.844 3.562 8.5 1 91.5 137 ASP B CA 1
ATOM 2928 C C . ASP B 1 137 ? 8.039 3.037 9.688 1 91.5 137 ASP B C 1
ATOM 2930 O O . ASP B 1 137 ? 6.82 2.896 9.602 1 91.5 137 ASP B O 1
ATOM 2934 N N . THR B 1 138 ? 8.695 2.82 10.828 1 92.44 138 THR B N 1
ATOM 2935 C CA . THR B 1 138 ? 8.008 2.398 12.047 1 92.44 138 THR B CA 1
ATOM 2936 C C . THR B 1 138 ? 7.77 3.586 12.977 1 92.44 138 THR B C 1
ATOM 2938 O O . THR B 1 138 ? 7.273 3.42 14.086 1 92.44 138 THR B O 1
ATOM 2941 N N . SER B 1 139 ? 8.133 4.766 12.484 1 95.19 139 SER B N 1
ATOM 2942 C CA . SER B 1 139 ? 7.973 5.969 13.289 1 95.19 139 SER B CA 1
ATOM 2943 C C . SER B 1 139 ? 6.512 6.199 13.664 1 95.19 139 SER B C 1
ATOM 2945 O O . SER B 1 139 ? 5.609 5.793 12.93 1 95.19 139 SER B O 1
ATOM 2947 N N . ARG B 1 140 ? 6.359 6.848 14.789 1 96.31 140 ARG B N 1
ATOM 2948 C CA . ARG B 1 140 ? 5.031 7.281 15.219 1 96.31 140 ARG B CA 1
ATOM 2949 C C . ARG B 1 140 ? 4.461 8.32 14.266 1 96.31 140 ARG B C 1
ATOM 2951 O O . ARG B 1 140 ? 5.211 9.07 13.633 1 96.31 140 ARG B O 1
ATOM 2958 N N . ARG B 1 141 ? 3.16 8.336 14.195 1 97.06 141 ARG B N 1
ATOM 2959 C CA . ARG B 1 141 ? 2.486 9.344 13.391 1 97.06 141 ARG B CA 1
ATOM 2960 C C . ARG B 1 141 ? 2.137 10.57 14.219 1 97.06 141 ARG B C 1
ATOM 2962 O O . ARG B 1 141 ? 2.078 10.492 15.453 1 97.06 141 ARG B O 1
ATOM 2969 N N . ARG B 1 142 ? 2 11.633 13.5 1 98.06 142 ARG B N 1
ATOM 2970 C CA . ARG B 1 142 ? 1.57 12.875 14.133 1 98.06 142 ARG B CA 1
ATOM 2971 C C . ARG B 1 142 ? 0.066 13.07 13.984 1 98.06 142 ARG B C 1
ATOM 2973 O O . ARG B 1 142 ? -0.482 12.898 12.891 1 98.06 142 ARG B O 1
ATOM 2980 N N . LEU B 1 143 ? -0.559 13.266 15.109 1 98.38 143 LEU B N 1
ATOM 2981 C CA . LEU B 1 143 ? -1.939 13.734 15.148 1 98.38 143 LEU B CA 1
ATOM 2982 C C . LEU B 1 143 ? -1.995 15.242 15.367 1 98.38 143 LEU B C 1
ATOM 2984 O O . LEU B 1 143 ? -1.35 15.766 16.281 1 98.38 143 LEU B O 1
ATOM 2988 N N . CYS B 1 144 ? -2.689 15.953 14.539 1 98.56 144 CYS B N 1
ATOM 2989 C CA . CYS B 1 144 ? -2.801 17.406 14.633 1 98.56 144 CYS B CA 1
ATOM 2990 C C . CYS B 1 144 ? -4.238 17.859 14.422 1 98.56 144 CYS B C 1
ATOM 2992 O O . CYS B 1 144 ? -4.938 17.328 13.555 1 98.56 144 CYS B O 1
ATOM 2994 N N . VAL B 1 145 ? -4.691 18.812 15.234 1 98.69 145 VAL B N 1
ATOM 2995 C CA . VAL B 1 145 ? -6.039 19.359 15.109 1 98.69 145 VAL B CA 1
ATOM 2996 C C . VAL B 1 145 ? -5.973 20.875 15.008 1 98.69 145 VAL B C 1
ATOM 2998 O O . VAL B 1 145 ? -5.219 21.531 15.734 1 98.69 145 VAL B O 1
ATOM 3001 N N . ASN B 1 146 ? -6.723 21.391 14.039 1 98.69 146 ASN B N 1
ATOM 3002 C CA . ASN B 1 146 ? -6.922 22.828 13.938 1 98.69 146 ASN B CA 1
ATOM 3003 C C . ASN B 1 146 ? -7.938 23.328 14.961 1 98.69 146 ASN B C 1
ATOM 3005 O O . ASN B 1 146 ? -9.141 23.109 14.812 1 98.69 146 ASN B O 1
ATOM 3009 N N . LEU B 1 147 ? -7.453 24.047 15.906 1 97.94 147 LEU B N 1
ATOM 3010 C CA . LEU B 1 147 ? -8.297 24.5 17.016 1 97.94 147 LEU B CA 1
ATOM 3011 C C . LEU B 1 147 ? -8.617 25.984 16.859 1 97.94 147 LEU B C 1
ATOM 3013 O O . LEU B 1 147 ? -9.359 26.547 17.672 1 97.94 147 LEU B O 1
ATOM 3017 N N . GLY B 1 148 ? -8.008 26.641 15.906 1 96.62 148 GLY B N 1
ATOM 3018 C CA . GLY B 1 148 ? -8.227 28.062 15.703 1 96.62 148 GLY B CA 1
ATOM 3019 C C . GLY B 1 148 ? -9.391 28.359 14.781 1 96.62 148 GLY B C 1
ATOM 3020 O O . GLY B 1 148 ? -10.008 27.438 14.234 1 96.62 148 GLY B O 1
ATOM 3021 N N . PRO B 1 149 ? -9.68 29.625 14.641 1 97.69 149 PRO B N 1
ATOM 3022 C CA . PRO B 1 149 ? -10.844 30.016 13.852 1 97.69 149 PRO B CA 1
ATOM 3023 C C . PRO B 1 149 ? -10.562 30.031 12.352 1 97.69 149 PRO B C 1
ATOM 3025 O O . PRO B 1 149 ? -11.492 30.031 11.539 1 97.69 149 PRO B O 1
ATOM 3028 N N . GLY B 1 150 ? -9.297 30.078 11.969 1 98.25 150 GLY B N 1
ATOM 3029 C CA . GLY B 1 150 ? -8.961 30.141 10.555 1 98.25 150 GLY B CA 1
ATOM 3030 C C . GLY B 1 150 ? -8.711 28.781 9.93 1 98.25 150 GLY B C 1
ATOM 3031 O O . GLY B 1 150 ? -8.18 27.891 10.586 1 98.25 150 GLY B O 1
ATOM 3032 N N . GLU B 1 151 ? -9.016 28.688 8.617 1 97.94 151 GLU B N 1
ATOM 3033 C CA . GLU B 1 151 ? -8.617 27.531 7.844 1 97.94 151 GLU B CA 1
ATOM 3034 C C . GLU B 1 151 ? -7.105 27.469 7.652 1 97.94 151 GLU B C 1
ATOM 3036 O O . GLU B 1 151 ? -6.43 28.5 7.77 1 97.94 151 GLU B O 1
ATOM 3041 N N . ARG B 1 152 ? -6.676 26.344 7.492 1 98.5 152 ARG B N 1
ATOM 3042 C CA . ARG B 1 152 ? -5.262 26.141 7.199 1 98.5 152 ARG B CA 1
ATOM 3043 C C . ARG B 1 152 ? -5.066 24.953 6.262 1 98.5 152 ARG B C 1
ATOM 3045 O O . ARG B 1 152 ? -6.035 24.297 5.859 1 98.5 152 ARG B O 1
ATOM 3052 N N . TYR B 1 153 ? -3.832 24.703 5.844 1 98.62 153 TYR B N 1
ATOM 3053 C CA . TYR B 1 153 ? -3.523 23.625 4.914 1 98.62 153 TYR B CA 1
ATOM 3054 C C . TYR B 1 153 ? -2.424 22.719 5.465 1 98.62 153 TYR B C 1
ATOM 3056 O O . TYR B 1 153 ? -1.468 23.203 6.078 1 98.62 153 TYR B O 1
ATOM 3064 N N . LEU B 1 154 ? -2.615 21.453 5.273 1 98.56 154 LEU B N 1
ATOM 3065 C CA . LEU B 1 154 ? -1.509 20.5 5.379 1 98.56 154 LEU B CA 1
ATOM 3066 C C . LEU B 1 154 ? -0.769 20.375 4.055 1 98.56 154 LEU B C 1
ATOM 3068 O O . LEU B 1 154 ? -1.389 20.156 3.012 1 98.56 154 LEU B O 1
ATOM 3072 N N . LEU B 1 155 ? 0.5 20.625 4.109 1 98.12 155 LEU B N 1
ATOM 3073 C CA . LEU B 1 155 ? 1.369 20.422 2.955 1 98.12 155 LEU B CA 1
ATOM 3074 C C . LEU B 1 155 ? 2.078 19.078 3.031 1 98.12 155 LEU B C 1
ATOM 3076 O O . LEU B 1 155 ? 2.717 18.766 4.039 1 98.12 155 LEU B O 1
ATOM 3080 N N . LEU B 1 156 ? 1.895 18.281 1.994 1 96.5 156 LEU B N 1
ATOM 3081 C CA . LEU B 1 156 ? 2.537 16.984 1.941 1 96.5 156 LEU B CA 1
ATOM 3082 C C . LEU B 1 156 ? 3.295 16.797 0.631 1 96.5 156 LEU B C 1
ATOM 3084 O O . LEU B 1 156 ? 2.713 16.922 -0.449 1 96.5 156 LEU B O 1
ATOM 3088 N N . ALA B 1 157 ? 4.582 16.5 0.779 1 95.25 157 ALA B N 1
ATOM 3089 C CA . ALA B 1 157 ? 5.352 16.188 -0.422 1 95.25 157 ALA B CA 1
ATOM 3090 C C . ALA B 1 157 ? 4.879 14.891 -1.057 1 95.25 157 ALA B C 1
ATOM 3092 O O . ALA B 1 157 ? 4.371 14 -0.365 1 95.25 157 ALA B O 1
ATOM 3093 N N . THR B 1 158 ? 5.125 14.734 -2.383 1 90.25 158 THR B N 1
ATOM 3094 C CA . THR B 1 158 ? 4.68 13.555 -3.115 1 90.25 158 THR B CA 1
ATOM 3095 C C . THR B 1 158 ? 5.766 12.484 -3.127 1 90.25 158 THR B C 1
ATOM 3097 O O . THR B 1 158 ? 5.727 11.562 -3.949 1 90.25 158 THR B O 1
ATOM 3100 N N . ILE B 1 159 ? 6.781 12.648 -2.291 1 90.81 159 ILE B N 1
ATOM 3101 C CA . ILE B 1 159 ? 7.852 11.664 -2.16 1 90.81 159 ILE B CA 1
ATOM 3102 C C . ILE B 1 159 ? 8.211 11.484 -0.687 1 90.81 159 ILE B C 1
ATOM 3104 O O . ILE B 1 159 ? 8.109 12.422 0.103 1 90.81 159 ILE B O 1
ATOM 3108 N N . ASN B 1 160 ? 8.539 10.25 -0.306 1 93.12 160 ASN B N 1
ATOM 3109 C CA . ASN B 1 160 ? 8.93 10.023 1.082 1 93.12 160 ASN B CA 1
ATOM 3110 C C . ASN B 1 160 ? 10.438 10.164 1.266 1 93.12 160 ASN B C 1
ATOM 3112 O O . ASN B 1 160 ? 11.195 10.094 0.296 1 93.12 160 ASN B O 1
ATOM 3116 N N . ILE B 1 161 ? 10.844 10.258 2.484 1 95.69 161 ILE B N 1
ATOM 3117 C CA . ILE B 1 161 ? 12.227 10.602 2.799 1 95.69 161 ILE B CA 1
ATOM 3118 C C . ILE B 1 161 ? 13.133 9.406 2.506 1 95.69 161 ILE B C 1
ATOM 3120 O O . ILE B 1 161 ? 14.32 9.578 2.219 1 95.69 161 ILE B O 1
ATOM 3124 N N . LYS B 1 162 ? 12.633 8.227 2.578 1 93.5 162 LYS B N 1
ATOM 3125 C CA . LYS B 1 162 ? 13.453 7.059 2.27 1 93.5 162 LYS B CA 1
ATOM 3126 C C . LYS B 1 162 ? 13.82 7.016 0.788 1 93.5 162 LYS B C 1
ATOM 3128 O O . LYS B 1 162 ? 14.953 6.691 0.429 1 93.5 162 LYS B O 1
ATOM 3133 N N . SER B 1 163 ? 12.859 7.34 -0.061 1 90.88 163 SER B N 1
ATOM 3134 C CA . SER B 1 163 ? 13.133 7.41 -1.491 1 90.88 163 SER B CA 1
ATOM 3135 C C . SER B 1 163 ? 14.195 8.469 -1.797 1 90.88 163 SER B C 1
ATOM 3137 O O . SER B 1 163 ? 15.07 8.25 -2.633 1 90.88 163 SER B O 1
ATOM 3139 N N . ILE B 1 164 ? 14.047 9.523 -1.133 1 93.81 164 ILE B N 1
ATOM 3140 C CA . ILE B 1 164 ? 15.023 10.594 -1.3 1 93.81 164 ILE B CA 1
ATOM 3141 C C . ILE B 1 164 ? 16.406 10.094 -0.892 1 93.81 164 ILE B C 1
ATOM 3143 O O . ILE B 1 164 ? 17.375 10.266 -1.632 1 93.81 164 ILE B O 1
ATOM 3147 N N . CYS B 1 165 ? 16.516 9.43 0.243 1 94.75 165 CYS B N 1
ATOM 3148 C CA . CYS B 1 165 ? 17.797 8.93 0.746 1 94.75 165 CYS B CA 1
ATOM 3149 C C . CYS B 1 165 ? 18.406 7.934 -0.229 1 94.75 165 CYS B C 1
ATOM 3151 O O . CYS B 1 165 ? 19.609 7.965 -0.473 1 94.75 165 CYS B O 1
ATOM 3153 N N . ARG B 1 166 ? 17.609 7.082 -0.798 1 90.75 166 ARG B N 1
ATOM 3154 C CA . ARG B 1 166 ? 18.109 6.09 -1.742 1 90.75 166 ARG B CA 1
ATOM 3155 C C . ARG B 1 166 ? 18.703 6.758 -2.975 1 90.75 166 ARG B C 1
ATOM 3157 O O . ARG B 1 166 ? 19.641 6.23 -3.582 1 90.75 166 ARG B O 1
ATOM 3164 N N . THR B 1 167 ? 18.094 7.852 -3.357 1 89.75 167 THR B N 1
ATOM 3165 C CA . THR B 1 167 ? 18.562 8.594 -4.523 1 89.75 167 THR B CA 1
ATOM 3166 C C . THR B 1 167 ? 19.891 9.297 -4.223 1 89.75 167 THR B C 1
ATOM 3168 O O . THR B 1 167 ? 20.75 9.391 -5.09 1 89.75 167 THR B O 1
ATOM 3171 N N . LEU B 1 168 ? 20.109 9.695 -3.025 1 93.75 168 LEU B N 1
ATOM 3172 C CA . LEU B 1 168 ? 21.219 10.586 -2.688 1 93.75 168 LEU B CA 1
ATOM 3173 C C . LEU B 1 168 ? 22.438 9.789 -2.23 1 93.75 168 LEU B C 1
ATOM 3175 O O . LEU B 1 168 ? 23.578 10.219 -2.414 1 93.75 168 LEU B O 1
ATOM 3179 N N . HIS B 1 169 ? 22.109 8.648 -1.53 1 94.12 169 HIS B N 1
ATOM 3180 C CA . HIS B 1 169 ? 23.188 7.992 -0.799 1 94.12 169 HIS B CA 1
ATOM 3181 C C . HIS B 1 169 ? 23.422 6.574 -1.312 1 94.12 169 HIS B C 1
ATOM 3183 O O . HIS B 1 169 ? 22.469 5.801 -1.459 1 94.12 169 HIS B O 1
ATOM 3189 N N . ASP B 1 170 ? 24.672 6.227 -1.513 1 92.12 170 ASP B N 1
ATOM 3190 C CA . ASP B 1 170 ? 25.031 4.867 -1.913 1 92.12 170 ASP B CA 1
ATOM 3191 C C . ASP B 1 170 ? 24.781 3.881 -0.773 1 92.12 170 ASP B C 1
ATOM 3193 O O . ASP B 1 170 ? 24.328 2.758 -1.003 1 92.12 170 ASP B O 1
ATOM 3197 N N . HIS B 1 171 ? 25.047 4.355 0.453 1 93.06 171 HIS B N 1
ATOM 3198 C CA . HIS B 1 171 ? 24.844 3.525 1.636 1 93.06 171 HIS B CA 1
ATOM 3199 C C . HIS B 1 171 ? 23.703 4.062 2.498 1 93.06 171 HIS B C 1
ATOM 3201 O O . HIS B 1 171 ? 23.859 4.246 3.705 1 93.06 171 HIS B O 1
ATOM 3207 N N . TYR B 1 172 ? 22.547 4.141 1.824 1 92.94 172 TYR B N 1
ATOM 3208 C CA . TYR B 1 172 ? 21.391 4.75 2.467 1 92.94 172 TYR B CA 1
ATOM 3209 C C . TYR B 1 172 ? 20.938 3.93 3.672 1 92.94 172 TYR B C 1
ATOM 3211 O O . TYR B 1 172 ? 20.328 4.461 4.598 1 92.94 172 TYR B O 1
ATOM 3219 N N . GLU B 1 173 ? 21.297 2.672 3.822 1 92.5 173 GLU B N 1
ATOM 3220 C CA . GLU B 1 173 ? 20.812 1.78 4.875 1 92.5 173 GLU B CA 1
ATOM 3221 C C . GLU B 1 173 ? 21.344 2.203 6.242 1 92.5 173 GLU B C 1
ATOM 3223 O O . GLU B 1 173 ? 20.734 1.915 7.27 1 92.5 173 GLU B O 1
ATOM 3228 N N . THR B 1 174 ? 22.484 2.848 6.27 1 94.19 174 THR B N 1
ATOM 3229 C CA . THR B 1 174 ? 23.078 3.281 7.527 1 94.19 174 THR B CA 1
ATOM 3230 C C . THR B 1 174 ? 22.797 4.762 7.777 1 94.19 174 THR B C 1
ATOM 3232 O O . THR B 1 174 ? 23.203 5.312 8.805 1 94.19 174 THR B O 1
ATOM 3235 N N . HIS B 1 175 ? 22.078 5.383 6.934 1 96.31 175 HIS B N 1
ATOM 3236 C CA . HIS B 1 175 ? 21.797 6.812 7.008 1 96.31 175 HIS B CA 1
ATOM 3237 C C . HIS B 1 175 ? 20.641 7.098 7.957 1 96.31 175 HIS B C 1
ATOM 3239 O O . HIS B 1 175 ? 19.781 6.242 8.164 1 96.31 175 HIS B O 1
ATOM 3245 N N . TYR B 1 176 ? 20.734 8.234 8.625 1 97.75 176 TYR B N 1
ATOM 3246 C CA . TYR B 1 176 ? 19.594 8.797 9.352 1 97.75 176 TYR B CA 1
ATOM 3247 C C . TYR B 1 176 ? 18.906 9.883 8.531 1 97.75 176 TYR B C 1
ATOM 3249 O O . TYR B 1 176 ? 19.438 10.992 8.391 1 97.75 176 TYR B O 1
ATOM 3257 N N . PRO B 1 177 ? 17.734 9.547 7.969 1 97.38 177 PRO B N 1
ATOM 3258 C CA . PRO B 1 177 ? 17.062 10.539 7.137 1 97.38 177 PRO B CA 1
ATOM 3259 C C . PRO B 1 177 ? 16.875 11.875 7.852 1 97.38 177 PRO B C 1
ATOM 3261 O O . PRO B 1 177 ? 16.594 11.914 9.047 1 97.38 177 PRO B O 1
ATOM 3264 N N . HIS B 1 178 ? 17.016 12.914 7.152 1 97.12 178 HIS B N 1
ATOM 3265 C CA . HIS B 1 178 ? 16.969 14.266 7.699 1 97.12 178 HIS B CA 1
ATOM 3266 C C . HIS B 1 178 ? 16.375 15.25 6.688 1 97.12 178 HIS B C 1
ATOM 3268 O O . HIS B 1 178 ? 16.422 15 5.48 1 97.12 178 HIS B O 1
ATOM 3274 N N . THR B 1 179 ? 15.906 16.359 7.23 1 97.25 179 THR B N 1
ATOM 3275 C CA . THR B 1 179 ? 15.383 17.422 6.387 1 97.25 179 THR B CA 1
ATOM 3276 C C . THR B 1 179 ? 16.422 17.875 5.371 1 97.25 179 THR B C 1
ATOM 3278 O O . THR B 1 179 ? 16.094 18.25 4.242 1 97.25 179 THR B O 1
ATOM 3281 N N . ASP B 1 180 ? 17.656 17.781 5.719 1 96.5 180 ASP B N 1
ATOM 3282 C CA . ASP B 1 180 ? 18.734 18.188 4.82 1 96.5 180 ASP B CA 1
ATOM 3283 C C . ASP B 1 180 ? 18.766 17.312 3.574 1 96.5 180 ASP B C 1
ATOM 3285 O O . ASP B 1 180 ? 19.234 17.734 2.518 1 96.5 180 ASP B O 1
ATOM 3289 N N . ASP B 1 181 ? 18.359 16.078 3.699 1 96.81 181 ASP B N 1
ATOM 3290 C CA . ASP B 1 181 ? 18.281 15.219 2.529 1 96.81 181 ASP B CA 1
ATOM 3291 C C . ASP B 1 181 ? 17.328 15.781 1.485 1 96.81 181 ASP B C 1
ATOM 3293 O O . ASP B 1 181 ? 17.578 15.688 0.283 1 96.81 181 ASP B O 1
ATOM 3297 N N . LEU B 1 182 ? 16.234 16.344 1.969 1 96.94 182 LEU B N 1
ATOM 3298 C CA . LEU B 1 182 ? 15.281 16.969 1.062 1 96.94 182 LEU B CA 1
ATOM 3299 C C . LEU B 1 182 ? 15.922 18.156 0.347 1 96.94 182 LEU B C 1
ATOM 3301 O O . LEU B 1 182 ? 15.789 18.297 -0.871 1 96.94 182 LEU B O 1
ATOM 3305 N N . ARG B 1 183 ? 16.641 18.984 1.105 1 96.81 183 ARG B N 1
ATOM 3306 C CA . ARG B 1 183 ? 17.312 20.141 0.531 1 96.81 183 ARG B CA 1
ATOM 3307 C C . ARG B 1 183 ? 18.328 19.719 -0.521 1 96.81 183 ARG B C 1
ATOM 3309 O O . ARG B 1 183 ? 18.375 20.281 -1.617 1 96.81 183 ARG B O 1
ATOM 3316 N N . GLN B 1 184 ? 19.062 18.719 -0.183 1 96.12 184 GLN B N 1
ATOM 3317 C CA . GLN B 1 184 ? 20.078 18.219 -1.104 1 96.12 184 GLN B CA 1
ATOM 3318 C C . GLN B 1 184 ? 19.438 17.625 -2.354 1 96.12 184 GLN B C 1
ATOM 3320 O O . GLN B 1 184 ? 19.953 17.781 -3.461 1 96.12 184 GLN B O 1
ATOM 3325 N N . PHE B 1 185 ? 18.422 16.906 -2.154 1 96.25 185 PHE B N 1
ATOM 3326 C CA . PHE B 1 185 ? 17.688 16.281 -3.25 1 96.25 185 PHE B CA 1
ATOM 3327 C C . PHE B 1 185 ? 17.281 17.328 -4.289 1 96.25 185 PHE B C 1
ATOM 3329 O O . PHE B 1 185 ? 17.328 17.047 -5.492 1 96.25 185 PHE B O 1
ATOM 3336 N N . LEU B 1 186 ? 16.922 18.453 -3.828 1 95.81 186 LEU B N 1
ATOM 3337 C CA . LEU B 1 186 ? 16.422 19.5 -4.711 1 95.81 186 LEU B CA 1
ATOM 3338 C C . LEU B 1 186 ? 17.547 20.438 -5.137 1 95.81 186 LEU B C 1
ATOM 3340 O O . LEU B 1 186 ? 17.359 21.297 -5.996 1 95.81 186 LEU B O 1
ATOM 3344 N N . ALA B 1 187 ? 18.688 20.062 -4.535 1 89.31 187 ALA B N 1
ATOM 3345 C CA . ALA B 1 187 ? 19.828 20.922 -4.824 1 89.31 187 ALA B CA 1
ATOM 3346 C C . ALA B 1 187 ? 20.297 20.766 -6.273 1 89.31 187 ALA B C 1
ATOM 3348 O O . ALA B 1 187 ? 20.234 19.672 -6.828 1 89.31 187 ALA B O 1
ATOM 3349 N N . GLY B 1 188 ? 20.438 21.703 -7.043 1 82.12 188 GLY B N 1
ATOM 3350 C CA . GLY B 1 188 ? 20.938 21.688 -8.414 1 82.12 188 GLY B CA 1
ATOM 3351 C C . GLY B 1 188 ? 19.844 21.953 -9.438 1 82.12 188 GLY B C 1
ATOM 3352 O O . GLY B 1 188 ? 20.141 22.219 -10.609 1 82.12 188 GLY B O 1
ATOM 3353 N N . GLY B 1 189 ? 18.625 21.766 -9.07 1 79.88 189 GLY B N 1
ATOM 3354 C CA . GLY B 1 189 ? 17.516 22.219 -9.906 1 79.88 189 GLY B CA 1
ATOM 3355 C C . GLY B 1 189 ? 17.062 21.172 -10.906 1 79.88 189 GLY B C 1
ATOM 3356 O O . GLY B 1 189 ? 16.188 21.438 -11.734 1 79.88 189 GLY B O 1
ATOM 3357 N N . ARG B 1 190 ? 17.625 19.938 -10.906 1 79.62 190 ARG B N 1
ATOM 3358 C CA . ARG B 1 190 ? 17.312 18.922 -11.898 1 79.62 190 ARG B CA 1
ATOM 3359 C C . ARG B 1 190 ? 16.062 18.125 -11.484 1 79.62 190 ARG B C 1
ATOM 3361 O O . ARG B 1 190 ? 15.375 17.562 -12.336 1 79.62 190 ARG B O 1
ATOM 3368 N N . ARG B 1 191 ? 15.797 18.141 -10.227 1 88.31 191 ARG B N 1
ATOM 3369 C CA . ARG B 1 191 ? 14.68 17.328 -9.758 1 88.31 191 ARG B CA 1
ATOM 3370 C C . ARG B 1 191 ? 13.492 18.203 -9.375 1 88.31 191 ARG B C 1
ATOM 3372 O O . ARG B 1 191 ? 13.672 19.297 -8.828 1 88.31 191 ARG B O 1
ATOM 3379 N N . ARG B 1 192 ? 12.375 17.688 -9.719 1 89.62 192 ARG B N 1
ATOM 3380 C CA . ARG B 1 192 ? 11.125 18.359 -9.359 1 89.62 192 ARG B CA 1
ATOM 3381 C C . ARG B 1 192 ? 10.391 17.578 -8.273 1 89.62 192 ARG B C 1
ATOM 3383 O O . ARG B 1 192 ? 10.555 16.359 -8.148 1 89.62 192 ARG B O 1
ATOM 3390 N N . LEU B 1 193 ? 9.711 18.312 -7.465 1 92.38 193 LEU B N 1
ATOM 3391 C CA . LEU B 1 193 ? 8.945 17.734 -6.371 1 92.38 193 LEU B CA 1
ATOM 3392 C C . LEU B 1 193 ? 7.547 18.344 -6.305 1 92.38 193 LEU B C 1
ATOM 3394 O O . LEU B 1 193 ? 7.395 19.562 -6.352 1 92.38 193 LEU B O 1
ATOM 3398 N N . GLY B 1 194 ? 6.613 17.406 -6.336 1 92.31 194 GLY B N 1
ATOM 3399 C CA . GLY B 1 194 ? 5.254 17.859 -6.086 1 92.31 194 GLY B CA 1
ATOM 3400 C C . GLY B 1 194 ? 4.926 17.984 -4.609 1 92.31 194 GLY B C 1
ATOM 3401 O O . GLY B 1 194 ? 5.508 17.281 -3.781 1 92.31 194 GLY B O 1
ATOM 3402 N N . VAL B 1 195 ? 4.016 18.859 -4.344 1 95.38 195 VAL B N 1
ATOM 3403 C CA . VAL B 1 195 ? 3.5 19.016 -2.99 1 95.38 195 VAL B CA 1
ATOM 3404 C C . VAL B 1 195 ? 1.981 19.172 -3.031 1 95.38 195 VAL B C 1
ATOM 3406 O O . VAL B 1 195 ? 1.45 19.875 -3.902 1 95.38 195 VAL B O 1
ATOM 3409 N N . LEU B 1 196 ? 1.348 18.453 -2.176 1 95 196 LEU B N 1
ATOM 3410 C CA . LEU B 1 196 ? -0.094 18.594 -2.002 1 95 196 LEU B CA 1
ATOM 3411 C C . LEU B 1 196 ? -0.414 19.656 -0.951 1 95 196 LEU B C 1
ATOM 34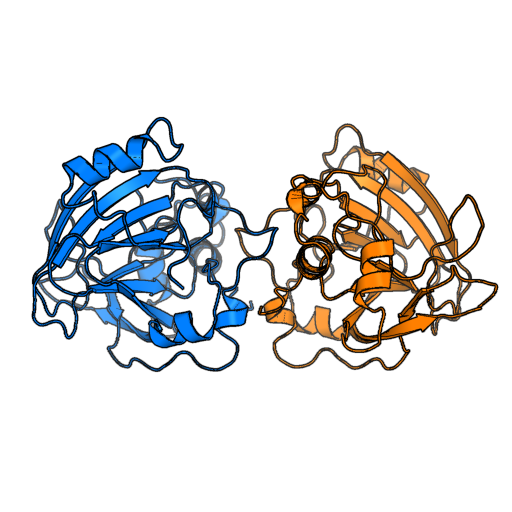13 O O . LEU B 1 196 ? 0.295 19.781 0.051 1 95 196 LEU B O 1
ATOM 3417 N N . ARG B 1 197 ? -1.4 20.375 -1.188 1 96.75 197 ARG B N 1
ATOM 3418 C CA . ARG B 1 197 ? -2.018 21.25 -0.196 1 96.75 197 ARG B CA 1
ATOM 3419 C C . ARG B 1 197 ? -3.449 20.812 0.102 1 96.75 197 ARG B C 1
ATOM 3421 O O . ARG B 1 197 ? -4.293 20.781 -0.794 1 96.75 197 ARG B O 1
ATOM 3428 N N . ILE B 1 198 ? -3.713 20.469 1.344 1 96.94 198 ILE B N 1
ATOM 3429 C CA . ILE B 1 198 ? -5 19.906 1.743 1 96.94 198 ILE B CA 1
ATOM 3430 C C . ILE B 1 198 ? -5.645 20.812 2.799 1 96.94 198 ILE B C 1
ATOM 3432 O O . ILE B 1 198 ? -5.055 21.047 3.854 1 96.94 198 ILE B O 1
ATOM 3436 N N . ARG B 1 199 ? -6.805 21.172 2.553 1 98.06 199 ARG B N 1
ATOM 3437 C CA . ARG B 1 199 ? -7.488 22.125 3.424 1 98.06 199 ARG B CA 1
ATOM 3438 C C . ARG B 1 199 ? -7.926 21.453 4.727 1 98.06 199 ARG B C 1
ATOM 3440 O O . ARG B 1 199 ? -8.453 20.344 4.711 1 98.06 199 ARG B O 1
ATOM 3447 N N . ILE B 1 200 ? -7.645 22.109 5.789 1 98.44 200 ILE B N 1
ATOM 3448 C CA . ILE B 1 200 ? -8.062 21.703 7.125 1 98.44 200 ILE B CA 1
ATOM 3449 C C . ILE B 1 200 ? -8.914 22.797 7.762 1 98.44 200 ILE B C 1
ATOM 3451 O O . ILE B 1 200 ? -8.398 23.859 8.117 1 98.44 200 ILE B O 1
ATOM 3455 N N . GLU B 1 201 ? -10.164 22.562 7.938 1 98.12 201 GLU B N 1
ATOM 3456 C CA . GLU B 1 201 ? -11.07 23.531 8.531 1 98.12 201 GLU B CA 1
ATOM 3457 C C . GLU B 1 201 ? -10.992 23.5 10.055 1 98.12 201 GLU B C 1
ATOM 3459 O O . GLU B 1 201 ? -10.461 22.547 10.641 1 98.12 201 GLU B O 1
ATOM 3464 N N . PRO B 1 202 ? -11.469 24.656 10.695 1 97.88 202 PRO B N 1
ATOM 3465 C CA . PRO B 1 202 ? -11.547 24.609 12.156 1 97.88 202 PRO B CA 1
ATOM 3466 C C . PRO B 1 202 ? -12.273 23.375 12.672 1 97.88 202 PRO B C 1
ATOM 3468 O O . PRO B 1 202 ? -13.32 23 12.148 1 97.88 202 PRO B O 1
ATOM 3471 N N . GLY B 1 203 ? -11.641 22.703 13.664 1 97.88 203 GLY B N 1
ATOM 3472 C CA . GLY B 1 203 ? -12.227 21.5 14.234 1 97.88 203 GLY B CA 1
ATOM 3473 C C . GLY B 1 203 ? -11.828 20.234 13.508 1 97.88 203 GLY B C 1
ATOM 3474 O O . GLY B 1 203 ? -12.141 19.125 13.961 1 97.88 203 GLY B O 1
ATOM 3475 N N . GLU B 1 204 ? -11.156 20.375 12.414 1 98.19 204 GLU B N 1
ATOM 3476 C CA . GLU B 1 204 ? -10.672 19.203 11.68 1 98.19 204 GLU B CA 1
ATOM 3477 C C . GLU B 1 204 ? -9.227 18.891 12.031 1 98.19 204 GLU B C 1
ATOM 3479 O O . GLU B 1 204 ? -8.508 19.75 12.562 1 98.19 204 GLU B O 1
ATOM 3484 N N . GLY B 1 205 ? -8.875 17.625 11.844 1 98.12 205 GLY B N 1
ATOM 3485 C CA . GLY B 1 205 ? -7.512 17.188 12.109 1 98.12 205 GLY B CA 1
ATOM 3486 C C . GLY B 1 205 ? -7.012 16.156 11.117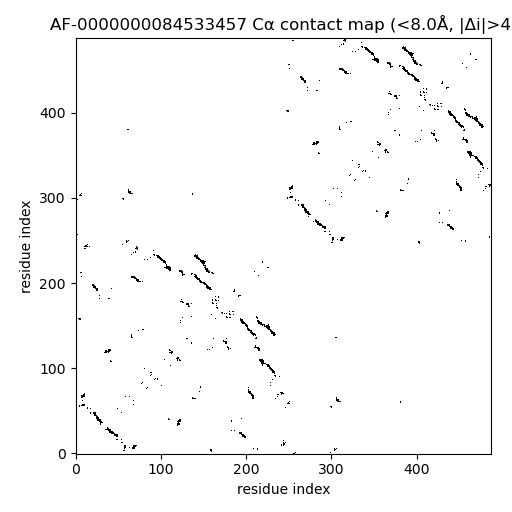 1 98.12 205 GLY B C 1
ATOM 3487 O O . GLY B 1 205 ? -7.715 15.82 10.156 1 98.12 205 GLY B O 1
ATOM 3488 N N . TRP B 1 206 ? -5.789 15.844 11.336 1 98.12 206 TRP B N 1
ATOM 3489 C CA . TRP B 1 206 ? -5.16 14.828 10.492 1 98.12 206 TRP B CA 1
ATOM 3490 C C . TRP B 1 206 ? -4.172 13.992 11.297 1 98.12 206 TRP B C 1
ATOM 3492 O O . TRP B 1 206 ? -3.695 14.422 12.352 1 98.12 206 TRP B O 1
ATOM 3502 N N . ILE B 1 207 ? -3.979 12.766 10.891 1 97.69 207 ILE B N 1
ATOM 3503 C CA . ILE B 1 207 ? -2.91 11.875 11.328 1 97.69 207 ILE B CA 1
ATOM 3504 C C . ILE B 1 207 ? -2.018 11.523 10.133 1 97.69 207 ILE B C 1
ATOM 3506 O O . ILE B 1 207 ? -2.508 11.102 9.086 1 97.69 207 ILE B O 1
ATOM 3510 N N . ALA B 1 208 ? -0.708 11.734 10.25 1 97.38 208 ALA B N 1
ATOM 3511 C CA . ALA B 1 208 ? 0.185 11.508 9.117 1 97.38 208 ALA B CA 1
ATOM 3512 C C . ALA B 1 208 ? 1.574 11.086 9.586 1 97.38 208 ALA B C 1
ATOM 3514 O O . ALA B 1 208 ? 1.986 11.422 10.703 1 97.38 208 ALA B O 1
ATOM 3515 N N . PRO B 1 209 ? 2.252 10.328 8.75 1 96.81 209 PRO B N 1
ATOM 3516 C CA . PRO B 1 209 ? 3.631 9.945 9.07 1 96.81 209 PRO B CA 1
ATOM 3517 C C . PRO B 1 209 ? 4.637 11.055 8.75 1 96.81 209 PRO B C 1
ATOM 3519 O O . PRO B 1 209 ? 5.449 10.898 7.832 1 96.81 209 PRO B O 1
ATOM 3522 N N . THR B 1 210 ? 4.727 11.961 9.625 1 97.44 210 THR B N 1
ATOM 3523 C CA . THR B 1 210 ? 5.484 13.18 9.359 1 97.44 210 THR B CA 1
ATOM 3524 C C . THR B 1 210 ? 6.984 12.93 9.508 1 97.44 210 THR B C 1
ATOM 3526 O O . THR B 1 210 ? 7.801 13.758 9.102 1 97.44 210 THR B O 1
ATOM 3529 N N . ALA B 1 211 ? 7.371 11.797 10.055 1 97.12 211 ALA B N 1
ATOM 3530 C CA . ALA B 1 211 ? 8.781 11.414 10.086 1 97.12 211 ALA B CA 1
ATOM 3531 C C . ALA B 1 211 ? 9.219 10.844 8.742 1 97.12 211 ALA B C 1
ATOM 3533 O O . ALA B 1 211 ? 10.414 10.703 8.477 1 97.12 211 ALA B O 1
ATOM 3534 N N . MET B 1 212 ? 8.297 10.508 7.938 1 95.88 212 MET B N 1
ATOM 3535 C CA . MET B 1 212 ? 8.562 9.844 6.66 1 95.88 212 MET B CA 1
ATOM 3536 C C . MET B 1 212 ? 8.258 10.781 5.492 1 95.88 212 MET B C 1
ATOM 3538 O O . MET B 1 212 ? 8.891 10.688 4.441 1 95.88 212 MET B O 1
ATOM 3542 N N . LEU B 1 213 ? 7.27 11.602 5.668 1 95.81 213 LEU B N 1
ATOM 3543 C CA . LEU B 1 213 ? 6.793 12.469 4.598 1 95.81 213 LEU B CA 1
ATOM 3544 C C . LEU B 1 213 ? 7.152 13.93 4.875 1 95.81 213 LEU B C 1
ATOM 3546 O O . LEU B 1 213 ? 6.699 14.508 5.863 1 95.81 213 LEU B O 1
ATOM 3550 N N . PRO B 1 214 ? 7.996 14.43 3.959 1 97.12 214 PRO B N 1
ATOM 3551 C CA . PRO B 1 214 ? 8.203 15.875 4.137 1 97.12 214 PRO B CA 1
ATOM 3552 C C . PRO B 1 214 ? 6.898 16.656 4.125 1 97.12 214 PRO B C 1
ATOM 3554 O O . PRO B 1 214 ? 6.059 16.469 3.246 1 97.12 214 PRO B O 1
ATOM 3557 N N . TYR B 1 215 ? 6.781 17.5 5.129 1 98.25 215 TYR B N 1
ATOM 3558 C CA . TYR B 1 215 ? 5.516 18.203 5.297 1 98.25 215 TYR B CA 1
ATOM 3559 C C . TYR B 1 215 ? 5.738 19.562 5.941 1 98.25 215 TYR B C 1
ATOM 3561 O O . TYR B 1 215 ? 6.848 19.875 6.379 1 98.25 215 TYR B O 1
ATOM 3569 N N . ASP B 1 216 ? 4.812 20.328 5.887 1 98.56 216 ASP B N 1
ATOM 3570 C CA . ASP B 1 216 ? 4.566 21.516 6.703 1 98.56 216 ASP B CA 1
ATOM 3571 C C . ASP B 1 216 ? 3.09 21.906 6.668 1 98.56 216 ASP B C 1
ATOM 3573 O O . ASP B 1 216 ? 2.264 21.188 6.102 1 98.56 216 ASP B O 1
ATOM 3577 N N . GLU B 1 217 ? 2.738 22.859 7.418 1 98.62 217 GLU B N 1
ATOM 3578 C CA . GLU B 1 217 ? 1.411 23.469 7.297 1 98.62 217 GLU B CA 1
ATOM 3579 C C . GLU B 1 217 ? 1.494 24.891 6.75 1 98.62 217 GLU B C 1
ATOM 3581 O O . GLU B 1 217 ? 2.588 25.422 6.586 1 98.62 217 GLU B O 1
ATOM 3586 N N . SER B 1 218 ? 0.318 25.375 6.348 1 98.56 218 SER B N 1
ATOM 3587 C CA . SER B 1 218 ? 0.246 26.703 5.727 1 98.56 218 SER B CA 1
ATOM 3588 C C . SER B 1 218 ? -1.046 27.422 6.102 1 98.56 218 SER B C 1
ATOM 3590 O O . SER B 1 218 ? -2.086 26.781 6.277 1 98.56 218 SER B O 1
ATOM 3592 N N . THR B 1 219 ? -0.936 28.703 6.266 1 98.38 219 THR B N 1
ATOM 3593 C CA . THR B 1 219 ? -2.109 29.547 6.406 1 98.38 219 THR B CA 1
ATOM 3594 C C . THR B 1 219 ? -2.213 30.531 5.242 1 98.38 219 THR B C 1
ATOM 3596 O O . THR B 1 219 ? -2.82 31.594 5.367 1 98.38 219 THR B O 1
ATOM 3599 N N . GLU B 1 220 ? -1.565 30.141 4.16 1 96.56 220 GLU B N 1
ATOM 3600 C CA . GLU B 1 220 ? -1.597 30.984 2.963 1 96.56 220 GLU B CA 1
ATOM 3601 C C . GLU B 1 220 ? -3.029 31.219 2.498 1 96.56 220 GLU B C 1
ATOM 3603 O O . GLU B 1 220 ? -3.863 30.312 2.531 1 96.56 220 GLU B O 1
ATOM 3608 N N . ASP B 1 221 ? -3.285 32.5 2.047 1 94.69 221 ASP B N 1
ATOM 3609 C CA . ASP B 1 221 ? -4.559 32.906 1.457 1 94.69 221 ASP B CA 1
ATOM 3610 C C . ASP B 1 221 ? -5.66 32.938 2.51 1 94.69 221 ASP B C 1
ATOM 3612 O O . ASP B 1 221 ? -6.848 33.031 2.174 1 94.69 221 ASP B O 1
ATOM 3616 N N . GLN B 1 222 ? -5.242 32.812 3.832 1 97 222 GLN B N 1
ATOM 3617 C CA . GLN B 1 222 ? -6.25 32.875 4.887 1 97 222 GLN B CA 1
ATOM 3618 C C . GLN B 1 222 ? -6.293 34.281 5.512 1 97 222 GLN B C 1
ATOM 3620 O O . GLN B 1 222 ? -5.293 35 5.508 1 97 222 GLN B O 1
ATOM 3625 N N . GLU B 1 223 ? -7.453 34.594 6.02 1 97.25 223 GLU B N 1
ATOM 3626 C CA . GLU B 1 223 ? -7.648 35.906 6.629 1 97.25 223 GLU B CA 1
ATOM 3627 C C . GLU B 1 223 ? -7.609 35.844 8.148 1 97.25 223 GLU B C 1
ATOM 3629 O O . GLU B 1 223 ? -7.25 36.812 8.82 1 97.25 223 GLU B O 1
ATOM 3634 N N . LEU B 1 224 ? -7.949 34.719 8.688 1 98.19 224 LEU B N 1
ATOM 3635 C CA . LEU B 1 224 ? -7.992 34.531 10.141 1 98.19 224 LEU B CA 1
ATOM 3636 C C . LEU B 1 224 ? -6.816 33.688 10.609 1 98.19 224 LEU B C 1
ATOM 3638 O O . LEU B 1 224 ? -6.324 32.812 9.875 1 98.19 224 LEU B O 1
ATOM 3642 N N . PRO B 1 225 ? -6.367 33.938 11.844 1 97.75 225 PRO B N 1
ATOM 3643 C CA . PRO B 1 225 ? -5.324 33.094 12.422 1 97.75 225 PRO B CA 1
ATOM 3644 C C . PRO B 1 225 ? -5.816 31.688 12.727 1 97.75 225 PRO B C 1
ATOM 3646 O O . PRO B 1 225 ? -7.023 31.438 12.781 1 97.75 225 PRO B O 1
ATOM 3649 N N . SER B 1 226 ? -4.871 30.797 12.828 1 97.44 226 SER B N 1
ATOM 3650 C CA . SER B 1 226 ? -5.195 29.438 13.234 1 97.44 226 SER B CA 1
ATOM 3651 C C . SER B 1 226 ? -4.316 28.984 14.391 1 97.44 226 SER B C 1
ATOM 3653 O O . SER B 1 226 ? -3.361 29.672 14.766 1 97.44 226 SER B O 1
ATOM 3655 N N . ALA B 1 227 ? -4.773 27.922 15.039 1 97.69 227 ALA B N 1
ATOM 3656 C CA . ALA B 1 227 ? -4.059 27.297 16.141 1 97.69 227 ALA B CA 1
ATOM 3657 C C . ALA B 1 227 ? -4.141 25.781 16.062 1 97.69 227 ALA B C 1
ATOM 3659 O O . ALA B 1 227 ? -5.184 25.234 15.703 1 97.69 227 ALA B O 1
ATOM 3660 N N . THR B 1 228 ? -3.035 25.156 16.391 1 98.31 228 THR B N 1
ATOM 3661 C CA . THR B 1 228 ? -3.041 23.703 16.312 1 98.31 228 THR B CA 1
ATOM 3662 C C . THR B 1 228 ? -2.477 23.078 17.578 1 98.31 228 THR B C 1
ATOM 3664 O O . THR B 1 228 ? -1.737 23.734 18.328 1 98.31 228 THR B O 1
ATOM 3667 N N . ALA B 1 229 ? -2.865 21.922 17.875 1 98.38 229 ALA B N 1
ATOM 3668 C CA . ALA B 1 229 ? -2.258 21.031 18.875 1 98.38 229 ALA B CA 1
ATOM 3669 C C . ALA B 1 229 ? -1.915 19.688 18.266 1 98.38 229 ALA B C 1
ATOM 3671 O O . ALA B 1 229 ? -2.668 19.156 17.453 1 98.38 229 ALA B O 1
ATOM 3672 N N . SER B 1 230 ? -0.79 19.125 18.719 1 98 230 SER B N 1
ATOM 3673 C CA . SER B 1 230 ? -0.318 17.906 18.078 1 98 230 SER B CA 1
ATOM 3674 C C . SER B 1 230 ? 0.22 16.922 19.094 1 98 230 SER B C 1
ATOM 3676 O O . SER B 1 230 ? 0.649 17.312 20.188 1 98 230 SER B O 1
ATOM 3678 N N . TRP B 1 231 ? 0.182 15.703 18.766 1 98.06 231 TRP B N 1
ATOM 3679 C CA . TRP B 1 231 ? 0.74 14.578 19.516 1 98.06 231 TRP B CA 1
ATOM 3680 C C . TRP B 1 231 ? 1.409 13.578 18.562 1 98.06 231 TRP B C 1
ATOM 3682 O O . TRP B 1 231 ? 1.017 13.453 17.406 1 98.06 231 TRP B O 1
ATOM 3692 N N . LEU B 1 232 ? 2.387 12.938 19.062 1 97.69 232 LEU B N 1
ATOM 3693 C CA . LEU B 1 232 ? 2.928 11.758 18.406 1 97.69 232 LEU B CA 1
ATOM 3694 C C . LEU B 1 232 ? 2.383 10.484 19.047 1 97.69 232 LEU B C 1
ATOM 3696 O O . LEU B 1 232 ? 2.248 10.406 20.266 1 97.69 232 LEU B O 1
ATOM 3700 N N . GLY B 1 233 ? 2.041 9.523 18.188 1 97.25 233 GLY B N 1
ATOM 3701 C CA . GLY B 1 233 ? 1.577 8.25 18.719 1 97.25 233 GLY B CA 1
ATOM 3702 C C . GLY B 1 233 ? 1.478 7.168 17.656 1 97.25 233 GLY B C 1
ATOM 3703 O O . GLY B 1 233 ? 1.691 7.43 16.469 1 97.25 233 GLY B O 1
ATOM 3704 N N . THR B 1 234 ? 1.331 5.93 18.172 1 95.25 234 THR B N 1
ATOM 3705 C CA . THR B 1 234 ? 0.978 4.789 17.328 1 95.25 234 THR B CA 1
ATOM 3706 C C . THR B 1 234 ? -0.523 4.52 17.391 1 95.25 234 THR B C 1
ATOM 3708 O O . THR B 1 234 ? -1.047 4.109 18.422 1 95.25 234 THR B O 1
ATOM 3711 N N . TRP B 1 235 ? -1.176 4.801 16.266 1 94.81 235 TRP B N 1
ATOM 3712 C CA . TRP B 1 235 ? -2.631 4.688 16.219 1 94.81 235 TRP B CA 1
ATOM 3713 C C . TRP B 1 235 ? -3.078 3.768 15.094 1 94.81 235 TRP B C 1
ATOM 3715 O O . TRP B 1 235 ? -2.498 3.779 14.008 1 94.81 235 TRP B O 1
ATOM 3725 N N . GLU B 1 236 ? -4.09 3.006 15.422 1 92.94 236 GLU B N 1
ATOM 3726 C CA . GLU B 1 236 ? -4.711 2.178 14.391 1 92.94 236 GLU B CA 1
ATOM 3727 C C . GLU B 1 236 ? -5.461 3.033 13.375 1 92.94 236 GLU B C 1
ATOM 3729 O O . GLU B 1 236 ? -5.812 4.18 13.656 1 92.94 236 GLU B O 1
ATOM 3734 N N . ARG B 1 237 ? -5.605 2.492 12.219 1 92.06 237 ARG B N 1
ATOM 3735 C CA . ARG B 1 237 ? -6.387 3.199 11.203 1 92.06 237 ARG B CA 1
ATOM 3736 C C . A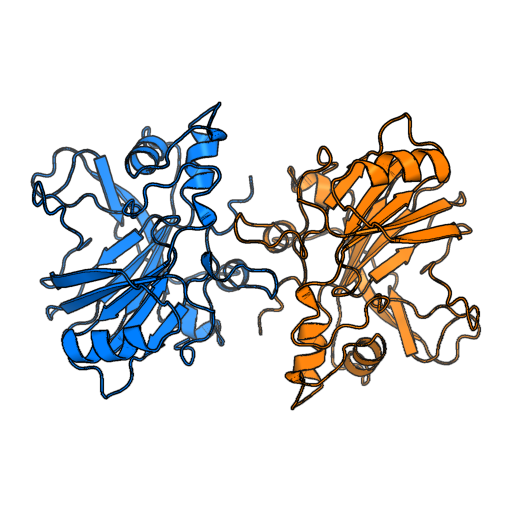RG B 1 237 ? -7.852 3.307 11.617 1 92.06 237 ARG B C 1
ATOM 3738 O O . ARG B 1 237 ? -8.344 2.49 12.398 1 92.06 237 ARG B O 1
ATOM 3745 N N . GLY B 1 238 ? -8.523 4.305 11.133 1 91.12 238 GLY B N 1
ATOM 3746 C CA . GLY B 1 238 ? -9.969 4.418 11.242 1 91.12 238 GLY B CA 1
ATOM 3747 C C . GLY B 1 238 ? -10.438 4.801 12.633 1 91.12 238 GLY B C 1
ATOM 3748 O O . GLY B 1 238 ? -11.547 4.449 13.039 1 91.12 238 GLY B O 1
ATOM 3749 N N . LEU B 1 239 ? -9.586 5.453 13.312 1 91.38 239 LEU B N 1
ATOM 3750 C CA . LEU B 1 239 ? -9.961 5.867 14.664 1 91.38 239 LEU B CA 1
ATOM 3751 C C . LEU B 1 239 ? -11.156 6.812 14.625 1 91.38 239 LEU B C 1
ATOM 3753 O O . LEU B 1 239 ? -11.969 6.824 15.555 1 91.38 239 LEU B O 1
ATOM 3757 N N . PHE B 1 240 ? -11.133 7.555 13.523 1 91.19 240 PHE B N 1
ATOM 3758 C CA . PHE B 1 240 ? -12.195 8.539 13.375 1 91.19 240 PHE B CA 1
ATOM 3759 C C . PHE B 1 240 ? -13 8.266 12.109 1 91.19 240 PHE B C 1
ATOM 3761 O O . PHE B 1 240 ? -12.547 7.551 11.211 1 91.19 240 PHE B O 1
ATOM 3768 N N . GLY B 1 241 ? -14.281 8.711 12.117 1 87.06 241 GLY B N 1
ATOM 3769 C CA . GLY B 1 241 ? -14.969 8.719 10.836 1 87.06 241 GLY B CA 1
ATOM 3770 C C . GLY B 1 241 ? -14.242 9.531 9.781 1 87.06 241 GLY B C 1
ATOM 3771 O O . GLY B 1 241 ? -13.68 10.586 10.078 1 87.06 241 GLY B O 1
ATOM 3772 N N . PRO B 1 242 ? -14.148 9.023 8.594 1 87 242 PRO B N 1
ATOM 3773 C CA . PRO B 1 242 ? -13.406 9.734 7.551 1 87 242 PRO B CA 1
ATOM 3774 C C . PRO B 1 242 ? -14.039 11.07 7.176 1 87 242 PRO B C 1
ATOM 3776 O O . PRO B 1 242 ? -15.266 11.172 7.082 1 87 242 PRO B O 1
ATOM 3779 N N . LEU B 1 243 ? -13.188 12.016 7.082 1 90.94 243 LEU B N 1
ATOM 3780 C CA . LEU B 1 243 ? -13.609 13.336 6.637 1 90.94 243 LEU B CA 1
ATOM 3781 C C . LEU B 1 243 ? -13.836 13.359 5.129 1 90.94 243 LEU B C 1
ATOM 3783 O O . LEU B 1 243 ? -14.664 14.133 4.633 1 90.94 243 LEU B O 1
ATOM 3787 N N . ILE B 1 244 ? -13.047 12.617 4.48 1 90.81 244 ILE B N 1
ATOM 3788 C CA . ILE B 1 244 ? -13.102 12.562 3.025 1 90.81 244 ILE B CA 1
ATOM 3789 C C . ILE B 1 244 ? -13.25 11.117 2.564 1 90.81 244 ILE B C 1
ATOM 3791 O O . ILE B 1 244 ? -12.883 10.188 3.291 1 90.81 244 ILE B O 1
#

Radius of gyration: 24.61 Å; Cα contacts (8 Å, |Δi|>4): 1196; chains: 2; bounding box: 51×70×54 Å

pLDDT: mean 92.53, std 9.48, range [29.83, 98.69]

Nearest PDB structures (foldseek):
  2xxz-assembly1_A  TM=5.303E-01  e=6.028E-03  Homo sapiens
  2xue-assembly1_A  TM=3.514E-01  e=9.184E-03  Homo sapiens
  5fym-assembly1_A  TM=2.707E-01  e=1.511E-03  Homo sapiens
  5fy7-assembly1_A  TM=2.664E-01  e=2.597E-03  Homo sapiens
  4uf0-assembly1_A  TM=2.384E-01  e=2.597E-03  Homo sapiens